Protein AF-0000000076677657 (afdb_homodimer)

Solvent-accessible surface area (backbone atoms only — not comparable to full-atom values): 24135 Å² total; per-residue (Å²): 130,74,77,71,70,52,53,70,76,17,68,55,19,51,55,45,78,78,44,88,31,26,25,42,25,60,44,61,41,82,86,46,47,36,34,41,38,23,12,51,67,15,45,29,37,34,24,31,54,88,78,29,42,76,78,46,66,46,83,77,57,86,27,27,26,43,28,58,42,71,36,80,44,86,52,35,34,36,38,21,12,50,63,16,33,38,36,31,31,34,60,84,76,55,40,75,69,30,68,29,72,52,74,77,51,69,65,32,53,75,69,66,41,66,70,45,43,18,24,42,21,54,34,63,38,67,58,67,51,31,34,37,37,21,12,42,61,12,36,37,35,36,27,35,55,76,81,30,45,75,76,43,56,40,81,78,48,86,24,31,23,43,30,48,41,57,30,74,84,43,50,35,35,38,38,27,11,47,66,21,33,41,37,31,41,35,52,66,61,52,40,47,63,58,47,58,66,66,61,62,75,79,73,66,80,77,81,81,78,77,77,75,77,82,81,77,84,75,85,67,64,82,74,59,58,81,70,76,112,130,73,79,71,71,51,52,71,74,18,66,54,16,51,43,48,82,75,46,87,30,26,24,43,26,59,44,62,41,82,86,44,48,36,34,38,38,23,12,53,66,14,46,29,38,34,25,32,54,89,76,26,43,73,78,46,66,46,83,77,56,87,28,30,26,44,27,58,41,71,36,81,43,86,53,35,34,37,39,22,11,51,64,15,32,39,35,30,32,35,61,83,74,53,39,75,69,30,69,28,73,52,74,76,51,68,67,31,53,74,68,65,41,66,69,44,41,17,23,42,21,54,34,63,37,66,57,68,50,32,35,36,37,22,11,42,63,11,37,36,34,34,26,34,53,77,81,30,45,76,75,40,54,41,82,77,48,86,24,32,24,42,29,50,41,56,29,75,84,43,49,34,36,38,38,26,11,47,67,20,34,43,37,32,41,34,53,66,60,52,39,48,64,58,47,58,68,66,61,65,73,83,75,66,80,77,79,80,78,76,78,76,76,83,78,75,83,77,83,67,67,81,74,63,60,84,70,76,115

Nearest PDB structures (foldseek):
  5afu-assembly1_3  TM=9.362E-01  e=4.413E-12  Sus scrofa
  1erj-assembly3_C  TM=9.089E-01  e=3.367E-12  Saccharomyces cerevisiae
  7axx-assembly1_A  TM=9.296E-01  e=6.803E-12  Homo sapiens
  8xi2-assembly1_T  TM=9.221E-01  e=1.706E-11  Chlamydomonas reinhardtii
  8ro0-assembly1_T  TM=8.922E-01  e=2.416E-10  Caenorhabditis elegans

Structure (mmCIF, N/CA/C/O backbone):
data_AF-0000000076677657-model_v1
#
loop_
_entity.id
_entity.type
_entity.pdbx_description
1 polymer 'Angio-associated migratory cell protein'
#
loop_
_atom_site.group_PDB
_atom_site.id
_atom_site.type_symbol
_atom_site.label_atom_id
_atom_site.label_alt_id
_atom_site.label_comp_id
_atom_site.label_asym_id
_atom_site.label_entity_id
_atom_site.label_seq_id
_atom_site.pdbx_PDB_ins_code
_atom_site.Cartn_x
_atom_site.Cartn_y
_atom_site.Cartn_z
_atom_site.occupancy
_atom_site.B_iso_or_equiv
_atom_site.auth_seq_id
_atom_site.auth_comp_id
_atom_site.auth_asym_id
_atom_site.auth_atom_id
_atom_site.pdbx_PDB_model_num
ATOM 1 N N . MET A 1 1 ? 9.586 -36.812 -12.57 1 22.33 1 MET A N 1
ATOM 2 C CA . MET A 1 1 ? 10.031 -35.656 -11.773 1 22.33 1 MET A CA 1
ATOM 3 C C . MET A 1 1 ? 9.75 -34.344 -12.5 1 22.33 1 MET A C 1
ATOM 5 O O . MET A 1 1 ? 10.305 -34.094 -13.562 1 22.33 1 MET A O 1
ATOM 9 N N . GLU A 1 2 ? 8.586 -33.938 -12.648 1 29.02 2 GLU A N 1
ATOM 10 C CA . GLU A 1 2 ? 8.133 -32.906 -13.57 1 29.02 2 GLU A CA 1
ATOM 11 C C . GLU A 1 2 ? 8.945 -31.625 -13.414 1 29.02 2 GLU A C 1
ATOM 13 O O . GLU A 1 2 ? 9.359 -31.281 -12.305 1 29.02 2 GLU A O 1
ATOM 18 N N . PRO A 1 3 ? 9.727 -31.219 -14.391 1 30.45 3 PRO A N 1
ATOM 19 C CA . PRO A 1 3 ? 10.609 -30.062 -14.297 1 30.45 3 PRO A CA 1
ATOM 20 C C . PRO A 1 3 ? 9.969 -28.891 -13.562 1 30.45 3 PRO A C 1
ATOM 22 O O . PRO A 1 3 ? 8.828 -28.516 -13.859 1 30.45 3 PRO A O 1
ATOM 25 N N . GLU A 1 4 ? 9.984 -28.906 -12.227 1 32.97 4 GLU A N 1
ATOM 26 C CA . GLU A 1 4 ? 9.633 -27.75 -11.391 1 32.97 4 GLU A CA 1
ATOM 27 C C . GLU A 1 4 ? 10 -26.438 -12.07 1 32.97 4 GLU A C 1
ATOM 29 O O . GLU A 1 4 ? 11.18 -26.172 -12.32 1 32.97 4 GLU A O 1
ATOM 34 N N . ASN A 1 5 ? 9.477 -26.266 -13.219 1 33.94 5 ASN A N 1
ATOM 35 C CA . ASN A 1 5 ? 9.664 -24.984 -13.875 1 33.94 5 ASN A CA 1
ATOM 36 C C . ASN A 1 5 ? 9.93 -23.859 -12.867 1 33.94 5 ASN A C 1
ATOM 38 O O . ASN A 1 5 ? 9 -23.188 -12.43 1 33.94 5 ASN A O 1
ATOM 42 N N . ARG A 1 6 ? 10.766 -24.188 -11.859 1 35.38 6 ARG A N 1
ATOM 43 C CA . ARG A 1 6 ? 11.328 -23.219 -10.914 1 35.38 6 ARG A CA 1
ATOM 44 C C . ARG A 1 6 ? 11.883 -22 -11.648 1 35.38 6 ARG A C 1
ATOM 46 O O . ARG A 1 6 ? 12.859 -22.125 -12.398 1 35.38 6 ARG A O 1
ATOM 53 N N . GLY A 1 7 ? 11.039 -21.281 -12.273 1 38.84 7 GLY A N 1
ATOM 54 C CA . GLY A 1 7 ? 11.641 -20.062 -12.805 1 38.84 7 GLY A CA 1
ATOM 55 C C . GLY A 1 7 ? 12.875 -19.625 -12.039 1 38.84 7 GLY A C 1
ATOM 56 O O . GLY A 1 7 ? 12.898 -19.688 -10.805 1 38.84 7 GLY A O 1
ATOM 57 N N . LYS A 1 8 ? 14.07 -20.359 -12.516 1 38.62 8 LYS A N 1
ATOM 58 C CA . LYS A 1 8 ? 15.312 -19.828 -11.961 1 38.62 8 LYS A CA 1
ATOM 59 C C . LYS A 1 8 ? 15.195 -18.344 -11.656 1 38.62 8 LYS A C 1
ATOM 61 O O . LYS A 1 8 ? 14.555 -17.594 -12.406 1 38.62 8 LYS A O 1
ATOM 66 N N . SER A 1 9 ? 15.328 -18.016 -10.477 1 39.66 9 SER A N 1
ATOM 67 C CA . SER A 1 9 ? 15.383 -16.672 -9.883 1 39.66 9 SER A CA 1
ATOM 68 C C . SER A 1 9 ? 16.094 -15.688 -10.805 1 39.66 9 SER A C 1
ATOM 70 O O . SER A 1 9 ? 16.906 -16.094 -11.648 1 39.66 9 SER A O 1
ATOM 72 N N . ILE A 1 10 ? 15.516 -14.656 -11.148 1 44.31 10 ILE A N 1
ATOM 73 C CA . ILE A 1 10 ? 15.875 -13.258 -11.32 1 44.31 10 ILE A CA 1
ATOM 74 C C . ILE A 1 10 ? 17.172 -12.961 -10.555 1 44.31 10 ILE A C 1
ATOM 76 O O . ILE A 1 10 ? 17.531 -13.688 -9.633 1 44.31 10 ILE A O 1
ATOM 80 N N . HIS A 1 11 ? 18.016 -12.273 -11.188 1 43.88 11 HIS A N 1
ATOM 81 C CA . HIS A 1 11 ? 19 -11.766 -10.234 1 43.88 11 HIS A CA 1
ATOM 82 C C . HIS A 1 11 ? 18.391 -11.578 -8.852 1 43.88 11 HIS A C 1
ATOM 84 O O . HIS A 1 11 ? 17.297 -11.008 -8.727 1 43.88 11 HIS A O 1
ATOM 90 N N . VAL A 1 12 ? 18.359 -12.719 -8.148 1 46.66 12 VAL A N 1
ATOM 91 C CA . VAL A 1 12 ? 18.141 -12.375 -6.746 1 46.66 12 VAL A CA 1
ATOM 92 C C . VAL A 1 12 ? 18.844 -11.055 -6.418 1 46.66 12 VAL A C 1
ATOM 94 O O . VAL A 1 12 ? 20.047 -10.922 -6.633 1 46.66 12 VAL A O 1
ATOM 97 N N . VAL A 1 13 ? 18.344 -10.008 -6.875 1 45.34 13 VAL A N 1
ATOM 98 C CA . VAL A 1 13 ? 18.969 -8.891 -6.176 1 45.34 13 VAL A CA 1
ATOM 99 C C . VAL A 1 13 ? 19.344 -9.32 -4.758 1 45.34 13 VAL A C 1
ATOM 101 O O . VAL A 1 13 ? 18.469 -9.617 -3.941 1 45.34 13 VAL A O 1
ATOM 104 N N . ARG A 1 14 ? 20.094 -10.375 -4.746 1 44.28 14 ARG A N 1
ATOM 105 C CA . ARG A 1 14 ? 20.547 -10.781 -3.418 1 44.28 14 ARG A CA 1
ATOM 106 C C . ARG A 1 14 ? 20.344 -9.664 -2.402 1 44.28 14 ARG A C 1
ATOM 108 O O . ARG A 1 14 ? 20.25 -8.492 -2.771 1 44.28 14 ARG A O 1
ATOM 115 N N . GLY A 1 15 ? 20.078 -10.109 -1.197 1 46.69 15 GLY A N 1
ATOM 116 C CA . GLY A 1 15 ? 19.906 -9.562 0.139 1 46.69 15 GLY A CA 1
ATOM 117 C C . GLY A 1 15 ? 20.734 -8.32 0.391 1 46.69 15 GLY A C 1
ATOM 118 O O . GLY A 1 15 ? 21.922 -8.297 0.073 1 46.69 15 GLY A O 1
ATOM 119 N N . HIS A 1 16 ? 20.203 -7.215 -0.132 1 51.94 16 HIS A N 1
ATOM 120 C CA . HIS A 1 16 ? 20.938 -6.105 0.472 1 51.94 16 HIS A CA 1
ATOM 121 C C . HIS A 1 16 ? 21.156 -6.34 1.962 1 51.94 16 HIS A C 1
ATOM 123 O O . HIS A 1 16 ? 20.203 -6.352 2.744 1 51.94 16 HIS A O 1
ATOM 129 N N . PRO A 1 17 ? 22.125 -7.18 2.201 1 58.44 17 PRO A N 1
ATOM 130 C CA . PRO A 1 17 ? 22.469 -7.332 3.619 1 58.44 17 PRO A CA 1
ATOM 131 C C . PRO A 1 17 ? 22.406 -6.016 4.387 1 58.44 17 PRO A C 1
ATOM 133 O O . PRO A 1 17 ? 22.875 -5.938 5.527 1 58.44 17 PRO A O 1
ATOM 136 N N . TYR A 1 18 ? 21.781 -5.066 3.734 1 69.25 18 TYR A N 1
ATOM 137 C CA . TYR A 1 18 ? 21.938 -3.766 4.383 1 69.25 18 TYR A CA 1
ATOM 138 C C . TYR A 1 18 ? 20.797 -3.521 5.375 1 69.25 18 TYR A C 1
ATOM 140 O O . TYR A 1 18 ? 20.875 -2.598 6.188 1 69.25 18 TYR A O 1
ATOM 148 N N . HIS A 1 19 ? 19.797 -4.363 5.227 1 76.06 19 HIS A N 1
ATOM 149 C CA . HIS A 1 19 ? 18.75 -4.238 6.238 1 76.06 19 HIS A CA 1
ATOM 150 C C . HIS A 1 19 ? 18.953 -5.238 7.371 1 76.06 19 HIS A C 1
ATOM 152 O O . HIS A 1 19 ? 19.312 -6.391 7.129 1 76.06 19 HIS A O 1
ATOM 158 N N . THR A 1 20 ? 18.812 -4.758 8.531 1 85.19 20 THR A N 1
ATOM 159 C CA . THR A 1 20 ? 19.078 -5.613 9.68 1 85.19 20 THR A CA 1
ATOM 160 C C . THR A 1 20 ? 17.766 -6.117 10.289 1 85.19 20 THR A C 1
ATOM 162 O O . THR A 1 20 ? 17.781 -6.828 11.297 1 85.19 20 THR A O 1
ATOM 165 N N . ASP A 1 21 ? 16.719 -5.734 9.75 1 93.06 21 ASP A N 1
ATOM 166 C CA . ASP A 1 21 ? 15.391 -6.191 10.172 1 93.06 21 ASP A CA 1
ATOM 167 C C . ASP A 1 21 ? 14.445 -6.309 8.977 1 93.06 21 ASP A C 1
ATOM 169 O O . ASP A 1 21 ? 14.859 -6.113 7.832 1 93.06 21 ASP A O 1
ATOM 173 N N . GLY A 1 22 ? 13.219 -6.734 9.219 1 93.75 22 GLY A N 1
ATOM 174 C CA . GLY A 1 22 ? 12.242 -6.969 8.164 1 93.75 22 GLY A CA 1
ATOM 175 C C . GLY A 1 22 ? 11.969 -5.742 7.316 1 93.75 22 GLY A C 1
ATOM 176 O O . GLY A 1 22 ? 11.945 -4.621 7.828 1 93.75 22 GLY A O 1
ATOM 177 N N . LEU A 1 23 ? 11.797 -5.957 6.008 1 94.44 23 LEU A N 1
ATOM 178 C CA . LEU A 1 23 ? 11.352 -4.898 5.109 1 94.44 23 LEU A CA 1
ATOM 179 C C . LEU A 1 23 ? 9.836 -4.766 5.129 1 94.44 23 LEU A C 1
ATOM 181 O O . LEU A 1 23 ? 9.125 -5.766 5.27 1 94.44 23 LEU A O 1
ATOM 185 N N . THR A 1 24 ? 9.305 -3.504 5.012 1 96.75 24 THR A N 1
ATOM 186 C CA . THR A 1 24 ? 7.887 -3.252 5.242 1 96.75 24 THR A CA 1
ATOM 187 C C . THR A 1 24 ? 7.234 -2.666 3.994 1 96.75 24 THR A C 1
ATOM 189 O O . THR A 1 24 ? 6.023 -2.805 3.797 1 96.75 24 THR A O 1
ATOM 192 N N . CYS A 1 25 ? 7.934 -1.968 3.215 1 97.25 25 CYS A N 1
ATOM 193 C CA . CYS A 1 25 ? 7.367 -1.244 2.082 1 97.25 25 CYS A CA 1
ATOM 194 C C . CYS A 1 25 ? 8.391 -1.088 0.965 1 97.25 25 CYS A C 1
ATOM 196 O O . CYS A 1 25 ? 9.586 -1.285 1.183 1 97.25 25 CYS A O 1
ATOM 198 N N . LEU A 1 26 ? 7.859 -0.767 -0.205 1 95.88 26 LEU A N 1
ATOM 199 C CA . LEU A 1 26 ? 8.664 -0.746 -1.425 1 95.88 26 LEU A CA 1
ATOM 200 C C . LEU A 1 26 ? 8.023 0.154 -2.477 1 95.88 26 LEU A C 1
ATOM 202 O O . LEU A 1 26 ? 6.797 0.212 -2.59 1 95.88 26 LEU A O 1
ATOM 206 N N . ALA A 1 27 ? 8.875 0.846 -3.189 1 96.56 27 ALA A N 1
ATOM 207 C CA . ALA A 1 27 ? 8.438 1.553 -4.391 1 96.56 27 ALA A CA 1
ATOM 208 C C . ALA A 1 27 ? 9.508 1.493 -5.48 1 96.56 27 ALA A C 1
ATOM 210 O O . ALA A 1 27 ? 10.703 1.464 -5.184 1 96.56 27 ALA A O 1
ATOM 211 N N . ILE A 1 28 ? 9.078 1.461 -6.699 1 93.62 28 ILE A N 1
ATOM 212 C CA . ILE A 1 28 ? 9.992 1.483 -7.832 1 93.62 28 ILE A CA 1
ATOM 213 C C . ILE A 1 28 ? 9.867 2.811 -8.578 1 93.62 28 ILE A C 1
ATOM 215 O O . ILE A 1 28 ? 8.758 3.271 -8.844 1 93.62 28 ILE A O 1
ATOM 219 N N . THR A 1 29 ? 11.016 3.344 -8.898 1 94.38 29 THR A N 1
ATOM 220 C CA . THR A 1 29 ? 10.984 4.605 -9.633 1 94.38 29 THR A CA 1
ATOM 221 C C . THR A 1 29 ? 10.383 4.406 -11.023 1 94.38 29 THR A C 1
ATOM 223 O O . THR A 1 29 ? 10.391 3.295 -11.555 1 94.38 29 THR A O 1
ATOM 226 N N . ALA A 1 30 ? 9.867 5.496 -11.555 1 89.5 30 ALA A N 1
ATOM 227 C CA . ALA A 1 30 ? 9.109 5.445 -12.805 1 89.5 30 ALA A CA 1
ATOM 228 C C . ALA A 1 30 ? 9.977 4.906 -13.945 1 89.5 30 ALA A C 1
ATOM 230 O O . ALA A 1 30 ? 9.469 4.25 -14.859 1 89.5 30 ALA A O 1
ATOM 231 N N . ASP A 1 31 ? 11.234 5.191 -13.891 1 90.06 31 ASP A N 1
ATOM 232 C CA . ASP A 1 31 ? 12.125 4.723 -14.953 1 90.06 31 ASP A CA 1
ATOM 233 C C . ASP A 1 31 ? 12.562 3.281 -14.703 1 90.06 31 ASP A C 1
ATOM 235 O O . ASP A 1 31 ? 13.359 2.73 -15.461 1 90.06 31 ASP A O 1
ATOM 239 N N . SER A 1 32 ? 12.133 2.709 -13.594 1 89.88 32 SER A N 1
ATOM 240 C CA . SER A 1 32 ? 12.281 1.296 -13.266 1 89.88 32 SER A CA 1
ATOM 241 C C . SER A 1 32 ? 13.734 0.95 -12.969 1 89.88 32 SER A C 1
ATOM 243 O O . SER A 1 32 ? 14.148 -0.205 -13.109 1 89.88 32 SER A O 1
ATOM 245 N N . THR A 1 33 ? 14.516 1.942 -12.539 1 90.31 33 THR A N 1
ATOM 246 C CA . THR A 1 33 ? 15.938 1.684 -12.328 1 90.31 33 THR A CA 1
ATOM 247 C C . THR A 1 33 ? 16.234 1.494 -10.836 1 90.31 33 THR A C 1
ATOM 249 O O . THR A 1 33 ? 17.188 0.818 -10.469 1 90.31 33 THR A O 1
ATOM 252 N N . ILE A 1 34 ? 15.375 2.098 -10.078 1 91.75 34 ILE A N 1
ATOM 253 C CA . ILE A 1 34 ? 15.68 2.107 -8.648 1 91.75 34 ILE A CA 1
ATOM 254 C C . ILE A 1 34 ? 14.477 1.602 -7.859 1 91.75 34 ILE A C 1
ATOM 256 O O . ILE A 1 34 ? 13.336 1.991 -8.133 1 91.75 34 ILE A O 1
ATOM 260 N N . ALA A 1 35 ? 14.711 0.713 -6.918 1 92.69 35 ALA A N 1
ATOM 261 C CA . ALA A 1 35 ? 13.75 0.353 -5.875 1 92.69 35 ALA A CA 1
ATOM 262 C C . ALA A 1 35 ? 14.094 1.037 -4.555 1 92.69 35 ALA A C 1
ATOM 264 O O . ALA A 1 35 ? 15.25 1.021 -4.125 1 92.69 35 ALA A O 1
ATOM 265 N N . ILE A 1 36 ? 13.148 1.717 -3.953 1 95.56 36 ILE A N 1
ATOM 266 C CA . ILE A 1 36 ? 13.297 2.268 -2.609 1 95.56 36 ILE A CA 1
ATOM 267 C C . ILE A 1 36 ? 12.641 1.332 -1.596 1 95.56 36 ILE A C 1
ATOM 269 O O . ILE A 1 36 ? 11.469 0.979 -1.731 1 95.56 36 ILE A O 1
ATOM 273 N N . THR A 1 37 ? 13.383 0.921 -0.639 1 94.5 37 THR A N 1
ATOM 274 C CA . THR A 1 37 ? 12.906 -0.045 0.342 1 94.5 37 THR A CA 1
ATOM 275 C C . THR A 1 37 ? 12.914 0.557 1.744 1 94.5 37 THR A C 1
ATOM 277 O O . THR A 1 37 ? 13.828 1.3 2.1 1 94.5 37 THR A O 1
ATOM 280 N N . GLY A 1 38 ? 11.875 0.323 2.494 1 96.56 38 GLY A N 1
ATOM 281 C CA . GLY A 1 38 ? 11.797 0.702 3.896 1 96.56 38 GLY A CA 1
ATOM 282 C C . GLY A 1 38 ? 11.781 -0.488 4.836 1 96.56 38 GLY A C 1
ATOM 283 O O . GLY A 1 38 ? 11.234 -1.543 4.504 1 96.56 38 GLY A O 1
ATOM 284 N N . SER A 1 39 ? 12.289 -0.279 6.016 1 95.62 39 SER A N 1
ATOM 285 C CA . SER A 1 39 ? 12.508 -1.401 6.922 1 95.62 39 SER A CA 1
ATOM 286 C C . SER A 1 39 ? 12.047 -1.066 8.336 1 95.62 39 SER A C 1
ATOM 288 O O . SER A 1 39 ? 11.914 0.107 8.688 1 95.62 39 SER A O 1
ATOM 290 N N . LYS A 1 40 ? 11.898 -2.129 9.039 1 96.38 40 LYS A N 1
ATOM 291 C CA . LYS A 1 40 ? 11.656 -2.016 10.477 1 96.38 40 LYS A CA 1
ATOM 292 C C . LYS A 1 40 ? 12.883 -1.491 11.211 1 96.38 40 LYS A C 1
ATOM 294 O O . LYS A 1 40 ? 12.789 -1.045 12.352 1 96.38 40 LYS A O 1
ATOM 299 N N . ASP A 1 41 ? 14.07 -1.469 10.641 1 94.38 41 ASP A N 1
ATOM 300 C CA . ASP A 1 41 ? 15.305 -1.02 11.289 1 94.38 41 ASP A CA 1
ATOM 301 C C . ASP A 1 41 ? 15.523 0.477 11.07 1 94.38 41 ASP A C 1
ATOM 303 O O . ASP A 1 41 ? 16.625 0.982 11.258 1 94.38 41 ASP A O 1
ATOM 307 N N . SER A 1 42 ? 14.523 1.153 10.531 1 95.88 42 SER A N 1
ATOM 308 C CA . SER A 1 42 ? 14.477 2.602 10.367 1 95.88 42 SER A CA 1
ATOM 309 C C . SER A 1 42 ? 15.227 3.035 9.109 1 95.88 42 SER A C 1
ATOM 311 O O . SER A 1 42 ? 15.32 4.227 8.812 1 95.88 42 SER A O 1
ATOM 313 N N . SER A 1 43 ? 15.711 2.107 8.367 1 94.38 43 SER A N 1
ATOM 314 C CA . SER A 1 43 ? 16.5 2.477 7.195 1 94.38 43 SER A CA 1
ATOM 315 C C . SER A 1 43 ? 15.633 2.504 5.938 1 94.38 43 SER A C 1
ATOM 317 O O . SER A 1 43 ? 14.625 1.801 5.855 1 94.38 43 SER A O 1
ATOM 319 N N . VAL A 1 44 ? 15.992 3.355 5.074 1 96.62 44 VAL A N 1
ATOM 320 C CA . VAL A 1 44 ? 15.492 3.43 3.707 1 96.62 44 VAL A CA 1
ATOM 321 C C . VAL A 1 44 ? 16.656 3.363 2.725 1 96.62 44 VAL A C 1
ATOM 323 O O . VAL A 1 44 ? 17.609 4.148 2.822 1 96.62 44 VAL A O 1
ATOM 326 N N . HIS A 1 45 ? 16.609 2.438 1.811 1 94.75 45 HIS A N 1
ATOM 327 C CA . HIS A 1 45 ? 17.688 2.293 0.847 1 94.75 45 HIS A CA 1
ATOM 328 C C . HIS A 1 45 ? 17.172 2.441 -0.583 1 94.75 45 HIS A C 1
ATOM 330 O O . HIS A 1 45 ? 16.062 2.012 -0.897 1 94.75 45 HIS A O 1
ATOM 336 N N . MET A 1 46 ? 17.953 3.066 -1.34 1 94.62 46 MET A N 1
ATOM 337 C CA . MET A 1 46 ? 17.797 3.066 -2.791 1 94.62 46 MET A CA 1
ATOM 338 C C . MET A 1 46 ? 18.641 1.967 -3.43 1 94.62 46 MET A C 1
ATOM 340 O O . MET A 1 46 ? 19.859 1.943 -3.271 1 94.62 46 MET A O 1
ATOM 344 N N . VAL A 1 47 ? 18.016 1.105 -4.184 1 90.38 47 VAL A N 1
ATOM 345 C CA . VAL A 1 47 ? 18.672 -0.072 -4.738 1 90.38 47 VAL A CA 1
ATOM 346 C C . VAL A 1 47 ? 18.547 -0.065 -6.262 1 90.38 47 VAL A C 1
ATOM 348 O O . VAL A 1 47 ? 17.453 0.125 -6.801 1 90.38 47 VAL A O 1
ATOM 351 N N . ASN A 1 48 ? 19.672 -0.209 -6.906 1 88.5 48 ASN A N 1
ATOM 352 C CA . ASN A 1 48 ? 19.625 -0.407 -8.352 1 88.5 48 ASN A CA 1
ATOM 353 C C . ASN A 1 48 ? 19.016 -1.758 -8.711 1 88.5 48 ASN A C 1
ATOM 355 O O . ASN A 1 48 ? 19.531 -2.803 -8.305 1 88.5 48 ASN A O 1
ATOM 359 N N . ILE A 1 49 ? 18 -1.758 -9.445 1 86.31 49 ILE A N 1
ATOM 360 C CA . ILE A 1 49 ? 17.219 -2.967 -9.719 1 86.31 49 ILE A CA 1
ATOM 361 C C . ILE A 1 49 ? 18.047 -3.922 -10.578 1 86.31 49 ILE A C 1
ATOM 363 O O . ILE A 1 49 ? 18.016 -5.137 -10.367 1 86.31 49 ILE A O 1
ATOM 367 N N . ALA A 1 50 ? 18.766 -3.424 -11.508 1 82.5 50 ALA A N 1
ATOM 368 C CA . ALA A 1 50 ? 19.531 -4.25 -12.438 1 82.5 50 ALA A CA 1
ATOM 369 C C . ALA A 1 50 ? 20.688 -4.953 -11.734 1 82.5 50 ALA A C 1
ATOM 371 O O . ALA A 1 50 ? 20.953 -6.129 -11.992 1 82.5 50 ALA A O 1
ATOM 372 N N . THR A 1 51 ? 21.297 -4.238 -10.828 1 79.12 51 THR A N 1
ATOM 373 C CA . THR A 1 51 ? 22.516 -4.785 -10.227 1 79.12 51 THR A CA 1
ATOM 374 C C . THR A 1 51 ? 22.219 -5.348 -8.836 1 79.12 51 THR A C 1
ATOM 376 O O . THR A 1 51 ? 23 -6.148 -8.312 1 79.12 51 THR A O 1
ATOM 379 N N . GLY A 1 52 ? 21.172 -4.84 -8.234 1 78.81 52 GLY A N 1
ATOM 380 C CA . GLY A 1 52 ? 20.859 -5.242 -6.875 1 78.81 52 GLY A CA 1
ATOM 381 C C . GLY A 1 52 ? 21.688 -4.523 -5.832 1 78.81 52 GLY A C 1
ATOM 382 O O . GLY A 1 52 ? 21.625 -4.848 -4.645 1 78.81 52 GLY A O 1
ATOM 383 N N . ARG A 1 53 ? 22.422 -3.553 -6.207 1 83.81 53 ARG A N 1
ATOM 384 C CA . ARG A 1 53 ? 23.297 -2.846 -5.277 1 83.81 53 ARG A CA 1
ATOM 385 C C . ARG A 1 53 ? 22.594 -1.623 -4.688 1 83.81 53 ARG A C 1
ATOM 387 O O . ARG A 1 53 ? 21.859 -0.933 -5.383 1 83.81 53 ARG A O 1
ATOM 394 N N . VAL A 1 54 ? 22.922 -1.391 -3.451 1 88.38 54 VAL A N 1
ATOM 395 C CA . VAL A 1 54 ? 22.438 -0.17 -2.809 1 88.38 54 VAL A CA 1
ATOM 396 C C . VAL A 1 54 ? 23.219 1.032 -3.344 1 88.38 54 VAL A C 1
ATOM 398 O O . VAL A 1 54 ? 24.453 1.062 -3.281 1 88.38 54 VAL A O 1
ATOM 401 N N . ILE A 1 55 ? 22.547 1.976 -3.883 1 90.62 55 ILE A N 1
ATOM 402 C CA . ILE A 1 55 ? 23.172 3.156 -4.461 1 90.62 55 ILE A CA 1
ATOM 403 C C . ILE A 1 55 ? 23.266 4.262 -3.41 1 90.62 55 ILE A C 1
ATOM 405 O O . ILE A 1 55 ? 24.172 5.102 -3.457 1 90.62 55 ILE A O 1
ATOM 409 N N . SER A 1 56 ? 22.281 4.305 -2.51 1 92.75 56 SER A N 1
ATOM 410 C CA . SER A 1 56 ? 22.266 5.293 -1.435 1 92.75 56 SER A CA 1
ATOM 411 C C . SER A 1 56 ? 21.391 4.836 -0.278 1 92.75 56 SER A C 1
ATOM 413 O O . SER A 1 56 ? 20.531 3.961 -0.447 1 92.75 56 SER A O 1
ATOM 415 N N . SER A 1 57 ? 21.688 5.383 0.843 1 93.56 57 SER A N 1
ATOM 416 C CA . SER A 1 57 ? 20.859 5.207 2.033 1 93.56 57 SER A CA 1
ATOM 417 C C . SER A 1 57 ? 20.266 6.531 2.484 1 93.56 57 SER A C 1
ATOM 419 O O . SER A 1 57 ? 20.953 7.543 2.57 1 93.56 57 SER A O 1
ATOM 421 N N . LEU A 1 58 ? 18.984 6.504 2.664 1 95.69 58 LEU A N 1
ATOM 422 C CA . LEU A 1 58 ? 18.266 7.684 3.139 1 95.69 58 LEU A CA 1
ATOM 423 C C . LEU A 1 58 ? 18.062 7.625 4.648 1 95.69 58 LEU A C 1
ATOM 425 O O . LEU A 1 58 ? 17.125 6.988 5.125 1 95.69 58 LEU A O 1
ATOM 429 N N . ILE A 1 59 ? 18.875 8.289 5.367 1 91.44 59 ILE A N 1
ATOM 430 C CA . ILE A 1 59 ? 18.953 8.125 6.812 1 91.44 59 ILE A CA 1
ATOM 431 C C . ILE A 1 59 ? 18.312 9.336 7.5 1 91.44 59 ILE A C 1
ATOM 433 O O . ILE A 1 59 ? 18.906 10.414 7.551 1 91.44 59 ILE A O 1
ATOM 437 N N . ALA A 1 60 ? 17.125 9.148 7.984 1 95.31 60 ALA A N 1
ATOM 438 C CA . ALA A 1 60 ? 16.5 10.234 8.734 1 95.31 60 ALA A CA 1
ATOM 439 C C . ALA A 1 60 ? 15.453 9.703 9.703 1 95.31 60 ALA A C 1
ATOM 441 O O . ALA A 1 60 ? 15.078 10.391 10.656 1 95.31 60 ALA A O 1
ATOM 442 N N . HIS A 1 61 ? 14.906 8.555 9.43 1 96.69 61 HIS A N 1
ATOM 443 C CA . HIS A 1 61 ? 13.953 7.934 10.352 1 96.69 61 HIS A CA 1
ATOM 444 C C . HIS A 1 61 ? 14.664 7.355 11.57 1 96.69 61 HIS A C 1
ATOM 446 O O . HIS A 1 61 ? 15.812 6.926 11.484 1 96.69 61 HIS A O 1
ATOM 452 N N . SER A 1 62 ? 13.984 7.324 12.711 1 95.69 62 SER A N 1
ATOM 453 C CA . SER A 1 62 ? 14.555 6.789 13.945 1 95.69 62 SER A CA 1
ATOM 454 C C . SER A 1 62 ? 13.758 5.598 14.453 1 95.69 62 SER A C 1
ATOM 456 O O . SER A 1 62 ? 13.984 5.121 15.57 1 95.69 62 SER A O 1
ATOM 458 N N . ASN A 1 63 ? 12.82 5.188 13.773 1 96.31 63 ASN A N 1
ATOM 459 C CA . ASN A 1 63 ? 12 4.004 14.016 1 96.31 63 ASN A CA 1
ATOM 460 C C . ASN A 1 63 ? 11.516 3.381 12.711 1 96.31 63 ASN A C 1
ATOM 462 O O . ASN A 1 63 ? 11.914 3.818 11.625 1 96.31 63 ASN A O 1
ATOM 466 N N . SER A 1 64 ? 10.719 2.359 12.75 1 96.88 64 SER A N 1
ATOM 467 C CA . SER A 1 64 ? 10.258 1.587 11.602 1 96.88 64 SER A CA 1
ATOM 468 C C . SER A 1 64 ? 9.68 2.494 10.523 1 96.88 64 SER A C 1
ATOM 470 O O . SER A 1 64 ? 8.898 3.396 10.82 1 96.88 64 SER A O 1
ATOM 472 N N . VAL A 1 65 ? 10.07 2.238 9.297 1 97.94 65 VAL A N 1
ATOM 473 C CA . VAL A 1 65 ? 9.469 2.863 8.125 1 97.94 65 VAL A CA 1
ATOM 474 C C . VAL A 1 65 ? 8.289 2.016 7.641 1 97.94 65 VAL A C 1
ATOM 476 O O . VAL A 1 65 ? 8.438 0.81 7.43 1 97.94 65 VAL A O 1
ATOM 479 N N . GLU A 1 66 ? 7.098 2.645 7.398 1 97.88 66 GLU A N 1
ATOM 480 C CA . GLU A 1 66 ? 5.887 1.854 7.18 1 97.88 66 GLU A CA 1
ATOM 481 C C . GLU A 1 66 ? 5.332 2.066 5.773 1 97.88 66 GLU A C 1
ATOM 483 O O . GLU A 1 66 ? 4.578 1.235 5.266 1 97.88 66 GLU A O 1
ATOM 488 N N . CYS A 1 67 ? 5.629 3.16 5.191 1 98.19 67 CYS A N 1
ATOM 489 C CA . CYS A 1 67 ? 5.078 3.457 3.873 1 98.19 67 CYS A CA 1
ATOM 490 C C . CYS A 1 67 ? 6.027 4.332 3.066 1 98.19 67 CYS A C 1
ATOM 492 O O . CYS A 1 67 ? 6.84 5.066 3.639 1 98.19 67 CYS A O 1
ATOM 494 N N . ILE A 1 68 ? 6 4.191 1.788 1 98.12 68 ILE A N 1
ATOM 495 C CA . ILE A 1 68 ? 6.785 4.945 0.814 1 98.12 68 ILE A CA 1
ATOM 496 C C . ILE A 1 68 ? 5.883 5.387 -0.338 1 98.12 68 ILE A C 1
ATOM 498 O O . ILE A 1 68 ? 5.039 4.621 -0.805 1 98.12 68 ILE A O 1
ATOM 502 N N . GLY A 1 69 ? 5.996 6.562 -0.734 1 97.06 69 GLY A N 1
ATOM 503 C CA . GLY A 1 69 ? 5.316 7.066 -1.916 1 97.06 69 GLY A CA 1
ATOM 504 C C . GLY A 1 69 ? 6.211 7.906 -2.809 1 97.06 69 GLY A C 1
ATOM 505 O O . GLY A 1 69 ? 6.887 8.82 -2.334 1 97.06 69 GLY A O 1
ATOM 506 N N . LEU A 1 70 ? 6.18 7.57 -4.102 1 95.69 70 LEU A N 1
ATOM 507 C CA . LEU A 1 70 ? 6.879 8.391 -5.086 1 95.69 70 LEU A CA 1
ATOM 508 C C . LEU A 1 70 ? 5.988 9.523 -5.586 1 95.69 70 LEU A C 1
ATOM 510 O O . LEU A 1 70 ? 4.797 9.32 -5.828 1 95.69 70 LEU A O 1
ATOM 514 N N . SER A 1 71 ? 6.625 10.641 -5.703 1 94.19 71 SER A N 1
ATOM 515 C CA . SER A 1 71 ? 5.902 11.719 -6.371 1 94.19 71 SER A CA 1
ATOM 516 C C . SER A 1 71 ? 5.75 11.438 -7.863 1 94.19 71 SER A C 1
ATOM 518 O O . SER A 1 71 ? 6.621 10.812 -8.477 1 94.19 71 SER A O 1
ATOM 520 N N . PRO A 1 72 ? 4.621 11.945 -8.391 1 87.88 72 PRO A N 1
ATOM 521 C CA . PRO A 1 72 ? 4.477 11.789 -9.836 1 87.88 72 PRO A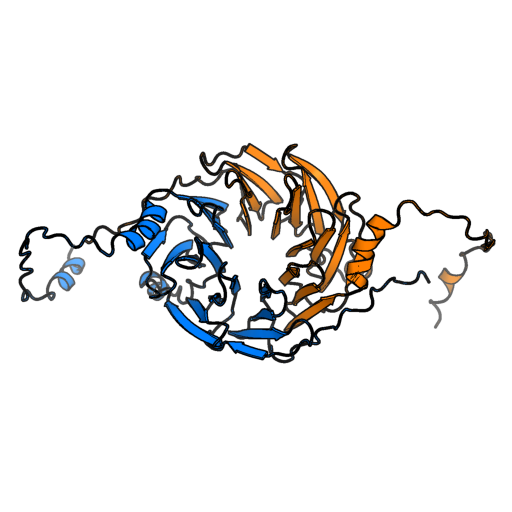 CA 1
ATOM 522 C C . PRO A 1 72 ? 5.57 12.508 -10.625 1 87.88 72 PRO A C 1
ATOM 524 O O . PRO A 1 72 ? 5.852 12.148 -11.773 1 87.88 72 PRO A O 1
ATOM 527 N N . SER A 1 73 ? 6.121 13.469 -10.031 1 87.5 73 SER A N 1
ATOM 528 C CA . SER A 1 73 ? 7.219 14.188 -10.672 1 87.5 73 SER A CA 1
ATOM 529 C C . SER A 1 73 ? 8.555 13.867 -10.016 1 87.5 73 SER A C 1
ATOM 531 O O . SER A 1 73 ? 8.664 13.891 -8.789 1 87.5 73 SER A O 1
ATOM 533 N N . PHE A 1 74 ? 9.414 13.438 -10.789 1 84.31 74 PHE A N 1
ATOM 534 C CA . PHE A 1 74 ? 10.758 13.148 -10.297 1 84.31 74 PHE A CA 1
ATOM 535 C C . PHE A 1 74 ? 11.461 14.422 -9.867 1 84.31 74 PHE A C 1
ATOM 537 O O . PHE A 1 74 ? 11.227 15.492 -10.43 1 84.31 74 PHE A O 1
ATOM 544 N N . PRO A 1 75 ? 12.203 14.344 -8.742 1 91.25 75 PRO A N 1
ATOM 545 C CA . PRO A 1 75 ? 12.828 13.211 -8.055 1 91.25 75 PRO A CA 1
ATOM 546 C C . PRO A 1 75 ? 12.367 13.078 -6.605 1 91.25 75 PRO A C 1
ATOM 548 O O . PRO A 1 75 ? 13.18 12.797 -5.719 1 91.25 75 PRO A O 1
ATOM 551 N N . TRP A 1 76 ? 11.125 13.273 -6.332 1 93.88 76 TRP A N 1
ATOM 552 C CA . TRP A 1 76 ? 10.664 13.398 -4.953 1 93.88 76 TRP A CA 1
ATOM 553 C C . TRP A 1 76 ? 10 12.109 -4.48 1 93.88 76 TRP A C 1
ATOM 555 O O . TRP A 1 76 ? 9.305 11.445 -5.258 1 93.88 76 TRP A O 1
ATOM 565 N N . ALA A 1 77 ? 10.234 11.781 -3.262 1 96.75 77 ALA A N 1
ATOM 566 C CA . ALA A 1 77 ? 9.562 10.688 -2.568 1 96.75 77 ALA A CA 1
ATOM 567 C C . ALA A 1 77 ? 9.211 11.07 -1.135 1 96.75 77 ALA A C 1
ATOM 569 O O . ALA A 1 77 ? 9.719 12.07 -0.615 1 96.75 77 ALA A O 1
ATOM 570 N N . ALA A 1 78 ? 8.312 10.375 -0.537 1 97.81 78 ALA A N 1
ATOM 571 C CA . ALA A 1 78 ? 7.961 10.539 0.871 1 97.81 78 ALA A CA 1
ATOM 572 C C . ALA A 1 78 ? 7.977 9.203 1.601 1 97.81 78 ALA A C 1
ATOM 574 O O . ALA A 1 78 ? 7.613 8.172 1.028 1 97.81 78 ALA A O 1
ATOM 575 N N . THR A 1 79 ? 8.438 9.211 2.809 1 98.5 79 THR A N 1
ATOM 576 C CA . THR A 1 79 ? 8.367 8.039 3.68 1 98.5 79 THR A CA 1
ATOM 577 C C . THR A 1 79 ? 7.691 8.391 5.004 1 98.5 79 THR A C 1
ATOM 579 O O . THR A 1 79 ? 7.871 9.5 5.523 1 98.5 79 THR A O 1
ATOM 582 N N . GLY A 1 80 ? 6.895 7.492 5.492 1 98.38 80 GLY A N 1
ATOM 583 C CA . GLY A 1 80 ? 6.273 7.605 6.801 1 98.38 80 GLY A CA 1
ATOM 584 C C . GLY A 1 80 ? 6.684 6.496 7.754 1 98.38 80 GLY A C 1
ATOM 585 O O . GLY A 1 80 ? 6.852 5.348 7.34 1 98.38 80 GLY A O 1
ATOM 586 N N . GLY A 1 81 ? 6.789 6.863 9.016 1 97.62 81 GLY A N 1
ATOM 587 C CA . GLY A 1 81 ? 7.301 5.875 9.945 1 97.62 81 GLY A CA 1
ATOM 588 C C . GLY A 1 81 ? 6.66 5.961 11.32 1 97.62 81 GLY A C 1
ATOM 589 O O . GLY A 1 81 ? 5.844 6.848 11.578 1 97.62 81 GLY A O 1
ATOM 590 N N . MET A 1 82 ? 7.07 4.988 12.109 1 96 82 MET A N 1
ATOM 591 C CA . MET A 1 82 ? 6.574 4.898 13.484 1 96 82 MET A CA 1
ATOM 592 C C . MET A 1 82 ? 7.254 5.934 14.375 1 96 82 MET A C 1
ATOM 594 O O . MET A 1 82 ? 6.875 6.105 15.531 1 96 82 MET A O 1
ATOM 598 N N . ASP A 1 83 ? 8.188 6.695 13.891 1 94.06 83 ASP A N 1
ATOM 599 C CA . ASP A 1 83 ? 8.805 7.805 14.609 1 94.06 83 ASP A CA 1
ATOM 600 C C . ASP A 1 83 ? 7.965 9.07 14.484 1 94.06 83 ASP A C 1
ATOM 602 O O . ASP A 1 83 ? 8.422 10.164 14.844 1 94.06 83 ASP A O 1
ATOM 606 N N . GLN A 1 84 ? 6.84 8.961 13.859 1 94.19 84 GLN A N 1
ATOM 607 C CA . GLN A 1 84 ? 5.852 10.031 13.727 1 94.19 84 GLN A CA 1
ATOM 608 C C . GLN A 1 84 ? 6.312 11.094 12.727 1 94.19 84 GLN A C 1
ATOM 610 O O . GLN A 1 84 ? 5.941 12.258 12.844 1 94.19 84 GLN A O 1
ATOM 615 N N . LYS A 1 85 ? 7.109 10.656 11.812 1 95.81 85 LYS A N 1
ATOM 616 C CA . LYS A 1 85 ? 7.621 11.602 10.82 1 95.81 85 LYS A CA 1
ATOM 617 C C . LYS A 1 85 ? 7.188 11.211 9.414 1 95.81 85 LYS A C 1
ATOM 619 O O . LYS A 1 85 ? 7.188 10.023 9.062 1 95.81 85 LYS A O 1
ATOM 624 N N . LEU A 1 86 ? 6.73 12.141 8.719 1 97.69 86 LEU A N 1
ATOM 625 C CA . LEU A 1 86 ? 6.719 12.117 7.262 1 97.69 86 LEU A CA 1
ATOM 626 C C . LEU A 1 86 ? 7.918 12.859 6.691 1 97.69 86 LEU A C 1
ATOM 628 O O . LEU A 1 86 ? 8.094 14.055 6.949 1 97.69 86 LEU A O 1
ATOM 632 N N . ILE A 1 87 ? 8.727 12.164 5.992 1 98.06 87 ILE A N 1
ATOM 633 C CA . ILE A 1 87 ? 9.938 12.781 5.465 1 98.06 87 ILE A CA 1
ATOM 634 C C . ILE A 1 87 ? 9.867 12.852 3.941 1 98.06 87 ILE A C 1
ATOM 636 O O . ILE A 1 87 ? 9.586 11.844 3.283 1 98.06 87 ILE A O 1
ATOM 640 N N . LEU A 1 88 ? 10.047 14.016 3.457 1 97.12 88 LEU A N 1
ATOM 641 C CA . LEU A 1 88 ? 10.125 14.242 2.018 1 97.12 88 LEU A CA 1
ATOM 642 C C . LEU A 1 88 ? 11.57 14.203 1.537 1 97.12 88 LEU A C 1
ATOM 644 O O . LEU A 1 88 ? 12.438 14.875 2.104 1 97.12 88 LEU A O 1
ATOM 648 N N . TRP A 1 89 ? 11.828 13.469 0.489 1 97.06 89 TRP A N 1
ATOM 649 C CA . TRP A 1 89 ? 13.188 13.219 0.029 1 97.06 89 TRP A CA 1
ATOM 650 C C . TRP A 1 89 ? 13.414 13.812 -1.357 1 97.06 89 TRP A C 1
ATOM 652 O O . TRP A 1 89 ? 12.539 13.727 -2.225 1 97.06 89 TRP A O 1
ATOM 662 N N . ASP A 1 90 ? 14.57 14.367 -1.554 1 95.94 90 ASP A N 1
ATOM 663 C CA . ASP A 1 90 ? 15.156 14.57 -2.877 1 95.94 90 ASP A CA 1
ATOM 664 C C . ASP A 1 90 ? 16 13.367 -3.295 1 95.94 90 ASP A C 1
ATOM 666 O O . ASP A 1 90 ? 17.109 13.188 -2.805 1 95.94 90 ASP A O 1
ATOM 670 N N . LEU A 1 91 ? 15.547 12.547 -4.207 1 95.12 91 LEU A N 1
ATOM 671 C CA . LEU A 1 91 ? 16.203 11.289 -4.547 1 95.12 91 LEU A CA 1
ATOM 672 C C . LEU A 1 91 ? 17.453 11.531 -5.375 1 95.12 91 LEU A C 1
ATOM 674 O O . LEU A 1 91 ? 18.359 10.68 -5.426 1 95.12 91 LEU A O 1
ATOM 678 N N . GLN A 1 92 ? 17.453 12.609 -6.074 1 94.25 92 GLN A N 1
ATOM 679 C CA . GLN A 1 92 ? 18.656 12.945 -6.84 1 94.25 92 GLN A CA 1
ATOM 680 C C . GLN A 1 92 ? 19.828 13.273 -5.918 1 94.25 92 GLN A C 1
ATOM 682 O O . GLN A 1 92 ? 20.969 12.922 -6.211 1 94.25 92 GLN A O 1
ATOM 687 N N . ARG A 1 93 ? 19.562 13.945 -4.852 1 94.94 93 ARG A N 1
ATOM 688 C CA . ARG A 1 93 ? 20.609 14.344 -3.9 1 94.94 93 ARG A CA 1
ATOM 689 C C . ARG A 1 93 ? 20.672 13.359 -2.734 1 94.94 93 ARG A C 1
ATOM 691 O O . ARG A 1 93 ? 21.562 13.461 -1.882 1 94.94 93 ARG A O 1
ATOM 698 N N . SER A 1 94 ? 19.719 12.43 -2.682 1 94.81 94 SER A N 1
ATOM 699 C CA . SER A 1 94 ? 19.609 11.453 -1.603 1 94.81 94 SER A CA 1
ATOM 700 C C . SER A 1 94 ? 19.594 12.141 -0.24 1 94.81 94 SER A C 1
ATOM 702 O O . SER A 1 94 ? 20.328 11.742 0.666 1 94.81 94 SER A O 1
ATOM 704 N N . SER A 1 95 ? 18.766 13.156 -0.124 1 95.5 95 SER A N 1
ATOM 705 C CA . SER A 1 95 ? 18.688 13.922 1.116 1 95.5 95 SER A CA 1
ATOM 706 C C . SER A 1 95 ? 17.234 14.273 1.454 1 95.5 95 SER A C 1
ATOM 708 O O . SER A 1 95 ? 16.375 14.312 0.57 1 95.5 95 SER A O 1
ATOM 710 N N . ALA A 1 96 ? 17.062 14.492 2.705 1 95.62 96 ALA A N 1
ATOM 711 C CA . ALA A 1 96 ? 15.75 14.945 3.145 1 95.62 96 ALA A CA 1
ATOM 712 C C . ALA A 1 96 ? 15.516 16.406 2.777 1 95.62 96 ALA A C 1
ATOM 714 O O . ALA A 1 96 ? 16.359 17.266 3.047 1 95.62 96 ALA A O 1
ATOM 715 N N . ARG A 1 97 ? 14.469 16.688 2.145 1 92.12 97 ARG A N 1
ATOM 716 C CA . ARG A 1 97 ? 14.062 18.062 1.856 1 92.12 97 ARG A CA 1
ATOM 717 C C . ARG A 1 97 ? 13.375 18.688 3.062 1 92.12 97 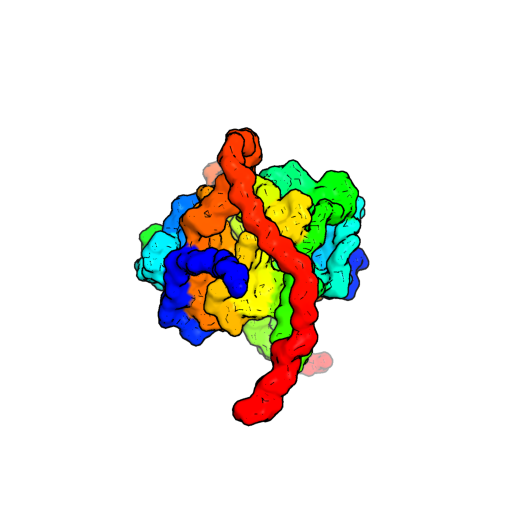ARG A C 1
ATOM 719 O O . ARG A 1 97 ? 13.664 19.828 3.418 1 92.12 97 ARG A O 1
ATOM 726 N N . CYS A 1 98 ? 12.484 17.938 3.617 1 92.56 98 CYS A N 1
ATOM 727 C CA . CYS A 1 98 ? 11.797 18.391 4.816 1 92.56 98 CYS A CA 1
ATOM 728 C C . CYS A 1 98 ? 11.297 17.203 5.641 1 92.56 98 CYS A C 1
ATOM 730 O O . CYS A 1 98 ? 11.211 16.094 5.141 1 92.56 98 CYS A O 1
ATOM 732 N N . THR A 1 99 ? 11.109 17.516 6.918 1 93.81 99 THR A N 1
ATOM 733 C CA . THR A 1 99 ? 10.539 16.562 7.871 1 93.81 99 THR A CA 1
ATOM 734 C C . THR A 1 99 ? 9.25 17.109 8.477 1 93.81 99 THR A C 1
ATOM 736 O O . THR A 1 99 ? 9.242 18.203 9.062 1 93.81 99 THR A O 1
ATOM 739 N N . CYS A 1 100 ? 8.211 16.359 8.234 1 92.06 100 CYS A N 1
ATOM 740 C CA . CYS A 1 100 ? 6.914 16.719 8.797 1 92.06 100 CYS A CA 1
ATOM 741 C C . CYS A 1 100 ? 6.656 15.938 10.086 1 92.06 100 CYS A C 1
ATOM 743 O O . CYS A 1 100 ? 6.402 14.734 10.055 1 92.06 100 CYS A O 1
ATOM 745 N N . ASP A 1 101 ? 6.625 16.641 11.188 1 90.5 101 ASP A N 1
ATOM 746 C CA . ASP A 1 101 ? 6.453 16.016 12.5 1 90.5 101 ASP A CA 1
ATOM 747 C C . ASP A 1 101 ? 4.98 15.977 12.906 1 90.5 101 ASP A C 1
ATOM 749 O O . ASP A 1 101 ? 4.289 17 12.828 1 90.5 101 ASP A O 1
ATOM 753 N N . HIS A 1 102 ? 4.574 14.758 13.219 1 88.31 102 HIS A N 1
ATOM 754 C CA . HIS A 1 102 ? 3.227 14.594 13.75 1 88.31 102 HIS A CA 1
ATOM 755 C C . HIS A 1 102 ? 3.209 14.766 15.266 1 88.31 102 HIS A C 1
ATOM 757 O O . HIS A 1 102 ? 3.906 14.055 15.984 1 88.31 102 HIS A O 1
ATOM 763 N N . GLU A 1 103 ? 3.051 15.93 15.703 1 73.25 103 GLU A N 1
ATOM 764 C CA . GLU A 1 103 ? 3.135 16.297 17.109 1 73.25 103 GLU A CA 1
ATOM 765 C C . GLU A 1 103 ? 2.227 15.422 17.969 1 73.25 103 GLU A C 1
ATOM 767 O O . GLU A 1 103 ? 1.146 15.023 17.516 1 73.25 103 GLU A O 1
ATOM 772 N N . VAL A 1 104 ? 2.826 14.938 19.016 1 64.81 104 VAL A N 1
ATOM 773 C CA . VAL A 1 104 ? 2.086 14.156 20 1 64.81 104 VAL A CA 1
ATOM 774 C C . VAL A 1 104 ? 1.114 15.062 20.75 1 64.81 104 VAL A C 1
ATOM 776 O O . VAL A 1 104 ? 1.48 16.156 21.172 1 64.81 104 VAL A O 1
ATOM 779 N N . SER A 1 105 ? -0.072 14.797 20.484 1 58.38 105 SER A N 1
ATOM 780 C CA . SER A 1 105 ? -1.026 15.547 21.281 1 58.38 105 SER A CA 1
ATOM 781 C C . SER A 1 105 ? -0.742 15.383 22.781 1 58.38 105 SER A C 1
ATOM 783 O O . SER A 1 105 ? -0.25 14.336 23.203 1 58.38 105 SER A O 1
ATOM 785 N N . ILE A 1 106 ? -0.683 16.516 23.531 1 57.22 106 ILE A N 1
ATOM 786 C CA . ILE A 1 106 ? -0.494 16.547 24.969 1 57.22 106 ILE A CA 1
ATOM 787 C C . ILE A 1 106 ? -1.321 15.445 25.625 1 57.22 106 ILE A C 1
ATOM 789 O O . ILE A 1 106 ? -0.896 14.852 26.625 1 57.22 106 ILE A O 1
ATOM 793 N N . HIS A 1 107 ? -2.525 15.273 25.016 1 56.28 107 HIS A N 1
ATOM 794 C CA . HIS A 1 107 ? -3.396 14.258 25.609 1 56.28 107 HIS A CA 1
ATOM 795 C C . HIS A 1 107 ? -2.742 12.883 25.562 1 56.28 107 HIS A C 1
ATOM 797 O O . HIS A 1 107 ? -2.811 12.133 26.547 1 56.28 107 HIS A O 1
ATOM 803 N N . ASN A 1 108 ? -2.117 12.633 24.469 1 60.44 108 ASN A N 1
ATOM 804 C CA . ASN A 1 108 ? -1.486 11.32 24.344 1 60.44 108 ASN A CA 1
ATOM 805 C C . ASN A 1 108 ? -0.312 11.172 25.312 1 60.44 108 ASN A C 1
ATOM 807 O O . ASN A 1 108 ? -0.083 10.086 25.844 1 60.44 108 ASN A O 1
ATOM 811 N N . ILE A 1 109 ? 0.371 12.18 25.516 1 57.81 109 ILE A N 1
ATOM 812 C CA . ILE A 1 109 ? 1.469 12.172 26.469 1 57.81 109 ILE A CA 1
ATOM 813 C C . ILE A 1 109 ? 0.931 11.859 27.875 1 57.81 109 ILE A C 1
ATOM 815 O O . ILE A 1 109 ? 1.502 11.039 28.594 1 57.81 109 ILE A O 1
ATOM 819 N N . LEU A 1 110 ? -0.118 12.477 28.203 1 58.66 110 LEU A N 1
ATOM 820 C CA . LEU A 1 110 ? -0.635 12.352 29.562 1 58.66 110 LEU A CA 1
ATOM 821 C C . LEU A 1 110 ? -1.18 10.945 29.812 1 58.66 110 LEU A C 1
ATOM 823 O O . LEU A 1 110 ? -1.096 10.43 30.922 1 58.66 110 LEU A O 1
ATOM 827 N N . TYR A 1 111 ? -1.743 10.445 28.734 1 58.97 111 TYR A N 1
ATOM 828 C CA . TYR A 1 111 ? -2.357 9.133 28.922 1 58.97 111 TYR A CA 1
ATOM 829 C C . TYR A 1 111 ? -1.402 8.016 28.516 1 58.97 111 TYR A C 1
ATOM 831 O O . TYR A 1 111 ? -1.809 6.859 28.391 1 58.97 111 TYR A O 1
ATOM 839 N N . GLY A 1 112 ? -0.179 8.422 28.484 1 55 112 GLY A N 1
ATOM 840 C CA . GLY A 1 112 ? 0.851 7.43 28.219 1 55 112 GLY A CA 1
ATOM 841 C C . GLY A 1 112 ? 0.759 6.852 26.812 1 55 112 GLY A C 1
ATOM 842 O O . GLY A 1 112 ? 1.178 5.715 26.578 1 55 112 GLY A O 1
ATOM 843 N N . LEU A 1 113 ? -0.057 7.492 26.094 1 55.12 113 LEU A N 1
ATOM 844 C CA . LEU A 1 113 ? -0.185 7 24.719 1 55.12 113 LEU A CA 1
ATOM 845 C C . LEU A 1 113 ? 0.911 7.578 23.828 1 55.12 113 LEU A C 1
ATOM 847 O O . LEU A 1 113 ? 0.687 7.824 22.641 1 55.12 113 LEU A O 1
ATOM 851 N N . ILE A 1 114 ? 2.066 7.746 24.422 1 50.97 114 ILE A N 1
ATOM 852 C CA . ILE A 1 114 ? 3.262 8.25 23.75 1 50.97 114 ILE A CA 1
ATOM 853 C C . ILE A 1 114 ? 3.633 7.32 22.594 1 50.97 114 ILE A C 1
ATOM 855 O O . ILE A 1 114 ? 3.713 6.102 22.781 1 50.97 114 ILE A O 1
ATOM 859 N N . GLY A 1 115 ? 3.697 7.844 21.469 1 57.19 115 GLY A N 1
ATOM 860 C CA . GLY A 1 115 ? 4.117 7.035 20.328 1 57.19 115 GLY A CA 1
ATOM 861 C C . GLY A 1 115 ? 2.975 6.688 19.391 1 57.19 115 GLY A C 1
ATOM 862 O O . GLY A 1 115 ? 3.16 5.934 18.438 1 57.19 115 GLY A O 1
ATOM 863 N N . GLN A 1 116 ? 1.843 7.328 19.641 1 63.47 116 GLN A N 1
ATOM 864 C CA . GLN A 1 116 ? 0.587 6.918 19.016 1 63.47 116 GLN A CA 1
ATOM 865 C C . GLN A 1 116 ? 0.34 7.672 17.719 1 63.47 116 GLN A C 1
ATOM 867 O O . GLN A 1 116 ? -0.731 7.555 17.125 1 63.47 116 GLN A O 1
ATOM 872 N N . GLU A 1 117 ? 1.409 8.305 17.203 1 81.5 117 GLU A N 1
ATOM 873 C CA . GLU A 1 117 ? 1.072 9.016 15.969 1 81.5 117 GLU A CA 1
ATOM 874 C C . GLU A 1 117 ? 1.871 8.484 14.781 1 81.5 117 GLU A C 1
ATOM 876 O O . GLU A 1 117 ? 2.123 9.211 13.82 1 81.5 117 GLU A O 1
ATOM 881 N N . GLY A 1 118 ? 2.273 7.312 14.898 1 94.19 118 GLY A N 1
ATOM 882 C CA . GLY A 1 118 ? 2.994 6.73 13.781 1 94.19 118 GLY A CA 1
ATOM 883 C C . GLY A 1 118 ? 2.273 6.902 12.453 1 94.19 118 GLY A C 1
ATOM 884 O O . GLY A 1 118 ? 1.047 6.801 12.391 1 94.19 118 GLY A O 1
ATOM 885 N N . VAL A 1 119 ? 3.029 7.293 11.398 1 97.31 119 VAL A N 1
ATOM 886 C CA . VAL A 1 119 ? 2.494 7.406 10.047 1 97.31 119 VAL A CA 1
ATOM 887 C C . VAL A 1 119 ? 2.391 6.02 9.414 1 97.31 119 VAL A C 1
ATOM 889 O O . VAL A 1 119 ? 3.389 5.301 9.312 1 97.31 119 VAL A O 1
ATOM 892 N N . THR A 1 120 ? 1.213 5.645 8.938 1 97.5 120 THR A N 1
ATOM 893 C CA . THR A 1 120 ? 0.983 4.289 8.445 1 97.5 120 THR A CA 1
ATOM 894 C C . THR A 1 120 ? 0.716 4.293 6.945 1 97.5 120 THR A C 1
ATOM 896 O O . THR A 1 120 ? 0.819 3.256 6.285 1 97.5 120 THR A O 1
ATOM 899 N N . SER A 1 121 ? 0.304 5.359 6.422 1 97.88 121 SER A N 1
ATOM 900 C CA . SER A 1 121 ? -0.023 5.473 5.004 1 97.88 121 SER A CA 1
ATOM 901 C C . SER A 1 121 ? 0.207 6.895 4.496 1 97.88 121 SER A C 1
ATOM 903 O O . SER A 1 121 ? 0.248 7.84 5.285 1 97.88 121 SER A O 1
ATOM 905 N N . LEU A 1 122 ? 0.428 7.012 3.186 1 97.5 122 LEU A N 1
ATOM 906 C CA . LEU A 1 122 ? 0.584 8.328 2.578 1 97.5 122 LEU A CA 1
ATOM 907 C C . LEU A 1 122 ? 0.144 8.312 1.119 1 97.5 122 LEU A C 1
ATOM 909 O O . LEU A 1 122 ? 0.029 7.242 0.515 1 97.5 122 LEU A O 1
ATOM 913 N N . ALA A 1 123 ? -0.173 9.43 0.638 1 95.75 123 ALA A N 1
ATOM 914 C CA . ALA A 1 123 ? -0.518 9.609 -0.77 1 95.75 123 ALA A CA 1
ATOM 915 C C . ALA A 1 123 ? -0.19 11.023 -1.239 1 95.75 123 ALA A C 1
ATOM 917 O O . ALA A 1 123 ? -0.472 12 -0.539 1 95.75 123 ALA A O 1
ATOM 918 N N . TRP A 1 124 ? 0.395 11.062 -2.379 1 93.06 124 TRP A N 1
ATOM 919 C CA . TRP A 1 124 ? 0.642 12.367 -2.99 1 93.06 124 TRP A CA 1
ATOM 920 C C . TRP A 1 124 ? -0.641 12.945 -3.58 1 93.06 124 TRP A C 1
ATOM 922 O O . TRP A 1 124 ? -1.47 12.211 -4.121 1 93.06 124 TRP A O 1
ATOM 932 N N . ILE A 1 125 ? -0.721 14.188 -3.443 1 89.88 125 ILE A N 1
ATOM 933 C CA . ILE A 1 125 ? -1.85 14.914 -4.016 1 89.88 125 ILE A CA 1
ATOM 934 C C . ILE A 1 125 ? -1.357 15.844 -5.125 1 89.88 125 ILE A C 1
ATOM 936 O O . ILE A 1 125 ? -0.493 16.688 -4.895 1 89.88 125 ILE A O 1
ATOM 940 N N . GLY A 1 126 ? -1.956 15.664 -6.305 1 79.5 126 GLY A N 1
ATOM 941 C CA . GLY A 1 126 ? -1.495 16.453 -7.438 1 79.5 126 GLY A CA 1
ATOM 942 C C . GLY A 1 126 ? -0.12 16.031 -7.93 1 79.5 126 GLY A C 1
ATOM 943 O O . GLY A 1 126 ? 0.226 14.852 -7.91 1 79.5 126 GLY A O 1
ATOM 944 N N . ALA A 1 127 ? 0.609 16.922 -8.492 1 75.06 127 ALA A N 1
ATOM 945 C CA . ALA A 1 127 ? 1.909 16.578 -9.062 1 75.06 127 ALA A CA 1
ATOM 946 C C . ALA A 1 127 ? 2.973 16.484 -7.973 1 75.06 127 ALA A C 1
ATOM 948 O O . ALA A 1 127 ? 3.594 15.43 -7.793 1 75.06 127 ALA A O 1
ATOM 949 N N . THR A 1 128 ? 3.156 17.422 -7.18 1 71.25 128 THR A N 1
ATOM 950 C CA . THR A 1 128 ? 4.258 17.297 -6.23 1 71.25 128 THR A CA 1
ATOM 951 C C . THR A 1 128 ? 4.078 18.266 -5.062 1 71.25 128 THR A C 1
ATOM 953 O O . THR A 1 128 ? 4.973 18.406 -4.227 1 71.25 128 THR A O 1
ATOM 956 N N . LYS A 1 129 ? 2.994 18.719 -4.852 1 83.44 129 LYS A N 1
ATOM 957 C CA . LYS A 1 129 ? 2.951 19.844 -3.916 1 83.44 129 LYS A CA 1
ATOM 958 C C . LYS A 1 129 ? 2.461 19.391 -2.543 1 83.44 129 LYS A C 1
ATOM 960 O O . LYS A 1 129 ? 2.971 19.844 -1.517 1 83.44 129 LYS A O 1
ATOM 965 N N . TYR A 1 130 ? 1.506 18.453 -2.529 1 90.44 130 TYR A N 1
ATOM 966 C CA . TYR A 1 130 ? 0.93 18.078 -1.243 1 90.44 130 TYR A CA 1
ATOM 967 C C . TYR A 1 130 ? 1.032 16.578 -1.015 1 90.44 130 TYR A C 1
ATOM 969 O O . TYR A 1 130 ? 0.993 15.797 -1.967 1 90.44 130 TYR A O 1
ATOM 977 N N . VAL A 1 131 ? 1.199 16.234 0.229 1 94.31 131 VAL A N 1
ATOM 978 C CA . VAL A 1 131 ? 1.191 14.836 0.647 1 94.31 131 VAL A CA 1
ATOM 979 C C . VAL A 1 131 ? 0.215 14.648 1.806 1 94.31 131 VAL A C 1
ATOM 981 O O . VAL A 1 131 ? 0.202 15.445 2.75 1 94.31 131 VAL A O 1
ATOM 984 N N . ALA A 1 132 ? -0.632 13.695 1.675 1 94.56 132 ALA A N 1
ATOM 985 C CA . ALA A 1 132 ? -1.505 13.289 2.775 1 94.56 132 ALA A CA 1
ATOM 986 C C . ALA A 1 132 ? -0.882 12.156 3.58 1 94.56 132 ALA A C 1
ATOM 988 O O . ALA A 1 132 ? -0.289 11.234 3.014 1 94.56 132 ALA A O 1
ATOM 989 N N . SER A 1 133 ? -0.987 12.203 4.852 1 96.44 133 SER A N 1
ATOM 990 C CA . SER A 1 133 ? -0.541 11.125 5.723 1 96.44 133 SER A CA 1
ATOM 991 C C . SER A 1 133 ? -1.679 10.617 6.602 1 96.44 133 SER A C 1
ATOM 993 O O . SER A 1 133 ? -2.523 11.398 7.047 1 96.44 133 SER A O 1
ATOM 995 N N . GLY A 1 134 ? -1.773 9.336 6.781 1 96.38 134 GLY A N 1
ATOM 996 C CA . GLY A 1 134 ? -2.627 8.672 7.754 1 96.38 134 GLY A CA 1
ATOM 997 C C . GLY A 1 134 ? -1.857 8.094 8.922 1 96.38 134 GLY A C 1
ATOM 998 O O . GLY A 1 134 ? -0.787 7.508 8.742 1 96.38 134 GLY A O 1
ATOM 999 N N . CYS A 1 135 ? -2.451 8.211 10.078 1 95.62 135 CYS A N 1
ATOM 1000 C CA . CYS A 1 135 ? -1.661 7.922 11.273 1 95.62 135 CYS A CA 1
ATOM 1001 C C . CYS A 1 135 ? -2.416 6.984 12.211 1 95.62 135 CYS A C 1
ATOM 1003 O O . CYS A 1 135 ? -3.619 6.773 12.047 1 95.62 135 CYS A O 1
ATOM 1005 N N . ILE A 1 136 ? -1.718 6.488 13.164 1 94.12 136 ILE A N 1
ATOM 1006 C CA . ILE A 1 136 ? -2.25 5.582 14.18 1 94.12 136 ILE A CA 1
ATOM 1007 C C . ILE A 1 136 ? -3.297 6.305 15.023 1 94.12 136 ILE A C 1
ATOM 1009 O O . ILE A 1 136 ? -4.27 5.691 15.469 1 94.12 136 ILE A O 1
ATOM 1013 N N . ASP A 1 137 ? -3.23 7.605 15.148 1 89.31 137 ASP A N 1
ATOM 1014 C CA . ASP A 1 137 ? -4.141 8.359 16 1 89.31 137 ASP A CA 1
ATOM 1015 C C . ASP A 1 137 ? -5.465 8.633 15.289 1 89.31 137 ASP A C 1
ATOM 1017 O O . ASP A 1 137 ? -6.32 9.352 15.812 1 89.31 137 ASP A O 1
ATOM 1021 N N . GLY A 1 138 ? -5.559 8.172 14.047 1 90.69 138 GLY A N 1
ATOM 1022 C CA . GLY A 1 138 ? -6.812 8.297 13.32 1 90.69 138 GLY A CA 1
ATOM 1023 C C . GLY A 1 138 ? -6.914 9.586 12.531 1 90.69 138 GLY A C 1
ATOM 1024 O O . GLY A 1 138 ? -7.945 9.859 11.906 1 90.69 138 GLY A O 1
ATOM 1025 N N . LYS A 1 139 ? -5.883 10.344 12.57 1 90.62 139 LYS A N 1
ATOM 1026 C CA . LYS A 1 139 ? -5.926 11.617 11.852 1 90.62 139 LYS A CA 1
ATOM 1027 C C . LYS A 1 139 ? -5.297 11.484 10.469 1 90.62 139 LYS A C 1
ATOM 1029 O O . LYS A 1 139 ? -4.34 10.734 10.281 1 90.62 139 LYS A O 1
ATOM 1034 N N . VAL A 1 140 ? -5.887 12.172 9.562 1 92.5 140 VAL A N 1
ATOM 1035 C CA . VAL A 1 140 ? -5.305 12.406 8.25 1 92.5 140 VAL A CA 1
ATOM 1036 C C . VAL A 1 140 ? -4.84 13.859 8.148 1 92.5 140 VAL A C 1
ATOM 1038 O O . VAL A 1 140 ? -5.586 14.781 8.484 1 92.5 140 VAL A O 1
ATOM 1041 N N . ARG A 1 141 ? -3.65 14.039 7.746 1 92.31 141 ARG A N 1
ATOM 1042 C CA . ARG A 1 141 ? -3.098 15.383 7.625 1 92.31 141 ARG A CA 1
ATOM 1043 C C . ARG A 1 141 ? -2.604 15.648 6.203 1 92.31 141 ARG A C 1
ATOM 1045 O O . ARG A 1 141 ? -2.074 14.742 5.551 1 92.31 141 ARG A O 1
ATOM 1052 N N . ILE A 1 142 ? -2.795 16.859 5.766 1 91.81 142 ILE A N 1
ATOM 1053 C CA . ILE A 1 142 ? -2.266 17.312 4.484 1 91.81 142 ILE A CA 1
ATOM 1054 C C . ILE A 1 142 ? -1.066 18.219 4.715 1 91.81 142 ILE A C 1
ATOM 1056 O O . ILE A 1 142 ? -1.159 19.203 5.457 1 91.81 142 ILE A O 1
ATOM 1060 N N . TRP A 1 143 ? 0.011 17.938 4.043 1 93.19 143 TRP A N 1
ATOM 1061 C CA . TRP A 1 143 ? 1.269 18.641 4.23 1 93.19 143 TRP A CA 1
ATOM 1062 C C . TRP A 1 143 ? 1.696 19.344 2.941 1 93.19 143 TRP A C 1
ATOM 1064 O O . TRP A 1 143 ? 1.522 18.797 1.848 1 93.19 143 TRP A O 1
ATOM 1074 N N . ASP A 1 144 ? 2.275 20.516 3.098 1 90.94 144 ASP A N 1
ATOM 1075 C CA . ASP A 1 144 ? 3.002 21.141 1.994 1 90.94 144 ASP A CA 1
ATOM 1076 C C . ASP A 1 144 ? 4.371 20.484 1.806 1 90.94 144 ASP A C 1
ATOM 1078 O O . ASP A 1 144 ? 5.191 20.484 2.725 1 90.94 144 ASP A O 1
ATOM 1082 N N . SER A 1 145 ? 4.625 19.953 0.64 1 91 145 SER A N 1
ATOM 1083 C CA . SER A 1 145 ? 5.812 19.125 0.433 1 91 145 SER A CA 1
ATOM 1084 C C . SER A 1 145 ? 7.07 19.984 0.364 1 91 145 SER A C 1
ATOM 1086 O O . SER A 1 145 ? 8.188 19.469 0.453 1 91 145 SER A O 1
ATOM 1088 N N . LEU A 1 146 ? 6.992 21.234 0.151 1 87.81 146 LEU A N 1
ATOM 1089 C CA . LEU A 1 146 ? 8.148 22.125 0.071 1 87.81 146 LEU A CA 1
ATOM 1090 C C . LEU A 1 146 ? 8.508 22.672 1.446 1 87.81 146 LEU A C 1
ATOM 1092 O O . LEU A 1 146 ? 9.664 22.578 1.872 1 87.81 146 LEU A O 1
ATOM 1096 N N . SER A 1 147 ? 7.492 23.156 2.186 1 89.12 147 SER A N 1
ATOM 1097 C CA . SER A 1 147 ? 7.754 23.812 3.465 1 89.12 147 SER A CA 1
ATOM 1098 C C . SER A 1 147 ? 7.727 22.797 4.609 1 89.12 147 SER A C 1
ATOM 1100 O O . SER A 1 147 ? 8.312 23.047 5.672 1 89.12 147 SER A O 1
ATOM 1102 N N . GLY A 1 148 ? 6.969 21.766 4.414 1 90.75 148 GLY A N 1
ATOM 1103 C CA . GLY A 1 148 ? 6.773 20.812 5.492 1 90.75 148 GLY A CA 1
ATOM 1104 C C . GLY A 1 148 ? 5.676 21.219 6.457 1 90.75 148 GLY A C 1
ATOM 1105 O O . GLY A 1 148 ? 5.492 20.594 7.5 1 90.75 148 GLY A O 1
ATOM 1106 N N . ASP A 1 149 ? 4.949 22.25 6.137 1 91.38 149 ASP A N 1
ATOM 1107 C CA . ASP A 1 149 ? 3.887 22.734 7.016 1 91.38 149 ASP A CA 1
ATOM 1108 C C . ASP A 1 149 ? 2.641 21.859 6.898 1 91.38 149 ASP A C 1
ATOM 1110 O O . ASP A 1 149 ? 2.275 21.438 5.797 1 91.38 149 ASP A O 1
ATOM 1114 N N . CYS A 1 150 ? 2.018 21.625 7.977 1 90.56 150 CYS A N 1
ATOM 1115 C CA . CYS A 1 150 ? 0.71 20.969 7.973 1 90.56 150 CYS A CA 1
ATOM 1116 C C . CYS A 1 150 ? -0.384 21.953 7.57 1 90.56 150 CYS A C 1
ATOM 1118 O O . CYS A 1 150 ? -0.604 22.953 8.25 1 90.56 150 CYS A O 1
ATOM 1120 N N . LEU A 1 151 ? -1.082 21.703 6.547 1 87 151 LEU A N 1
ATOM 1121 C CA . LEU A 1 151 ? -2.068 22.625 6.008 1 87 151 LEU A CA 1
ATOM 1122 C C . LEU A 1 151 ? -3.457 22.328 6.566 1 87 151 LEU A C 1
ATOM 1124 O O . LEU A 1 151 ? -4.262 23.25 6.754 1 87 151 LEU A O 1
ATOM 1128 N N . LYS A 1 152 ? -3.711 21.109 6.758 1 86 152 LYS A N 1
ATOM 1129 C CA . LYS A 1 152 ? -5.023 20.672 7.219 1 86 152 LYS A CA 1
ATOM 1130 C C . LYS A 1 152 ? -4.922 19.359 8 1 86 152 LYS A C 1
ATOM 1132 O O . LYS A 1 152 ? -4.102 18.5 7.676 1 86 152 LYS A O 1
ATOM 1137 N N . THR A 1 153 ? -5.723 19.234 8.992 1 86.94 153 THR A N 1
ATOM 1138 C CA . THR A 1 153 ? -5.859 17.984 9.742 1 86.94 153 THR A CA 1
ATOM 1139 C C . THR A 1 153 ? -7.312 17.516 9.75 1 86.94 153 THR A C 1
ATOM 1141 O O . THR A 1 153 ? -8.219 18.297 10.062 1 86.94 153 THR A O 1
ATOM 1144 N N . PHE A 1 154 ? -7.539 16.359 9.312 1 82.62 154 PHE A N 1
ATOM 1145 C CA . PHE A 1 154 ? -8.859 15.742 9.352 1 82.62 154 PHE A CA 1
ATOM 1146 C C . PHE A 1 154 ? -8.953 14.734 10.492 1 82.62 154 PHE A C 1
ATOM 1148 O O . PHE A 1 154 ? -8.164 13.797 10.57 1 82.62 154 PHE A O 1
ATOM 1155 N N . SER A 1 155 ? -9.984 15.18 11.25 1 81.81 155 SER A N 1
ATOM 1156 C CA . SER A 1 155 ? -10.281 14.297 12.375 1 81.81 155 SER A CA 1
ATOM 1157 C C . SER A 1 155 ? -11.586 13.539 12.156 1 81.81 155 SER A C 1
ATOM 1159 O O . SER A 1 155 ? -12.438 13.977 11.383 1 81.81 155 SER A O 1
ATOM 1161 N N . GLY A 1 156 ? -11.625 12.117 12.195 1 78.25 156 GLY A N 1
ATOM 1162 C CA . GLY A 1 156 ? -12.852 11.367 12.008 1 78.25 156 GLY A CA 1
ATOM 1163 C C . GLY A 1 156 ? -12.727 9.906 12.406 1 78.25 156 GLY A C 1
ATOM 1164 O O . GLY A 1 156 ? -13.672 9.32 12.93 1 78.25 156 GLY A O 1
ATOM 1165 N N . HIS A 1 157 ? -11.641 9.484 12.039 1 84.88 157 HIS A N 1
ATOM 1166 C CA . HIS A 1 157 ? -11.43 8.102 12.445 1 84.88 157 HIS A CA 1
ATOM 1167 C C . HIS A 1 157 ? -11.094 8.016 13.93 1 84.88 157 HIS A C 1
ATOM 1169 O O . HIS A 1 157 ? -10.477 8.922 14.492 1 84.88 157 HIS A O 1
ATOM 1175 N N . VAL A 1 158 ? -11.438 6.973 14.602 1 87.5 158 VAL A N 1
ATOM 1176 C CA . VAL A 1 158 ? -11.18 6.828 16.031 1 87.5 158 VAL A CA 1
ATOM 1177 C C . VAL A 1 158 ? -10.141 5.73 16.25 1 87.5 158 VAL A C 1
ATOM 1179 O O . VAL A 1 158 ? -9.891 5.328 17.391 1 87.5 158 VAL A O 1
ATOM 1182 N N . ASP A 1 159 ? -9.648 5.199 15.211 1 91.88 159 ASP A N 1
ATOM 1183 C CA . ASP A 1 159 ? -8.586 4.203 15.242 1 91.88 159 ASP A CA 1
ATOM 1184 C C . ASP A 1 159 ? -7.605 4.414 14.086 1 91.88 159 ASP A C 1
ATOM 1186 O O . ASP A 1 159 ? -7.723 5.383 13.336 1 91.88 159 ASP A O 1
ATOM 1190 N N . THR A 1 160 ? -6.633 3.562 13.938 1 94.69 160 THR A N 1
ATOM 1191 C CA . THR A 1 160 ? -5.531 3.672 12.984 1 94.69 160 THR A CA 1
ATOM 1192 C C . THR A 1 160 ? -6.055 3.834 11.562 1 94.69 160 THR A C 1
ATOM 1194 O O . THR A 1 160 ? -6.934 3.086 11.133 1 94.69 160 THR A O 1
ATOM 1197 N N . VAL A 1 161 ? -5.574 4.855 10.859 1 95.25 161 VAL A N 1
ATOM 1198 C CA . VAL A 1 161 ? -5.773 4.941 9.422 1 95.25 161 VAL A CA 1
ATOM 1199 C C . VAL A 1 161 ? -4.906 3.9 8.711 1 95.25 161 VAL A C 1
ATOM 1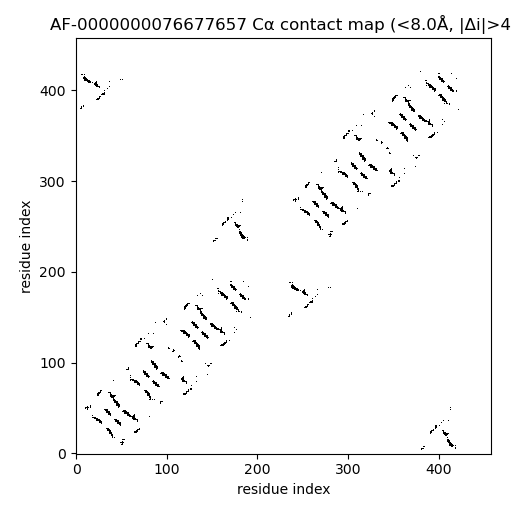201 O O . VAL A 1 161 ? -3.682 3.91 8.844 1 95.25 161 VAL A O 1
ATOM 1204 N N . GLN A 1 162 ? -5.516 3.033 7.938 1 96.94 162 GLN A N 1
ATOM 1205 C CA . GLN A 1 162 ? -4.793 1.906 7.359 1 96.94 162 GLN A CA 1
ATOM 1206 C C . GLN A 1 162 ? -4.34 2.217 5.938 1 96.94 162 GLN A C 1
ATOM 1208 O O . GLN A 1 162 ? -3.316 1.7 5.48 1 96.94 162 GLN A O 1
ATOM 1213 N N . SER A 1 163 ? -5.098 2.967 5.254 1 97.56 163 SER A N 1
ATOM 1214 C CA . SER A 1 163 ? -4.805 3.293 3.859 1 97.56 163 SER A CA 1
ATOM 1215 C C . SER A 1 163 ? -5.453 4.613 3.453 1 97.56 163 SER A C 1
ATOM 1217 O O . SER A 1 163 ? -6.508 4.98 3.975 1 97.56 163 SER A O 1
ATOM 1219 N N . ILE A 1 164 ? -4.809 5.301 2.516 1 95.81 164 ILE A N 1
ATOM 1220 C CA . ILE A 1 164 ? -5.297 6.543 1.921 1 95.81 164 ILE A CA 1
ATOM 1221 C C . ILE A 1 164 ? -5.141 6.48 0.403 1 95.81 164 ILE A C 1
ATOM 1223 O O . ILE A 1 164 ? -4.156 5.945 -0.107 1 95.81 164 ILE A O 1
ATOM 1227 N N . ALA A 1 165 ? -6.094 6.977 -0.264 1 94.81 165 ALA A N 1
ATOM 1228 C CA . ALA A 1 165 ? -6.023 7.121 -1.716 1 94.81 165 ALA A CA 1
ATOM 1229 C C . ALA A 1 165 ? -6.578 8.469 -2.16 1 94.81 165 ALA A C 1
ATOM 1231 O O . ALA A 1 165 ? -7.504 9 -1.542 1 94.81 165 ALA A O 1
ATOM 1232 N N . VAL A 1 166 ? -5.961 8.945 -3.199 1 91.06 166 VAL A N 1
ATOM 1233 C CA . VAL A 1 166 ? -6.383 10.227 -3.762 1 91.06 166 VAL A CA 1
ATOM 1234 C C . VAL A 1 166 ? -6.953 10.016 -5.164 1 91.06 166 VAL A C 1
ATOM 1236 O O . VAL A 1 166 ? -6.402 9.242 -5.953 1 91.06 166 VAL A O 1
ATOM 1239 N N . SER A 1 167 ? -8.039 10.758 -5.391 1 87.56 167 SER A N 1
ATOM 1240 C CA . SER A 1 167 ? -8.625 10.672 -6.727 1 87.56 167 SER A CA 1
ATOM 1241 C C . SER A 1 167 ? -7.68 11.234 -7.781 1 87.56 167 SER A C 1
ATOM 1243 O O . SER A 1 167 ? -6.812 12.055 -7.473 1 87.56 167 SER A O 1
ATOM 1245 N N . ALA A 1 168 ? -7.871 10.773 -9 1 84.44 168 ALA A N 1
ATOM 1246 C CA . ALA A 1 168 ? -6.98 11.164 -10.086 1 84.44 168 ALA A CA 1
ATOM 1247 C C . ALA A 1 168 ? -6.988 12.672 -10.289 1 84.44 168 ALA A C 1
ATOM 1249 O O . ALA A 1 168 ? -5.957 13.266 -10.625 1 84.44 168 ALA A O 1
ATOM 1250 N N . ASP A 1 169 ? -8.094 13.258 -10.07 1 77.94 169 ASP A N 1
ATOM 1251 C CA . ASP A 1 169 ? -8.195 14.703 -10.266 1 77.94 169 ASP A CA 1
ATOM 1252 C C . ASP A 1 169 ? -7.727 15.461 -9.031 1 77.94 169 ASP A C 1
ATOM 1254 O O . ASP A 1 169 ? -7.668 16.688 -9.031 1 77.94 169 ASP A O 1
ATOM 1258 N N . GLY A 1 170 ? -7.422 14.695 -8.008 1 80.56 170 GLY A N 1
ATOM 1259 C CA . GLY A 1 170 ? -6.891 15.305 -6.793 1 80.56 170 GLY A CA 1
ATOM 1260 C C . GLY A 1 170 ? -7.961 15.945 -5.934 1 80.56 170 GLY A C 1
ATOM 1261 O O . GLY A 1 170 ? -7.652 16.594 -4.93 1 80.56 170 GLY A O 1
ATOM 1262 N N . ASN A 1 171 ? -9.234 15.711 -6.234 1 79.94 171 ASN A N 1
ATOM 1263 C CA . ASN A 1 171 ? -10.305 16.438 -5.566 1 79.94 171 ASN A CA 1
ATOM 1264 C C . ASN A 1 171 ? -10.867 15.656 -4.391 1 79.94 171 ASN A C 1
ATOM 1266 O O . ASN A 1 171 ? -11.594 16.203 -3.559 1 79.94 171 ASN A O 1
ATOM 1270 N N . SER A 1 172 ? -10.547 14.477 -4.371 1 84.06 172 SER A N 1
ATOM 1271 C CA . SER A 1 172 ? -11.062 13.648 -3.287 1 84.06 172 SER A CA 1
ATOM 1272 C C . SER A 1 172 ? -9.953 12.797 -2.67 1 84.06 172 SER A C 1
ATOM 1274 O O . SER A 1 172 ? -9.109 12.258 -3.387 1 84.06 172 SER A O 1
ATOM 1276 N N . LEU A 1 173 ? -9.961 12.781 -1.427 1 89.81 173 LEU A N 1
ATOM 1277 C CA . LEU A 1 173 ? -9.117 11.898 -0.626 1 89.81 173 LEU A CA 1
ATOM 1278 C C . LEU A 1 173 ? -9.961 10.922 0.181 1 89.81 173 LEU A C 1
ATOM 1280 O O . LEU A 1 173 ? -10.898 11.328 0.869 1 89.81 173 LEU A O 1
ATOM 1284 N N . VAL A 1 174 ? -9.695 9.648 0.026 1 90.69 174 VAL A N 1
ATOM 1285 C CA . VAL A 1 174 ? -10.422 8.617 0.769 1 90.69 174 VAL A CA 1
ATOM 1286 C C . VAL A 1 174 ? -9.469 7.922 1.736 1 90.69 174 VAL A C 1
ATOM 1288 O O . VAL A 1 174 ? -8.328 7.605 1.377 1 90.69 174 VAL A O 1
ATOM 1291 N N . SER A 1 175 ? -9.891 7.785 2.953 1 92.19 175 SER A N 1
ATOM 1292 C CA . SER A 1 175 ? -9.141 7.035 3.953 1 92.19 175 SER A CA 1
ATOM 1293 C C . SER A 1 175 ? -9.977 5.898 4.531 1 92.19 175 SER A C 1
ATOM 1295 O O . SER A 1 175 ? -11.211 5.984 4.574 1 92.19 175 SER A O 1
ATOM 1297 N N . VAL A 1 176 ? -9.281 4.828 4.938 1 92.5 176 VAL A N 1
ATOM 1298 C CA . VAL A 1 176 ? -9.938 3.734 5.652 1 92.5 176 VAL A CA 1
ATOM 1299 C C . VAL A 1 176 ? -9.219 3.484 6.977 1 92.5 176 VAL A C 1
ATOM 1301 O O . VAL A 1 176 ? -8.016 3.73 7.098 1 92.5 176 VAL A O 1
ATOM 1304 N N . SER A 1 177 ? -10 2.961 7.902 1 92.38 177 SER A N 1
ATOM 1305 C CA . SER A 1 177 ? -9.477 2.855 9.258 1 92.38 177 SER A CA 1
ATOM 1306 C C . SER A 1 177 ? -9.836 1.515 9.891 1 92.38 177 SER A C 1
ATOM 1308 O O . SER A 1 177 ? -10.82 0.88 9.492 1 92.38 177 SER A O 1
ATOM 1310 N N . SER A 1 178 ? -9.078 1.168 10.875 1 94.12 178 SER A N 1
ATOM 1311 C CA . SER A 1 178 ? -9.352 -0.013 11.688 1 94.12 178 SER A CA 1
ATOM 1312 C C . SER A 1 178 ? -10.648 0.139 12.469 1 94.12 178 SER A C 1
ATOM 1314 O O . SER A 1 178 ? -11.18 -0.837 13.008 1 94.12 178 SER A O 1
ATOM 1316 N N . ASP A 1 179 ? -11.195 1.278 12.469 1 88 179 ASP A N 1
ATOM 1317 C CA . ASP A 1 179 ? -12.445 1.492 13.188 1 88 179 ASP A CA 1
ATOM 1318 C C . ASP 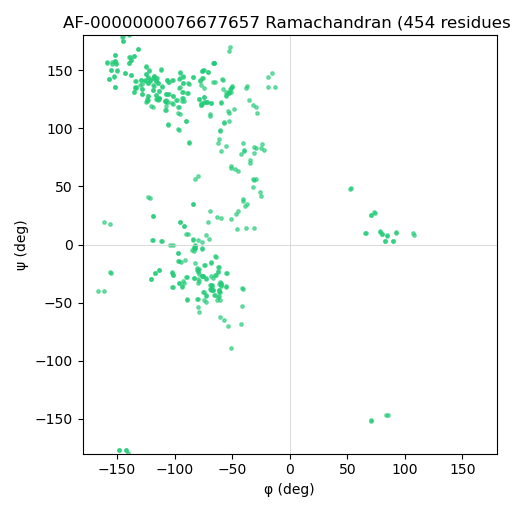A 1 179 ? -13.641 1.058 12.344 1 88 179 ASP A C 1
ATOM 1320 O O . ASP A 1 179 ? -14.789 1.154 12.789 1 88 179 ASP A O 1
ATOM 1324 N N . GLY A 1 180 ? -13.344 0.637 11.133 1 88.06 180 GLY A N 1
ATOM 1325 C CA . GLY A 1 180 ? -14.391 0.111 10.266 1 88.06 180 GLY A CA 1
ATOM 1326 C C . GLY A 1 180 ? -15.016 1.17 9.375 1 88.06 180 GLY A C 1
ATOM 1327 O O . GLY A 1 180 ? -15.992 0.898 8.672 1 88.06 180 GLY A O 1
ATOM 1328 N N . THR A 1 181 ? -14.406 2.35 9.344 1 86.88 181 THR A N 1
ATOM 1329 C CA . THR A 1 181 ? -15.008 3.418 8.555 1 86.88 181 THR A CA 1
ATOM 1330 C C . THR A 1 181 ? -14.102 3.822 7.398 1 86.88 181 THR A C 1
ATOM 1332 O O . THR A 1 181 ? -12.875 3.744 7.508 1 86.88 181 THR A O 1
ATOM 1335 N N . ALA A 1 182 ? -14.719 4.129 6.332 1 90.06 182 ALA A N 1
ATOM 1336 C CA . ALA A 1 182 ? -14.094 4.879 5.25 1 90.06 182 ALA A CA 1
ATOM 1337 C C . ALA A 1 182 ? -14.586 6.324 5.223 1 90.06 182 ALA A C 1
ATOM 1339 O O . ALA A 1 182 ? -15.773 6.582 5.438 1 90.06 182 ALA A O 1
ATOM 1340 N N . ARG A 1 183 ? -13.664 7.203 4.965 1 87.81 183 ARG A N 1
ATOM 1341 C CA . ARG A 1 183 ? -14.031 8.609 4.934 1 87.81 183 ARG A CA 1
ATOM 1342 C C . ARG A 1 183 ? -13.531 9.281 3.654 1 87.81 183 ARG A C 1
ATOM 1344 O O . ARG A 1 183 ? -12.422 9.008 3.199 1 87.81 183 ARG A O 1
ATOM 1351 N N . VAL A 1 184 ? -14.359 10.086 3.078 1 86.06 184 VAL A N 1
ATOM 1352 C CA . VAL A 1 184 ? -14.016 10.883 1.904 1 86.06 184 VAL A CA 1
ATOM 1353 C C . VAL A 1 184 ? -13.828 12.344 2.307 1 86.06 184 VAL A C 1
ATOM 1355 O O . VAL A 1 184 ? -14.727 12.945 2.902 1 86.06 184 VAL A O 1
ATOM 1358 N N . PHE A 1 185 ? -12.617 12.688 1.939 1 80.44 185 PHE A N 1
ATOM 1359 C CA . PHE A 1 185 ? -12.305 14.102 2.148 1 80.44 185 PHE A CA 1
ATOM 1360 C C . PHE A 1 185 ? -12.242 14.844 0.82 1 80.44 185 PHE A C 1
ATOM 1362 O O . PHE A 1 185 ? -11.609 14.375 -0.129 1 80.44 185 PHE A O 1
ATOM 1369 N N . GLY A 1 186 ? -13.117 15.789 0.58 1 70.62 186 GLY A N 1
ATOM 1370 C CA . GLY A 1 186 ? -13.18 16.453 -0.717 1 70.62 186 GLY A CA 1
ATOM 1371 C C . GLY A 1 186 ? -13.438 17.938 -0.621 1 70.62 186 GLY A C 1
ATOM 1372 O O . GLY A 1 186 ? -13.414 18.5 0.472 1 70.62 186 GLY A O 1
ATOM 1373 N N . GLY A 1 187 ? -13.516 18.594 -1.795 1 55.97 187 GLY A N 1
ATOM 1374 C CA . GLY A 1 187 ? -14.047 19.906 -2.07 1 55.97 187 GLY A CA 1
ATOM 1375 C C . GLY A 1 187 ? -13.039 21.016 -1.839 1 55.97 187 GLY A C 1
ATOM 1376 O O . GLY A 1 187 ? -11.836 20.812 -2.002 1 55.97 187 GLY A O 1
ATOM 1377 N N . SER A 1 188 ? -13.656 22.047 -1.43 1 52.19 188 SER A N 1
ATOM 1378 C CA . SER A 1 188 ? -13.031 23.328 -1.115 1 52.19 188 SER A CA 1
ATOM 1379 C C . SER A 1 188 ? -11.906 23.172 -0.097 1 52.19 188 SER A C 1
ATOM 1381 O O . SER A 1 188 ? -10.953 23.953 -0.086 1 52.19 188 SER A O 1
ATOM 1383 N N . SER A 1 189 ? -12.078 22.125 0.61 1 51.69 189 SER A N 1
ATOM 1384 C CA . SER A 1 189 ? -11.094 21.891 1.667 1 51.69 189 SER A CA 1
ATOM 1385 C C . SER A 1 189 ? -9.758 21.438 1.092 1 51.69 189 SER A C 1
ATOM 1387 O O . SER A 1 189 ? -8.695 21.797 1.614 1 51.69 189 SER A O 1
ATOM 1389 N N . LEU A 1 190 ? -9.789 20.516 0.132 1 60.16 190 LEU A N 1
ATOM 1390 C CA . LEU A 1 190 ? -8.57 20.203 -0.597 1 60.16 190 LEU A CA 1
ATOM 1391 C C . LEU A 1 190 ? -8.242 21.281 -1.615 1 60.16 190 LEU A C 1
ATOM 1393 O O . LEU A 1 190 ? -7.082 21.484 -1.968 1 60.16 190 LEU A O 1
ATOM 1397 N N . GLN A 1 191 ? -9.289 21.969 -2.09 1 53.97 191 GLN A N 1
ATOM 1398 C CA . GLN A 1 191 ? -9.109 23.062 -3.029 1 53.97 191 GLN A CA 1
ATOM 1399 C C . GLN A 1 191 ? -8.367 24.219 -2.379 1 53.97 191 GLN A C 1
ATOM 1401 O O . GLN A 1 191 ? -7.629 24.953 -3.051 1 53.97 191 GLN A O 1
ATOM 1406 N N . LEU A 1 192 ? -8.719 24.516 -1.247 1 43.75 192 LEU A N 1
ATOM 1407 C CA . LEU A 1 192 ? -7.973 25.609 -0.652 1 43.75 192 LEU A CA 1
ATOM 1408 C C . LEU A 1 192 ? -6.477 25.312 -0.658 1 43.75 192 LEU A C 1
ATOM 1410 O O . LEU A 1 192 ? -5.66 26.234 -0.804 1 43.75 192 LEU A O 1
ATOM 1414 N N . VAL A 1 193 ? -6.211 24.109 -0.445 1 42.38 193 VAL A N 1
ATOM 1415 C CA . VAL A 1 193 ? -4.781 23.828 -0.469 1 42.38 193 VAL A CA 1
ATOM 1416 C C . VAL A 1 193 ? -4.211 24.156 -1.849 1 42.38 193 VAL A C 1
ATOM 1418 O O . VAL A 1 193 ? -3.092 24.656 -1.961 1 42.38 193 VAL A O 1
ATOM 1421 N N . GLN A 1 194 ? -5.02 23.812 -2.881 1 43.59 194 GLN A N 1
ATOM 1422 C CA . GLN A 1 194 ? -4.516 24.062 -4.227 1 43.59 194 GLN A CA 1
ATOM 1423 C C . GLN A 1 194 ? -4.559 25.547 -4.574 1 43.59 194 GLN A C 1
ATOM 1425 O O . GLN A 1 194 ? -3.711 26.047 -5.316 1 43.59 194 GLN A O 1
ATOM 1430 N N . ARG A 1 195 ? -5.602 26.203 -4.195 1 40.59 195 ARG A N 1
ATOM 1431 C CA . ARG A 1 195 ? -5.691 27.625 -4.543 1 40.59 195 ARG A CA 1
ATOM 1432 C C . ARG A 1 195 ? -4.633 28.438 -3.812 1 40.59 195 ARG A C 1
ATOM 1434 O O . ARG A 1 195 ? -4.273 29.531 -4.246 1 40.59 195 ARG A O 1
ATOM 1441 N N . SER A 1 196 ? -4.273 27.938 -2.646 1 38.97 196 SER A N 1
ATOM 1442 C CA . SER A 1 196 ? -3.33 28.844 -2 1 38.97 196 SER A CA 1
ATOM 1443 C C . SER A 1 196 ? -2.062 29 -2.832 1 38.97 196 SER A C 1
ATOM 1445 O O . SER A 1 196 ? -1.264 29.906 -2.582 1 38.97 196 SER A O 1
ATOM 1447 N N . SER A 1 197 ? -1.858 28.062 -3.701 1 35.69 197 SER A N 1
ATOM 1448 C CA . SER A 1 197 ? -0.665 28.328 -4.496 1 35.69 197 SER A CA 1
ATOM 1449 C C . SER A 1 197 ? -0.907 29.453 -5.488 1 35.69 197 SER A C 1
ATOM 1451 O O . SER A 1 197 ? 0.041 30.047 -6.02 1 35.69 197 SER A O 1
ATOM 1453 N N . SER A 1 198 ? -2.15 29.578 -5.91 1 32.62 198 SER A N 1
ATOM 1454 C CA . SER A 1 198 ? -2.303 30.656 -6.875 1 32.62 198 SER A CA 1
ATOM 1455 C C . SER A 1 198 ? -2.385 32.031 -6.184 1 32.62 198 SER A C 1
ATOM 1457 O O . SER A 1 198 ? -2.438 33.062 -6.844 1 32.62 198 SER A O 1
ATOM 1459 N N . HIS A 1 199 ? -2.773 32.094 -4.93 1 33.47 199 HIS A N 1
ATOM 1460 C CA . HIS A 1 199 ? -2.896 33.438 -4.375 1 33.47 199 HIS A CA 1
ATOM 1461 C C . HIS A 1 199 ? -1.526 34.062 -4.176 1 33.47 199 HIS A C 1
ATOM 1463 O O . HIS A 1 199 ? -1.403 35.094 -3.473 1 33.47 199 HIS A O 1
ATOM 1469 N N . GLN A 1 200 ? -0.413 33.625 -4.801 1 30.53 200 GLN A N 1
ATOM 1470 C CA . GLN A 1 200 ? 0.677 34.531 -4.531 1 30.53 200 GLN A CA 1
ATOM 1471 C C . GLN A 1 200 ? 0.284 35.969 -4.898 1 30.53 200 GLN A C 1
ATOM 1473 O O . GLN A 1 200 ? 0.62 36.906 -4.184 1 30.53 200 GLN A O 1
ATOM 1478 N N . ASN A 1 201 ? 0.146 36.25 -6.199 1 27.62 201 ASN A N 1
ATOM 1479 C CA . ASN A 1 201 ? 0.584 37.625 -6.555 1 27.62 201 ASN A CA 1
ATOM 1480 C C . ASN A 1 201 ? -0.471 38.656 -6.203 1 27.62 201 ASN A C 1
ATOM 1482 O O . ASN A 1 201 ? -0.296 39.844 -6.488 1 27.62 201 ASN A O 1
ATOM 1486 N N . ASP A 1 202 ? -1.76 38.406 -6.191 1 26.73 202 ASP A N 1
ATOM 1487 C CA . ASP A 1 202 ? -2.459 39.688 -6.203 1 26.73 202 ASP A CA 1
ATOM 1488 C C . ASP A 1 202 ? -2.541 40.281 -4.797 1 26.73 202 ASP A C 1
ATOM 1490 O O . ASP A 1 202 ? -3.475 40 -4.047 1 26.73 202 ASP A O 1
ATOM 1494 N N . TRP A 1 203 ? -1.381 40.5 -4.074 1 26.62 203 TRP A N 1
ATOM 1495 C CA . TRP A 1 203 ? -1.24 41.438 -2.963 1 26.62 203 TRP A CA 1
ATOM 1496 C C . TRP A 1 203 ? -1.889 42.781 -3.289 1 26.62 203 TRP A C 1
ATOM 1498 O O . TRP A 1 203 ? -1.227 43.688 -3.795 1 26.62 203 TRP A O 1
ATOM 1508 N N . SER A 1 204 ? -2.889 42.875 -4.082 1 25.55 204 SER A N 1
ATOM 1509 C CA . SER A 1 204 ? -3.379 44.25 -4.07 1 25.55 204 SER A CA 1
ATOM 1510 C C . SER A 1 204 ? -3.654 44.719 -2.65 1 25.55 204 SER A C 1
ATOM 1512 O O . SER A 1 204 ? -3.795 43.906 -1.732 1 25.55 204 SER A O 1
ATOM 1514 N N . SER A 1 205 ? -3.877 46.188 -2.404 1 26.28 205 SER A N 1
ATOM 1515 C CA . SER A 1 205 ? -3.926 47.25 -1.396 1 26.28 205 SER A CA 1
ATOM 1516 C C . SER A 1 205 ? -5 46.938 -0.35 1 26.28 205 SER A C 1
ATOM 1518 O O . SER A 1 205 ? -5.5 47.875 0.299 1 26.28 205 SER A O 1
ATOM 1520 N N . GLY A 1 206 ? -5.496 45.781 -0.057 1 24.86 206 GLY A N 1
ATOM 1521 C CA . GLY A 1 206 ? -6.516 46 0.956 1 24.86 206 GLY A CA 1
ATOM 1522 C C . GLY A 1 206 ? -5.98 46.688 2.191 1 24.86 206 GLY A C 1
ATOM 1523 O O . GLY A 1 206 ? -4.773 46.688 2.447 1 24.86 206 GLY A O 1
ATOM 1524 N N . GLU A 1 207 ? -6.629 47.75 2.797 1 23.39 207 GLU A N 1
ATOM 1525 C CA . GLU A 1 207 ? -6.52 48.625 3.965 1 23.39 207 GLU A CA 1
ATOM 1526 C C . GLU A 1 207 ? -6.027 47.844 5.184 1 23.39 207 GLU A C 1
ATOM 1528 O O . GLU A 1 207 ? -6.246 46.625 5.289 1 23.39 207 GLU A O 1
ATOM 1533 N N . GLU A 1 208 ? -5.008 48.406 5.996 1 24.28 208 GLU A N 1
ATOM 1534 C CA . GLU A 1 208 ? -4.312 48.344 7.277 1 24.28 208 GLU A CA 1
ATOM 1535 C C . GLU A 1 208 ? -5.266 48 8.406 1 24.28 208 GLU A C 1
ATOM 1537 O O . GLU A 1 208 ? -5.988 48.844 8.922 1 24.28 208 GLU A O 1
ATOM 1542 N N . ASN A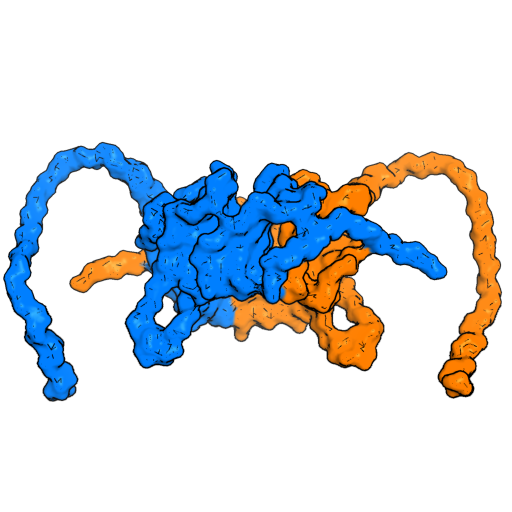 1 209 ? -6.324 47.188 8.375 1 22.91 209 ASN A N 1
ATOM 1543 C CA . ASN A 1 209 ? -6.977 47.25 9.68 1 22.91 209 ASN A CA 1
ATOM 1544 C C . ASN A 1 209 ? -6.012 46.875 10.797 1 22.91 209 ASN A C 1
ATOM 1546 O O . ASN A 1 209 ? -5.316 45.875 10.719 1 22.91 209 ASN A O 1
ATOM 1550 N N . ASP A 1 210 ? -5.438 47.812 11.648 1 22.84 210 ASP A N 1
ATOM 1551 C CA . ASP A 1 210 ? -4.645 48 12.867 1 22.84 210 ASP A CA 1
ATOM 1552 C C . ASP A 1 210 ? -5.059 47.031 13.945 1 22.84 210 ASP A C 1
ATOM 1554 O O . ASP A 1 210 ? -6.07 47.219 14.625 1 22.84 210 ASP A O 1
ATOM 1558 N N . VAL A 1 211 ? -5.375 45.781 13.727 1 23.47 211 VAL A N 1
ATOM 1559 C CA . VAL A 1 211 ? -5.684 45.188 15.016 1 23.47 211 VAL A CA 1
ATOM 1560 C C . VAL A 1 211 ? -4.449 45.219 15.914 1 23.47 211 VAL A C 1
ATOM 1562 O O . VAL A 1 211 ? -3.42 44.625 15.602 1 23.47 211 VAL A O 1
ATOM 1565 N N . LYS A 1 212 ? -4.246 46.344 16.672 1 23.55 212 LYS A N 1
ATOM 1566 C CA . LYS A 1 212 ? -3.354 46.594 17.797 1 23.55 212 LYS A CA 1
ATOM 1567 C C . LYS A 1 212 ? -3.5 45.531 18.859 1 23.55 212 LYS A C 1
ATOM 1569 O O . LYS A 1 212 ? -4.527 45.438 19.547 1 23.55 212 LYS A O 1
ATOM 1574 N N . ILE A 1 213 ? -3.121 44.312 18.641 1 21.92 213 ILE A N 1
ATOM 1575 C CA . ILE A 1 213 ? -3.117 43.5 19.828 1 21.92 213 ILE A CA 1
ATOM 1576 C C . ILE A 1 213 ? -2.156 44.062 20.859 1 21.92 213 ILE A C 1
ATOM 1578 O O . ILE A 1 213 ? -0.968 44.25 20.594 1 21.92 213 ILE A O 1
ATOM 1582 N N . ASN A 1 214 ? -2.662 44.781 21.766 1 21.19 214 ASN A N 1
ATOM 1583 C CA . ASN A 1 214 ? -2.068 45.281 23 1 21.19 214 ASN A CA 1
ATOM 1584 C C . ASN A 1 214 ? -1.356 44.188 23.781 1 21.19 214 ASN A C 1
ATOM 1586 O O . ASN A 1 214 ? -1.8 43.031 23.781 1 21.19 214 ASN A O 1
ATOM 1590 N N . GLY A 1 215 ? -0.051 44.188 24.016 1 22.52 215 GLY A N 1
ATOM 1591 C CA . GLY A 1 215 ? 1.054 43.469 24.609 1 22.52 215 GLY A CA 1
ATOM 1592 C C . GLY A 1 215 ? 0.715 42.875 25.969 1 22.52 215 GLY A C 1
ATOM 1593 O O . GLY A 1 215 ? 1.056 41.719 26.266 1 22.52 215 GLY A O 1
ATOM 1594 N N . SER A 1 216 ? 0.486 43.625 27.109 1 23.2 216 SER A N 1
ATOM 1595 C CA . SER A 1 216 ? 1.036 43.438 28.453 1 23.2 216 SER A CA 1
ATOM 1596 C C . SER A 1 216 ? 0.242 42.406 29.234 1 23.2 216 SER A C 1
ATOM 1598 O O . SER A 1 216 ? 0.657 42 30.312 1 23.2 216 SER A O 1
ATOM 1600 N N . GLN A 1 217 ? -1.036 42.156 29.062 1 22.62 217 GLN A N 1
ATOM 1601 C CA . GLN A 1 217 ? -1.633 41.719 30.312 1 22.62 217 GLN A CA 1
ATOM 1602 C C . GLN A 1 217 ? -1.224 40.281 30.641 1 22.62 217 GLN A C 1
ATOM 1604 O O . GLN A 1 217 ? -1.035 39.469 29.734 1 22.62 217 GLN A O 1
ATOM 1609 N N . SER A 1 218 ? -0.81 39.938 31.938 1 23.52 218 SER A N 1
ATOM 1610 C CA . SER A 1 218 ? -0.216 38.906 32.781 1 23.52 218 SER A CA 1
ATOM 1611 C C . SER A 1 218 ? -1.012 37.594 32.688 1 23.52 218 SER A C 1
ATOM 1613 O O . SER A 1 218 ? -2.234 37.594 32.844 1 23.52 218 SER A O 1
ATOM 1615 N N . ILE A 1 219 ? -0.793 36.812 31.812 1 24.31 219 ILE A N 1
ATOM 1616 C CA . ILE A 1 219 ? -1.295 35.438 31.594 1 24.31 219 ILE A CA 1
ATOM 1617 C C . ILE A 1 219 ? -1.215 34.656 32.906 1 24.31 219 ILE A C 1
ATOM 1619 O O . ILE A 1 219 ? -1.171 33.438 32.875 1 24.31 219 ILE A O 1
ATOM 1623 N N . ASN A 1 220 ? -0.995 35.281 34.094 1 24.2 220 ASN A N 1
ATOM 1624 C CA . ASN A 1 220 ? -0.926 34.625 35.375 1 24.2 220 ASN A CA 1
ATOM 1625 C C . ASN A 1 220 ? -2.246 33.969 35.75 1 24.2 220 ASN A C 1
ATOM 1627 O O . ASN A 1 220 ? -2.254 32.906 36.406 1 24.2 220 ASN A O 1
ATOM 1631 N N . SER A 1 221 ? -3.402 34.594 35.656 1 24.06 221 SER A N 1
ATOM 1632 C CA . SER A 1 221 ? -4.512 34.312 36.562 1 24.06 221 SER A CA 1
ATOM 1633 C C . SER A 1 221 ? -5.227 33.031 36.156 1 24.06 221 SER A C 1
ATOM 1635 O O . SER A 1 221 ? -5.996 32.469 36.969 1 24.06 221 SER A O 1
ATOM 1637 N N . TRP A 1 222 ? -5.32 32.625 34.969 1 24.3 222 TRP A N 1
ATOM 1638 C CA . TRP A 1 222 ? -6.398 31.641 34.812 1 24.3 222 TRP A CA 1
ATOM 1639 C C . TRP A 1 222 ? -5.973 30.281 35.375 1 24.3 222 TRP A C 1
ATOM 1641 O O . TRP A 1 222 ? -6.68 29.281 35.188 1 24.3 222 TRP A O 1
ATOM 1651 N N . LEU A 1 223 ? -4.707 30.094 36 1 24.28 223 LEU A N 1
ATOM 1652 C CA . LEU A 1 223 ? -4.352 28.875 36.719 1 24.28 223 LEU A CA 1
ATOM 1653 C C . LEU A 1 223 ? -5.293 28.656 37.906 1 24.28 223 LEU A C 1
ATOM 1655 O O . LEU A 1 223 ? -5.469 27.516 38.344 1 24.28 223 LEU A O 1
ATOM 1659 N N . GLU A 1 224 ? -5.781 29.656 38.594 1 25 224 GLU A N 1
ATOM 1660 C CA . GLU A 1 224 ? -6.277 29.484 39.969 1 25 224 GLU A CA 1
ATOM 1661 C C . GLU A 1 224 ? -7.625 28.781 39.969 1 25 224 GLU A C 1
ATOM 1663 O O . GLU A 1 224 ? -7.883 27.938 40.844 1 25 224 GLU A O 1
ATOM 1668 N N . THR A 1 225 ? -8.555 29.156 39.188 1 24.81 225 THR A N 1
ATOM 1669 C CA . THR A 1 225 ? -9.883 28.938 39.719 1 24.81 225 THR A CA 1
ATOM 1670 C C . THR A 1 225 ? -10.297 27.469 39.562 1 24.81 225 THR A C 1
ATOM 1672 O O . THR A 1 225 ? -11.312 27.047 40.094 1 24.81 225 THR A O 1
ATOM 1675 N N . ILE A 1 226 ? -9.75 26.609 38.688 1 24.83 226 ILE A N 1
ATOM 1676 C CA . ILE A 1 226 ? -10.438 25.328 38.719 1 24.83 226 ILE A CA 1
ATOM 1677 C C . ILE A 1 226 ? -10.133 24.594 40.031 1 24.83 226 ILE A C 1
ATOM 1679 O O . ILE A 1 226 ? -10.289 23.375 40.125 1 24.83 226 ILE A O 1
ATOM 1683 N N . GLU A 1 227 ? -9.406 25.172 41.031 1 25.31 227 GLU A N 1
ATOM 1684 C CA . GLU A 1 227 ? -9.602 24.562 42.344 1 25.31 227 GLU A CA 1
ATOM 1685 C C . GLU A 1 227 ? -11.055 24.656 42.781 1 25.31 227 GLU A C 1
ATOM 1687 O O . GLU A 1 227 ? -11.594 23.734 43.406 1 25.31 227 GLU A O 1
ATOM 1692 N N . GLU A 1 228 ? -11.562 25.906 42.938 1 24.67 228 GLU A N 1
ATOM 1693 C CA . GLU A 1 228 ? -12.672 26.125 43.844 1 24.67 228 GLU A CA 1
ATOM 1694 C C . GLU A 1 228 ? -14 25.766 43.219 1 24.67 228 GLU A C 1
ATOM 1696 O O . GLU A 1 228 ? -15.023 25.672 43.906 1 24.67 228 GLU A O 1
ATOM 1701 N N . ALA A 1 229 ? -14.281 25.688 41.844 1 24.66 229 ALA A N 1
ATOM 1702 C CA . ALA A 1 229 ? -15.688 25.297 41.781 1 24.66 229 ALA A CA 1
ATOM 1703 C C . ALA A 1 229 ? -15.844 23.781 41.875 1 24.66 229 ALA A C 1
ATOM 1705 O O . ALA A 1 229 ? -15.008 23.031 41.375 1 24.66 229 ALA A O 1
ATOM 1706 N N . MET B 1 1 ? -9.836 31.984 20.625 1 22.52 1 MET B N 1
ATOM 1707 C CA . MET B 1 1 ? -10.195 30.609 20.312 1 22.52 1 MET B CA 1
ATOM 1708 C C . MET B 1 1 ? -10.055 30.328 18.812 1 22.52 1 MET B C 1
ATOM 1710 O O . MET B 1 1 ? -10.781 30.906 18 1 22.52 1 MET B O 1
ATOM 1714 N N . GLU B 1 2 ? -8.961 30.328 18.266 1 29.31 2 GLU B N 1
ATOM 1715 C CA . GLU B 1 2 ? -8.672 30.438 16.828 1 29.31 2 GLU B CA 1
ATOM 1716 C C . GLU B 1 2 ? -9.438 29.391 16.031 1 29.31 2 GLU B C 1
ATOM 1718 O O . GLU B 1 2 ? -9.633 28.266 16.5 1 29.31 2 GLU B O 1
ATOM 1723 N N . PRO B 1 3 ? -10.359 29.797 15.188 1 30.62 3 PRO B N 1
ATOM 1724 C CA . PRO B 1 3 ? -11.203 28.875 14.445 1 30.62 3 PRO B CA 1
ATOM 1725 C C . PRO B 1 3 ? -10.445 27.641 13.938 1 30.62 3 PRO B C 1
ATOM 1727 O O . PRO B 1 3 ? -9.367 27.781 13.352 1 30.62 3 PRO B O 1
ATOM 1730 N N . GLU B 1 4 ? -10.211 26.625 14.781 1 32.84 4 GLU B N 1
ATOM 1731 C CA . GLU B 1 4 ? -9.742 25.312 14.375 1 32.84 4 GLU B CA 1
ATOM 1732 C C . GLU B 1 4 ? -10.211 24.969 12.961 1 32.84 4 GLU B C 1
ATOM 1734 O O . GLU B 1 4 ? -11.406 24.828 12.719 1 32.84 4 GLU B O 1
ATOM 1739 N N . ASN B 1 5 ? -9.867 25.828 12.062 1 33.91 5 ASN B N 1
ATOM 1740 C CA . ASN B 1 5 ? -10.164 25.531 10.664 1 33.91 5 ASN B CA 1
ATOM 1741 C C . ASN B 1 5 ? -10.266 24.031 10.422 1 33.91 5 ASN B C 1
ATOM 1743 O O . ASN B 1 5 ? -9.273 23.375 10.102 1 33.91 5 ASN B O 1
ATOM 1747 N N . ARG B 1 6 ? -10.984 23.344 11.336 1 35.25 6 ARG B N 1
ATOM 1748 C CA . ARG B 1 6 ? -11.414 21.953 11.188 1 35.25 6 ARG B CA 1
ATOM 1749 C C . ARG B 1 6 ? -11.984 21.703 9.797 1 35.25 6 ARG B C 1
ATOM 1751 O O . ARG B 1 6 ? -12.992 22.297 9.414 1 35.25 6 ARG B O 1
ATOM 1758 N N . GLY B 1 7 ? -11.172 21.844 8.836 1 38.94 7 GLY B N 1
ATOM 1759 C CA . GLY B 1 7 ? -11.75 21.453 7.562 1 38.94 7 GLY B CA 1
ATOM 1760 C C . GLY B 1 7 ? -12.922 20.5 7.707 1 38.94 7 GLY B C 1
ATOM 1761 O O . GLY B 1 7 ? -12.844 19.531 8.477 1 38.94 7 GLY B O 1
ATOM 1762 N N . LYS B 1 8 ? -14.156 21.25 8.023 1 38.78 8 LYS B N 1
ATOM 1763 C CA . LYS B 1 8 ? -15.367 20.422 8 1 38.78 8 LYS B CA 1
ATOM 1764 C C . LYS B 1 8 ? -15.219 19.25 7.023 1 38.78 8 LYS B C 1
ATOM 1766 O O . LYS B 1 8 ? -14.625 19.406 5.953 1 38.78 8 LYS B O 1
ATOM 1771 N N . SER B 1 9 ? -15.195 18.141 7.527 1 40.31 9 SER B N 1
ATOM 1772 C CA . SER B 1 9 ? -15.227 16.875 6.805 1 40.31 9 SER B CA 1
ATOM 1773 C C . SER B 1 9 ? -16.047 17 5.527 1 40.31 9 SER B C 1
ATOM 1775 O O . SER B 1 9 ? -16.938 17.844 5.426 1 40.31 9 SER B O 1
ATOM 1777 N N . ILE B 1 10 ? -15.523 16.781 4.445 1 44.38 10 ILE B N 1
ATOM 1778 C CA . ILE B 1 10 ? -15.984 16.094 3.24 1 44.38 10 ILE B CA 1
ATOM 1779 C C . ILE B 1 10 ? -17.156 15.188 3.582 1 44.38 10 ILE B C 1
ATOM 1781 O O . ILE B 1 10 ? -17.359 14.836 4.746 1 44.38 10 ILE B O 1
ATOM 1785 N N . HIS B 1 11 ? -18.031 15.109 2.715 1 44.72 11 HIS B N 1
ATOM 1786 C CA . HIS B 1 11 ? -18.969 14.008 2.947 1 44.72 11 HIS B CA 1
ATOM 1787 C C . HIS B 1 11 ? -18.281 12.852 3.662 1 44.72 11 HIS B C 1
ATOM 1789 O O . HIS B 1 11 ? -17.172 12.445 3.287 1 44.72 11 HIS B O 1
ATOM 1795 N N . VAL B 1 12 ? -18.25 13.039 5.012 1 47.22 12 VAL B N 1
ATOM 1796 C CA . VAL B 1 12 ? -17.984 11.742 5.625 1 47.22 12 VAL B CA 1
ATOM 1797 C C . VAL B 1 12 ? -18.641 10.633 4.809 1 47.22 12 VAL B C 1
ATOM 1799 O O . VAL B 1 12 ? -19.844 10.656 4.59 1 47.22 12 VAL B O 1
ATOM 1802 N N . VAL B 1 13 ? -18.156 10.383 3.695 1 45.56 13 VAL B N 1
ATOM 1803 C CA . VAL B 1 13 ? -18.734 9.109 3.289 1 45.56 13 VAL B CA 1
ATOM 1804 C C . VAL B 1 13 ? -19 8.242 4.52 1 45.56 13 VAL B C 1
ATOM 1806 O O . VAL B 1 13 ? -18.078 7.812 5.203 1 45.56 13 VAL B O 1
ATOM 1809 N N . ARG B 1 14 ? -19.656 8.906 5.473 1 44.12 14 ARG B N 1
ATOM 1810 C CA . ARG B 1 14 ? -19.984 8.055 6.609 1 44.12 14 ARG B CA 1
ATOM 1811 C C . ARG B 1 14 ? -19.781 6.582 6.262 1 44.12 14 ARG B C 1
ATOM 1813 O O . ARG B 1 14 ? -19.828 6.203 5.09 1 44.12 14 ARG B O 1
ATOM 1820 N N . GLY B 1 15 ? -19.141 5.895 7.227 1 46.94 15 GLY B N 1
ATOM 1821 C CA . GLY B 1 15 ? -18.969 4.469 7.449 1 46.94 15 GLY B CA 1
ATOM 1822 C C . GLY B 1 15 ? -20.062 3.629 6.797 1 46.94 15 GLY B C 1
ATOM 1823 O O . GLY B 1 15 ? -21.234 3.947 6.902 1 46.94 15 GLY B O 1
ATOM 1824 N N . HIS B 1 16 ? -19.797 3.334 5.547 1 51.31 16 HIS B N 1
ATOM 1825 C CA . HIS B 1 16 ? -20.781 2.314 5.18 1 51.31 16 HIS B CA 1
ATOM 1826 C C . HIS B 1 16 ? -21 1.321 6.316 1 51.31 16 HIS B C 1
ATOM 1828 O O . HIS B 1 16 ? -20.047 0.689 6.785 1 51.31 16 HIS B O 1
ATOM 1834 N N . PRO B 1 17 ? -21.906 1.688 7.172 1 58.56 17 PRO B N 1
ATOM 1835 C CA . PRO B 1 17 ? -22.266 0.694 8.188 1 58.56 17 PRO B CA 1
ATOM 1836 C C . PRO B 1 17 ? -22.141 -0.74 7.672 1 58.56 17 PRO B C 1
ATOM 1838 O O . PRO B 1 17 ? -22.531 -1.683 8.375 1 58.56 17 PRO B O 1
ATOM 1841 N N . TYR B 1 18 ? -21.469 -0.81 6.555 1 69.81 18 TYR B N 1
ATOM 1842 C CA . TYR B 1 18 ? -21.578 -2.133 5.953 1 69.81 18 TYR B CA 1
ATOM 1843 C C . TYR B 1 18 ? -20.406 -3.018 6.371 1 69.81 18 TYR B C 1
ATOM 1845 O O . TYR B 1 18 ? -20.453 -4.238 6.195 1 69.81 18 TYR B O 1
ATOM 1853 N N . HIS B 1 19 ? -19.375 -2.326 6.93 1 75.94 19 HIS B N 1
ATOM 1854 C CA . HIS B 1 19 ? -18.281 -3.156 7.445 1 75.94 19 HIS B CA 1
ATOM 1855 C C . HIS B 1 19 ? -18.453 -3.408 8.938 1 75.94 19 HIS B C 1
ATOM 1857 O O . HIS B 1 19 ? -18.812 -2.502 9.688 1 75.94 19 HIS B O 1
ATOM 1863 N N . THR B 1 20 ? -18.25 -4.598 9.297 1 85 20 THR B N 1
ATOM 1864 C CA . THR B 1 20 ? -18.469 -4.961 10.695 1 85 20 THR B CA 1
ATOM 1865 C C . THR B 1 20 ? -17.141 -5.105 11.43 1 85 20 THR B C 1
ATOM 1867 O O . THR B 1 20 ? -17.109 -5.453 12.609 1 85 20 THR B O 1
ATOM 1870 N N . ASP B 1 21 ? -16.109 -4.914 10.766 1 93.06 21 ASP B N 1
ATOM 1871 C CA . ASP B 1 21 ? -14.766 -4.926 11.344 1 93.06 21 ASP B CA 1
ATOM 1872 C C . ASP B 1 21 ? -13.859 -3.906 10.664 1 93.06 21 ASP B C 1
ATOM 1874 O O . ASP B 1 21 ? -14.312 -3.146 9.805 1 93.06 21 ASP B O 1
ATOM 1878 N N . GLY B 1 22 ? -12.609 -3.801 11.094 1 93.56 22 GLY B N 1
ATOM 1879 C CA . GLY B 1 22 ? -11.672 -2.812 10.586 1 93.56 22 GLY B CA 1
ATOM 1880 C C . GLY B 1 22 ? -11.438 -2.924 9.094 1 93.56 22 GLY B C 1
ATOM 1881 O O . GLY B 1 22 ? -11.414 -4.027 8.547 1 93.56 22 GLY B O 1
ATOM 1882 N N . LEU B 1 23 ? -11.305 -1.769 8.438 1 94.31 23 LEU B N 1
ATOM 1883 C CA . LEU B 1 23 ? -10.898 -1.73 7.039 1 94.31 23 LEU B CA 1
ATOM 1884 C C . LEU B 1 23 ? -9.383 -1.804 6.91 1 94.31 23 LEU B C 1
ATOM 1886 O O . LEU B 1 23 ? -8.656 -1.271 7.75 1 94.31 23 LEU B O 1
ATOM 1890 N N . THR B 1 24 ? -8.883 -2.5 5.836 1 96.69 24 THR B N 1
ATOM 1891 C CA . THR B 1 24 ? -7.461 -2.816 5.742 1 96.69 24 THR B CA 1
ATOM 1892 C C . THR B 1 24 ? -6.848 -2.207 4.484 1 96.69 24 THR B C 1
ATOM 18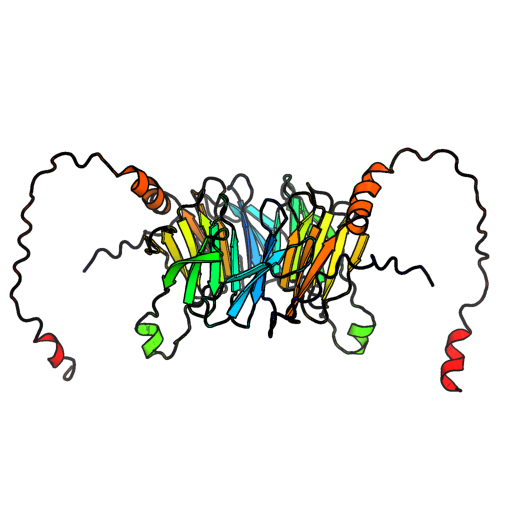94 O O . THR B 1 24 ? -5.645 -1.948 4.438 1 96.69 24 THR B O 1
ATOM 1897 N N . CYS B 1 25 ? -7.574 -2.049 3.467 1 97.19 25 CYS B N 1
ATOM 1898 C CA . CYS B 1 25 ? -7.051 -1.614 2.178 1 97.19 25 CYS B CA 1
ATOM 1899 C C . CYS B 1 25 ? -8.109 -0.867 1.38 1 97.19 25 CYS B C 1
ATOM 1901 O O . CYS B 1 25 ? -9.297 -0.937 1.702 1 97.19 25 CYS B O 1
ATOM 1903 N N . LEU B 1 26 ? -7.621 -0.149 0.378 1 95.75 26 LEU B N 1
ATOM 1904 C CA . LEU B 1 26 ? -8.461 0.765 -0.387 1 95.75 26 LEU B CA 1
ATOM 1905 C C . LEU B 1 26 ? -7.867 1.024 -1.768 1 95.75 26 LEU B C 1
ATOM 1907 O O . LEU B 1 26 ? -6.645 1.087 -1.92 1 95.75 26 LEU B O 1
ATOM 1911 N N . ALA B 1 27 ? -8.758 1.128 -2.725 1 96.5 27 ALA B N 1
ATOM 1912 C CA . ALA B 1 27 ? -8.367 1.625 -4.043 1 96.5 27 ALA B CA 1
ATOM 1913 C C . ALA B 1 27 ? -9.469 2.494 -4.648 1 96.5 27 ALA B C 1
ATOM 1915 O O . ALA B 1 27 ? -10.656 2.27 -4.395 1 96.5 27 ALA B O 1
ATOM 1916 N N . ILE B 1 28 ? -9.062 3.467 -5.402 1 93.44 28 ILE B N 1
ATOM 1917 C CA . ILE B 1 28 ? -10.016 4.32 -6.102 1 93.44 28 ILE B CA 1
ATOM 1918 C C . ILE B 1 28 ? -9.922 4.066 -7.605 1 93.44 28 ILE B C 1
ATOM 1920 O O . ILE B 1 28 ? -8.828 4.008 -8.164 1 93.44 28 ILE B O 1
ATOM 1924 N N . THR B 1 29 ? -11.094 3.971 -8.188 1 94.25 29 THR B N 1
ATOM 1925 C CA . THR B 1 29 ? -11.102 3.75 -9.633 1 94.25 29 THR B CA 1
ATOM 1926 C C . THR B 1 29 ? -10.539 4.965 -10.367 1 94.25 29 THR B C 1
ATOM 1928 O O . THR B 1 29 ? -10.547 6.078 -9.836 1 94.25 29 THR B O 1
ATOM 1931 N N . ALA B 1 30 ? -10.055 4.695 -11.57 1 89.62 30 ALA B N 1
ATOM 1932 C CA . ALA B 1 30 ? -9.344 5.711 -12.344 1 89.62 30 ALA B CA 1
ATOM 1933 C C . ALA B 1 30 ? -10.234 6.918 -12.609 1 89.62 30 ALA B C 1
ATOM 1935 O O . ALA B 1 30 ? -9.75 8.055 -12.688 1 89.62 30 ALA B O 1
ATOM 1936 N N . ASP B 1 31 ? -11.484 6.684 -12.766 1 90.12 31 ASP B N 1
ATOM 1937 C CA . ASP B 1 31 ? -12.398 7.781 -13.039 1 90.12 31 ASP B CA 1
ATOM 1938 C C . ASP B 1 31 ? -12.812 8.492 -11.75 1 90.12 31 ASP B C 1
ATOM 1940 O O . ASP B 1 31 ? -13.625 9.414 -11.773 1 90.12 31 ASP B O 1
ATOM 1944 N N . SER B 1 32 ? -12.344 7.988 -10.617 1 89.81 32 SER B N 1
ATOM 1945 C CA . SER B 1 32 ? -12.469 8.617 -9.305 1 89.81 32 SER B CA 1
ATOM 1946 C C . SER B 1 32 ? -13.914 8.586 -8.812 1 89.81 32 SER B C 1
ATOM 1948 O O . SER B 1 32 ? -14.312 9.422 -7.988 1 89.81 32 SER B O 1
ATOM 1950 N N . THR B 1 33 ? -14.68 7.625 -9.289 1 90.12 33 THR B N 1
ATOM 1951 C CA . THR B 1 33 ? -16.094 7.594 -8.906 1 90.12 33 THR B CA 1
ATOM 1952 C C . THR B 1 33 ? -16.344 6.555 -7.82 1 90.12 33 THR B C 1
ATOM 1954 O O . THR B 1 33 ? -17.281 6.676 -7.043 1 90.12 33 THR B O 1
ATOM 1957 N N . ILE B 1 34 ? -15.477 5.598 -7.832 1 91.56 34 ILE B N 1
ATOM 1958 C CA . ILE B 1 34 ? -15.734 4.477 -6.938 1 91.56 34 ILE B CA 1
ATOM 1959 C C . ILE B 1 34 ? -14.5 4.199 -6.078 1 91.56 34 ILE B C 1
ATOM 1961 O O . ILE B 1 34 ? -13.375 4.188 -6.582 1 91.56 34 ILE B O 1
ATOM 1965 N N . ALA B 1 35 ? -14.695 4.023 -4.801 1 92.5 35 ALA B N 1
ATOM 1966 C CA . ALA B 1 35 ? -13.711 3.455 -3.891 1 92.5 35 ALA B CA 1
ATOM 1967 C C . ALA B 1 35 ? -14.023 1.993 -3.584 1 92.5 35 ALA B C 1
ATOM 1969 O O . ALA B 1 35 ? -15.164 1.649 -3.277 1 92.5 35 ALA B O 1
ATOM 1970 N N . ILE B 1 36 ? -13.062 1.122 -3.758 1 95.44 36 ILE B N 1
ATOM 1971 C CA . ILE B 1 36 ? -13.172 -0.271 -3.338 1 95.44 36 ILE B CA 1
ATOM 1972 C C . ILE B 1 36 ? -12.477 -0.462 -1.992 1 95.44 36 ILE B C 1
ATOM 1974 O O . ILE B 1 36 ? -11.305 -0.119 -1.839 1 95.44 36 ILE B O 1
ATOM 1978 N N . THR B 1 37 ? -13.18 -0.963 -1.048 1 94.38 37 THR B N 1
ATOM 1979 C CA . THR B 1 37 ? -12.664 -1.108 0.307 1 94.38 37 THR B CA 1
ATOM 1980 C C . THR B 1 37 ? -12.633 -2.578 0.721 1 94.38 37 THR B C 1
ATOM 1982 O O . THR B 1 37 ? -13.547 -3.338 0.394 1 94.38 37 THR B O 1
ATOM 1985 N N . GLY B 1 38 ? -11.578 -2.996 1.347 1 96.38 38 GLY B N 1
ATOM 1986 C CA . GLY B 1 38 ? -11.453 -4.32 1.932 1 96.38 38 GLY B CA 1
ATOM 1987 C C . GLY B 1 38 ? -11.398 -4.301 3.447 1 96.38 38 GLY B C 1
ATOM 1988 O O . GLY B 1 38 ? -10.859 -3.369 4.043 1 96.38 38 GLY B O 1
ATOM 1989 N N . SER B 1 39 ? -11.883 -5.359 4.043 1 95.38 39 SER B N 1
ATOM 1990 C CA . SER B 1 39 ? -12.055 -5.359 5.492 1 95.38 39 SER B CA 1
ATOM 1991 C C . SER B 1 39 ? -11.562 -6.66 6.109 1 95.38 39 SER B C 1
ATOM 1993 O O . SER B 1 39 ? -11.438 -7.672 5.418 1 95.38 39 SER B O 1
ATOM 1995 N N . LYS B 1 40 ? -11.375 -6.531 7.371 1 96.25 40 LYS B N 1
ATOM 1996 C CA . LYS B 1 40 ? -11.086 -7.715 8.18 1 96.25 40 LYS B CA 1
ATOM 1997 C C . LYS B 1 40 ? -12.297 -8.633 8.266 1 96.25 40 LYS B C 1
ATOM 1999 O O . LYS B 1 40 ? -12.18 -9.797 8.641 1 96.25 40 LYS B O 1
ATOM 2004 N N . ASP B 1 41 ? -13.508 -8.219 7.941 1 94.19 41 ASP B N 1
ATOM 2005 C CA . ASP B 1 41 ? -14.727 -9.016 8.031 1 94.19 41 ASP B CA 1
ATOM 2006 C C . ASP B 1 41 ? -14.969 -9.797 6.742 1 94.19 41 ASP B C 1
ATOM 2008 O O . ASP B 1 41 ? -16.078 -10.281 6.504 1 94.19 41 ASP B O 1
ATOM 2012 N N . SER B 1 42 ? -14 -9.797 5.84 1 95.69 42 SER B N 1
ATOM 2013 C CA . SER B 1 42 ? -13.984 -10.578 4.609 1 95.69 42 SER B CA 1
ATOM 2014 C C . SER B 1 42 ? -14.773 -9.883 3.504 1 95.69 42 SER B C 1
ATOM 2016 O O . SER B 1 42 ? -14.883 -10.406 2.393 1 95.69 42 SER B O 1
ATOM 2018 N N . SER B 1 43 ? -15.266 -8.727 3.77 1 94.25 43 SER B N 1
ATOM 2019 C CA . SER B 1 43 ? -16.094 -8.062 2.766 1 94.25 43 SER B CA 1
ATOM 2020 C C . SER B 1 43 ? -15.258 -7.094 1.928 1 94.25 43 SER B C 1
ATOM 2022 O O . SER B 1 43 ? -14.25 -6.57 2.395 1 94.25 43 SER B O 1
ATOM 2024 N N . VAL B 1 44 ? -15.641 -6.973 0.733 1 96.56 44 VAL B N 1
ATOM 2025 C CA . VAL B 1 44 ? -15.188 -5.949 -0.201 1 96.56 44 VAL B CA 1
ATOM 2026 C C . VAL B 1 44 ? -16.375 -5.164 -0.737 1 96.56 44 VAL B C 1
ATOM 2028 O O . VAL B 1 44 ? -17.328 -5.75 -1.262 1 96.56 44 VAL B O 1
ATOM 2031 N N . HIS B 1 45 ? -16.344 -3.865 -0.589 1 94.56 45 HIS B N 1
ATOM 2032 C CA . HIS B 1 45 ? -17.469 -3.045 -1.054 1 94.56 45 HIS B CA 1
ATOM 2033 C C . HIS B 1 45 ? -17 -2.02 -2.082 1 94.56 45 HIS B C 1
ATOM 2035 O O . HIS B 1 45 ? -15.898 -1.481 -1.976 1 94.56 45 HIS B O 1
ATOM 2041 N N . MET B 1 46 ? -17.797 -1.851 -3.023 1 94.5 46 MET B N 1
ATOM 2042 C CA . MET B 1 46 ? -17.688 -0.722 -3.941 1 94.5 46 MET B CA 1
ATOM 2043 C C . MET B 1 46 ? -18.531 0.454 -3.465 1 94.5 46 MET B C 1
ATOM 2045 O O . MET B 1 46 ? -19.75 0.327 -3.312 1 94.5 46 MET B O 1
ATOM 2049 N N . VAL B 1 47 ? -17.922 1.596 -3.283 1 90.44 47 VAL B N 1
ATOM 2050 C CA . VAL B 1 47 ? -18.594 2.756 -2.699 1 90.44 47 VAL B CA 1
ATOM 2051 C C . VAL B 1 47 ? -18.516 3.938 -3.664 1 90.44 47 VAL B C 1
ATOM 2053 O O . VAL B 1 47 ? -17.438 4.254 -4.18 1 90.44 47 VAL B O 1
ATOM 2056 N N . ASN B 1 48 ? -19.656 4.516 -3.932 1 88.44 48 ASN B N 1
ATOM 2057 C CA . ASN B 1 48 ? -19.641 5.762 -4.688 1 88.44 48 ASN B CA 1
ATOM 2058 C C . ASN B 1 48 ? -19.031 6.902 -3.883 1 88.44 48 ASN B C 1
ATOM 2060 O O . ASN B 1 48 ? -19.516 7.234 -2.801 1 88.44 48 ASN B O 1
ATOM 2064 N N . ILE B 1 49 ? -18.016 7.484 -4.375 1 86.12 49 ILE B N 1
ATOM 2065 C CA . ILE B 1 49 ? -17.234 8.469 -3.629 1 86.12 49 ILE B CA 1
ATOM 2066 C C . ILE B 1 49 ? -18.078 9.719 -3.4 1 86.12 49 ILE B C 1
ATOM 2068 O O . ILE B 1 49 ? -18.031 10.32 -2.324 1 86.12 49 ILE B O 1
ATOM 2072 N N . ALA B 1 50 ? -18.844 10.125 -4.34 1 82.12 50 ALA B N 1
ATOM 2073 C CA . ALA B 1 50 ? -19.625 11.352 -4.258 1 82.12 50 ALA B CA 1
ATOM 2074 C C . ALA B 1 50 ? -20.75 11.227 -3.236 1 82.12 50 ALA B C 1
ATOM 2076 O O . ALA B 1 50 ? -21.016 12.156 -2.471 1 82.12 50 ALA B O 1
ATOM 2077 N N . THR B 1 51 ? -21.344 10.055 -3.211 1 78.94 51 THR B N 1
ATOM 2078 C CA . THR B 1 51 ? -22.531 9.914 -2.379 1 78.94 51 THR B CA 1
ATOM 2079 C C . THR B 1 51 ? -22.203 9.188 -1.078 1 78.94 51 THR B C 1
ATOM 2081 O O . THR B 1 51 ? -22.953 9.266 -0.106 1 78.94 51 THR B O 1
ATOM 2084 N N . GLY B 1 52 ? -21.141 8.422 -1.132 1 78.88 52 GLY B N 1
ATOM 2085 C CA . GLY B 1 52 ? -20.781 7.621 0.024 1 78.88 52 GLY B CA 1
ATOM 2086 C C . GLY B 1 52 ? -21.594 6.344 0.139 1 78.88 52 GLY B C 1
ATOM 2087 O O . GLY B 1 52 ? -21.484 5.625 1.137 1 78.88 52 GLY B O 1
ATOM 2088 N N . ARG B 1 53 ? -22.344 6.016 -0.825 1 83.88 53 ARG B N 1
ATOM 2089 C CA . ARG B 1 53 ? -23.203 4.836 -0.772 1 83.88 53 ARG B CA 1
ATOM 2090 C C . ARG B 1 53 ? -22.5 3.619 -1.365 1 83.88 53 ARG B C 1
ATOM 2092 O O . ARG B 1 53 ? -21.766 3.734 -2.357 1 83.88 53 ARG B O 1
ATOM 2099 N N . VAL B 1 54 ? -22.781 2.51 -0.759 1 88.19 54 VAL B N 1
ATOM 2100 C CA . VAL B 1 54 ? -22.297 1.25 -1.315 1 88.19 54 VAL B CA 1
ATOM 2101 C C . VAL B 1 54 ? -23.109 0.896 -2.564 1 88.19 54 VAL B C 1
ATOM 2103 O O . VAL B 1 54 ? -24.328 0.807 -2.518 1 88.19 54 VAL B O 1
ATOM 2106 N N . ILE B 1 55 ? -22.453 0.733 -3.654 1 90.31 55 ILE B N 1
ATOM 2107 C CA . ILE B 1 55 ? -23.125 0.429 -4.918 1 90.31 55 ILE B CA 1
ATOM 2108 C C . ILE B 1 55 ? -23.188 -1.084 -5.117 1 90.31 55 ILE B C 1
ATOM 2110 O O . ILE B 1 55 ? -24.094 -1.593 -5.777 1 90.31 55 ILE B O 1
ATOM 2114 N N . SER B 1 56 ? -22.188 -1.796 -4.613 1 92.56 56 SER B N 1
ATOM 2115 C CA . SER B 1 56 ? -22.141 -3.252 -4.707 1 92.56 56 SER B CA 1
ATOM 2116 C C . SER B 1 56 ? -21.219 -3.848 -3.65 1 92.56 56 SER B C 1
ATOM 2118 O O . SER B 1 56 ? -20.359 -3.15 -3.102 1 92.56 56 SER B O 1
ATOM 2120 N N . SER B 1 57 ? -21.484 -5.066 -3.361 1 93.44 57 SER B N 1
ATOM 2121 C CA . SER B 1 57 ? -20.625 -5.863 -2.5 1 93.44 57 SER B CA 1
ATOM 2122 C C . SER B 1 57 ? -20.016 -7.039 -3.26 1 93.44 57 SER B C 1
ATOM 2124 O O . SER B 1 57 ? -20.719 -7.754 -3.969 1 93.44 57 SER B O 1
ATOM 2126 N N . LEU B 1 58 ? -18.734 -7.133 -3.15 1 95.56 58 LEU B N 1
ATOM 2127 C CA . LEU B 1 58 ? -18.031 -8.234 -3.787 1 95.56 58 LEU B CA 1
ATOM 2128 C C . LEU B 1 58 ? -17.766 -9.359 -2.793 1 95.56 58 LEU B C 1
ATOM 2130 O O . LEU B 1 58 ? -16.812 -9.312 -2.021 1 95.56 58 LEU B O 1
ATOM 2134 N N . ILE B 1 59 ? -18.578 -10.352 -2.836 1 91.31 59 ILE B N 1
ATOM 2135 C CA . ILE B 1 59 ? -18.594 -11.383 -1.797 1 91.31 59 ILE B CA 1
ATOM 2136 C C . ILE B 1 59 ? -17.953 -12.664 -2.32 1 91.31 59 ILE B C 1
ATOM 2138 O O . ILE B 1 59 ? -18.562 -13.391 -3.104 1 91.31 59 ILE B O 1
ATOM 2142 N N . ALA B 1 60 ? -16.766 -12.898 -1.91 1 95.31 60 ALA B N 1
ATOM 2143 C CA . ALA B 1 60 ? -16.125 -14.156 -2.307 1 95.31 60 ALA B CA 1
ATOM 2144 C C . ALA B 1 60 ? -15.039 -14.555 -1.316 1 95.31 60 ALA B C 1
ATOM 2146 O O . ALA B 1 60 ? -14.625 -15.719 -1.274 1 95.31 60 ALA B O 1
ATOM 2147 N N . HIS B 1 61 ? -14.492 -13.617 -0.592 1 96.62 61 HIS B N 1
ATOM 2148 C CA . HIS B 1 61 ? -13.508 -13.922 0.436 1 96.62 61 HIS B CA 1
ATOM 2149 C C . HIS B 1 61 ? -14.164 -14.523 1.675 1 96.62 61 HIS B C 1
ATOM 2151 O O . HIS B 1 61 ? -15.32 -14.203 1.985 1 96.62 61 HIS B O 1
ATOM 2157 N N . SER B 1 62 ? -13.453 -15.367 2.4 1 95.62 62 SER B N 1
ATOM 2158 C CA . SER B 1 62 ? -13.977 -15.992 3.607 1 95.62 62 SER B CA 1
ATOM 2159 C C . SER B 1 62 ? -13.141 -15.625 4.832 1 95.62 62 SER B C 1
ATOM 2161 O O . SER B 1 62 ? -13.32 -16.203 5.906 1 95.62 62 SER B O 1
ATOM 2163 N N . ASN B 1 63 ? -12.227 -14.828 4.695 1 96.25 63 ASN B N 1
ATOM 2164 C CA . ASN B 1 63 ? -11.383 -14.258 5.738 1 96.25 63 ASN B CA 1
ATOM 2165 C C . ASN B 1 63 ? -10.938 -12.844 5.379 1 96.25 63 ASN B C 1
ATOM 2167 O O . ASN B 1 63 ? -11.375 -12.281 4.375 1 96.25 63 ASN B O 1
ATOM 2171 N N . SER B 1 64 ? -10.117 -12.211 6.184 1 96.81 64 SER B N 1
ATOM 2172 C CA . SER B 1 64 ? -9.688 -10.828 6.043 1 96.81 64 SER B CA 1
ATOM 2173 C C . SER B 1 64 ? -9.156 -10.547 4.645 1 96.81 64 SER B C 1
ATOM 2175 O O . SER B 1 64 ? -8.375 -11.336 4.105 1 96.81 64 SER B O 1
ATOM 2177 N N . VAL B 1 65 ? -9.586 -9.461 4.082 1 97.94 65 VAL B N 1
ATOM 2178 C CA . VAL B 1 65 ? -9.023 -8.93 2.844 1 97.94 65 VAL B CA 1
ATOM 2179 C C . VAL B 1 65 ? -7.848 -8.008 3.158 1 97.94 65 VAL B C 1
ATOM 2181 O O . VAL B 1 65 ? -7.98 -7.082 3.965 1 97.94 65 VAL B O 1
ATOM 2184 N N . GLU B 1 66 ? -6.672 -8.195 2.49 1 97.81 66 GLU B N 1
ATOM 2185 C CA . GLU B 1 66 ? -5.461 -7.512 2.932 1 97.81 66 GLU B CA 1
ATOM 2186 C C . GLU B 1 66 ? -4.949 -6.547 1.865 1 97.81 66 GLU B C 1
ATOM 2188 O O . GLU B 1 66 ? -4.195 -5.621 2.168 1 97.81 66 GLU B O 1
ATOM 2193 N N . CYS B 1 67 ? -5.277 -6.781 0.652 1 98.25 67 CYS B N 1
ATOM 2194 C CA . CYS B 1 67 ? -4.77 -5.938 -0.423 1 98.25 67 CYS B CA 1
ATOM 2195 C C . CYS B 1 67 ? -5.758 -5.879 -1.583 1 98.25 67 CYS B C 1
ATOM 2197 O O . CYS B 1 67 ? -6.555 -6.797 -1.771 1 98.25 67 CYS B O 1
ATOM 2199 N N . ILE B 1 68 ? -5.773 -4.797 -2.273 1 98.12 68 ILE B N 1
ATOM 2200 C CA . ILE B 1 68 ? -6.598 -4.527 -3.447 1 98.12 68 ILE B CA 1
ATOM 2201 C C . ILE B 1 68 ? -5.742 -3.898 -4.547 1 98.12 68 ILE B C 1
ATOM 2203 O O . ILE B 1 68 ? -4.902 -3.039 -4.27 1 98.12 68 ILE B O 1
ATOM 2207 N N . GLY B 1 69 ? -5.879 -4.336 -5.703 1 97.06 69 GLY B N 1
ATOM 2208 C CA . GLY B 1 69 ? -5.242 -3.727 -6.859 1 97.06 69 GLY B CA 1
ATOM 2209 C C . GLY B 1 69 ? -6.176 -3.574 -8.047 1 97.06 69 GLY B C 1
ATOM 2210 O O . GLY B 1 69 ? -6.859 -4.527 -8.43 1 97.06 69 GLY B O 1
ATOM 2211 N N . LEU B 1 70 ? -6.172 -2.361 -8.602 1 95.69 70 LEU B N 1
ATOM 2212 C CA . LEU B 1 70 ? -6.914 -2.123 -9.836 1 95.69 70 LEU B CA 1
ATOM 2213 C C . LEU B 1 70 ? -6.055 -2.434 -11.055 1 95.69 70 LEU B C 1
ATOM 2215 O O . LEU B 1 70 ? -4.867 -2.096 -11.086 1 95.69 70 LEU B O 1
ATOM 2219 N N . SER B 1 71 ? -6.703 -3.055 -11.984 1 94.12 71 SER B N 1
ATOM 2220 C CA . SER B 1 71 ? -6.02 -3.205 -13.266 1 94.12 71 SER B CA 1
ATOM 2221 C C . SER B 1 71 ? -5.91 -1.87 -13.992 1 94.12 71 SER B C 1
ATOM 2223 O O . SER B 1 71 ? -6.789 -1.016 -13.867 1 94.12 71 SER B O 1
ATOM 2225 N N . PRO B 1 72 ? -4.812 -1.762 -14.75 1 87.81 72 PRO B N 1
ATOM 2226 C CA . PRO B 1 72 ? -4.715 -0.538 -15.547 1 87.81 72 PRO B CA 1
ATOM 2227 C C . PRO B 1 72 ? -5.84 -0.406 -16.578 1 87.81 72 PRO B C 1
ATOM 2229 O O . PRO B 1 72 ? -6.152 0.702 -17.016 1 87.81 72 PRO B O 1
ATOM 2232 N N . SER B 1 73 ? -6.391 -1.478 -16.922 1 87.56 73 SER B N 1
ATOM 2233 C CA . SER B 1 73 ? -7.512 -1.453 -17.844 1 87.56 73 SER B CA 1
ATOM 2234 C C . SER B 1 73 ? -8.82 -1.784 -17.141 1 87.56 73 SER B C 1
ATOM 2236 O O . SER B 1 73 ? -8.898 -2.762 -16.391 1 87.56 73 SER B O 1
ATOM 2238 N N . PHE B 1 74 ? -9.695 -0.922 -17.266 1 84.69 74 PHE B N 1
ATOM 2239 C CA . PHE B 1 74 ? -11.023 -1.145 -16.703 1 84.69 74 PHE B CA 1
ATOM 2240 C C . PHE B 1 74 ? -11.727 -2.299 -17.391 1 84.69 74 PHE B C 1
ATOM 2242 O O . PHE B 1 74 ? -11.523 -2.529 -18.594 1 84.69 74 PHE B O 1
ATOM 2249 N N . PRO B 1 75 ? -12.438 -3.135 -16.625 1 91.31 75 PRO B N 1
ATOM 2250 C CA . PRO B 1 75 ? -13.016 -2.965 -15.289 1 91.31 75 PRO B CA 1
ATOM 2251 C C . PRO B 1 75 ? -12.5 -3.99 -14.281 1 91.31 75 PRO B C 1
ATOM 2253 O O . PRO B 1 75 ? -13.273 -4.516 -13.477 1 91.31 75 PRO B O 1
ATOM 2256 N N . TRP B 1 76 ? -11.266 -4.312 -14.312 1 93.88 76 TRP B N 1
ATOM 2257 C CA . TRP B 1 76 ? -10.758 -5.453 -13.555 1 93.88 76 TRP B CA 1
ATOM 2258 C C . TRP B 1 76 ? -10.062 -4.992 -12.281 1 93.88 76 TRP B C 1
ATOM 2260 O O . TRP B 1 76 ? -9.383 -3.959 -12.273 1 93.88 76 TRP B O 1
ATOM 2270 N N . ALA B 1 77 ? -10.25 -5.73 -11.242 1 96.69 77 ALA B N 1
ATOM 2271 C CA . ALA B 1 77 ? -9.547 -5.562 -9.977 1 96.69 77 ALA B CA 1
ATOM 2272 C C . ALA B 1 77 ? -9.164 -6.91 -9.375 1 96.69 77 ALA B C 1
ATOM 2274 O O . ALA B 1 77 ? -9.656 -7.953 -9.812 1 96.69 77 ALA B O 1
ATOM 2275 N N . ALA B 1 78 ? -8.242 -6.922 -8.484 1 97.81 78 ALA B N 1
ATOM 2276 C CA . ALA B 1 78 ? -7.848 -8.109 -7.738 1 97.81 78 ALA B CA 1
ATOM 2277 C C . ALA B 1 78 ? -7.824 -7.836 -6.238 1 97.81 78 ALA B C 1
ATOM 2279 O O . ALA B 1 78 ? -7.469 -6.734 -5.809 1 97.81 78 ALA B O 1
ATOM 2280 N N . THR B 1 79 ? -8.25 -8.781 -5.465 1 98.5 79 THR B N 1
ATOM 2281 C CA . THR B 1 79 ? -8.133 -8.719 -4.012 1 98.5 79 THR B CA 1
ATOM 2282 C C . THR B 1 79 ? -7.422 -9.961 -3.473 1 98.5 79 THR B C 1
ATOM 2284 O O . THR B 1 79 ? -7.598 -11.062 -4 1 98.5 79 THR B O 1
ATOM 2287 N N . GLY B 1 80 ? -6.59 -9.758 -2.492 1 98.38 80 GLY B N 1
ATOM 2288 C CA . GLY B 1 80 ? -5.934 -10.836 -1.772 1 98.38 80 GLY B CA 1
ATOM 2289 C C . GLY B 1 80 ? -6.297 -10.883 -0.301 1 98.38 80 GLY B C 1
ATOM 2290 O O . GLY B 1 80 ? -6.465 -9.836 0.335 1 98.38 80 GLY B O 1
ATOM 2291 N N . GLY B 1 81 ? -6.371 -12.094 0.221 1 97.62 81 GLY B N 1
ATOM 2292 C CA . GLY B 1 81 ? -6.844 -12.203 1.592 1 97.62 81 GLY B CA 1
ATOM 2293 C C . GLY B 1 81 ? -6.16 -13.305 2.371 1 97.62 81 GLY B C 1
ATOM 2294 O O . GLY B 1 81 ? -5.352 -14.055 1.818 1 97.62 81 GLY B O 1
ATOM 2295 N N . MET B 1 82 ? -6.531 -13.312 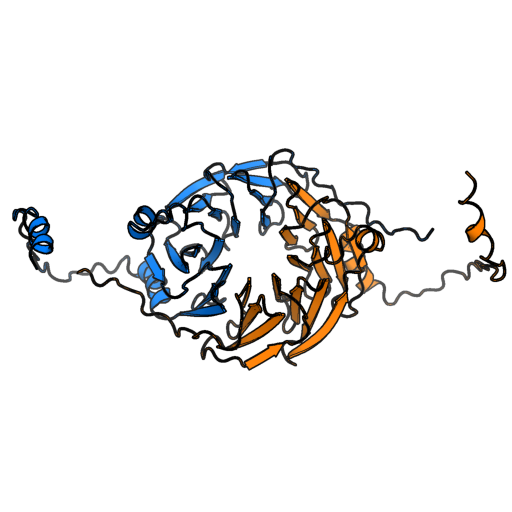3.625 1 96 82 MET B N 1
ATOM 2296 C CA . MET B 1 82 ? -5.996 -14.312 4.543 1 96 82 MET B CA 1
ATOM 2297 C C . MET B 1 82 ? -6.66 -15.664 4.324 1 96 82 MET B C 1
ATOM 2299 O O . MET B 1 82 ? -6.25 -16.672 4.914 1 96 82 MET B O 1
ATOM 2303 N N . ASP B 1 83 ? -7.617 -15.789 3.469 1 93.94 83 ASP B N 1
ATOM 2304 C CA . ASP B 1 83 ? -8.227 -17.062 3.082 1 93.94 83 ASP B CA 1
ATOM 2305 C C . ASP B 1 83 ? -7.414 -17.75 1.992 1 93.94 83 ASP B C 1
ATOM 2307 O O . ASP B 1 83 ? -7.871 -18.719 1.389 1 93.94 83 ASP B O 1
ATOM 2311 N N . GLN B 1 84 ? -6.301 -17.188 1.64 1 94.12 84 GLN B N 1
ATOM 2312 C CA . GLN B 1 84 ? -5.332 -17.734 0.702 1 94.12 84 GLN B CA 1
ATOM 2313 C C . GLN B 1 84 ? -5.836 -17.641 -0.734 1 94.12 84 GLN B C 1
ATOM 2315 O O . GLN B 1 84 ? -5.469 -18.453 -1.585 1 94.12 84 GLN B O 1
ATOM 2320 N N . LYS B 1 85 ? -6.656 -16.672 -0.952 1 95.75 85 LYS B N 1
ATOM 2321 C CA . LYS B 1 85 ? -7.215 -16.5 -2.291 1 95.75 85 LYS B CA 1
ATOM 2322 C C . LYS B 1 85 ? -6.82 -15.156 -2.891 1 95.75 85 LYS B C 1
ATOM 2324 O O . LYS B 1 85 ? -6.812 -14.141 -2.193 1 95.75 85 LYS B O 1
ATOM 2329 N N . LEU B 1 86 ? -6.402 -15.203 -4.062 1 97.69 86 LEU B N 1
ATOM 2330 C CA . LEU B 1 86 ? -6.43 -14.055 -4.961 1 97.69 86 LEU B CA 1
ATOM 2331 C C . LEU B 1 86 ? -7.656 -14.102 -5.867 1 97.69 86 LEU B C 1
ATOM 2333 O O . LEU B 1 86 ? -7.836 -15.055 -6.629 1 97.69 86 LEU B O 1
ATOM 2337 N N . ILE B 1 87 ? -8.477 -13.125 -5.742 1 98.06 87 ILE B N 1
ATOM 2338 C CA . ILE B 1 87 ? -9.703 -13.125 -6.523 1 98.06 87 ILE B CA 1
ATOM 2339 C C . ILE B 1 87 ? -9.68 -11.984 -7.535 1 98.06 87 ILE B C 1
ATOM 2341 O O . ILE B 1 87 ? -9.406 -10.836 -7.18 1 98.06 87 ILE B O 1
ATOM 2345 N N . LEU B 1 88 ? -9.891 -12.352 -8.742 1 97.12 88 LEU B N 1
ATOM 2346 C CA . LEU B 1 88 ? -10.008 -11.375 -9.82 1 97.12 88 LEU B CA 1
ATOM 2347 C C . LEU B 1 88 ? -11.469 -11 -10.055 1 97.12 88 LEU B C 1
ATOM 2349 O O . LEU B 1 88 ? -12.328 -11.875 -10.195 1 97.12 88 LEU B O 1
ATOM 2353 N N . TRP B 1 89 ? -11.75 -9.727 -10.133 1 97.06 89 TRP B N 1
ATOM 2354 C CA . TRP B 1 89 ? -13.125 -9.234 -10.188 1 97.06 89 TRP B CA 1
ATOM 2355 C C . TRP B 1 89 ? -13.398 -8.539 -11.516 1 97.06 89 TRP B C 1
ATOM 2357 O O . TRP B 1 89 ? -12.555 -7.801 -12.023 1 97.06 89 TRP B O 1
ATOM 2367 N N . ASP B 1 90 ? -14.57 -8.75 -12.031 1 95.94 90 ASP B N 1
ATOM 2368 C CA . ASP B 1 90 ? -15.195 -7.859 -13.008 1 95.94 90 ASP B CA 1
ATOM 2369 C C . ASP B 1 90 ? -16.031 -6.793 -12.312 1 95.94 90 ASP B C 1
ATOM 2371 O O . ASP B 1 90 ? -17.141 -7.074 -11.828 1 95.94 90 ASP B O 1
ATOM 2375 N N . LEU B 1 91 ? -15.602 -5.566 -12.258 1 95.12 91 LEU B N 1
ATOM 2376 C CA . LEU B 1 91 ? -16.25 -4.52 -11.469 1 95.12 91 LEU B CA 1
ATOM 2377 C C . LEU B 1 91 ? -17.531 -4.055 -12.148 1 95.12 91 LEU B C 1
ATOM 2379 O O . LEU B 1 91 ? -18.422 -3.496 -11.492 1 95.12 91 LEU B O 1
ATOM 2383 N N . GLN B 1 92 ? -17.562 -4.188 -13.422 1 94.31 92 GLN B N 1
ATOM 2384 C CA . GLN B 1 92 ? -18.797 -3.828 -14.133 1 94.31 92 GLN B CA 1
ATOM 2385 C C . GLN B 1 92 ? -19.938 -4.773 -13.766 1 94.31 92 GLN B C 1
ATOM 2387 O O . GLN B 1 92 ? -21.078 -4.348 -13.641 1 94.31 92 GLN B O 1
ATOM 2392 N N . ARG B 1 93 ? -19.656 -6.016 -13.625 1 95 93 ARG B N 1
ATOM 2393 C CA . ARG B 1 93 ? -20.656 -7.02 -13.297 1 95 93 ARG B CA 1
ATOM 2394 C C . ARG B 1 93 ? -20.672 -7.309 -11.797 1 95 93 ARG B C 1
ATOM 2396 O O . ARG B 1 93 ? -21.531 -8.047 -11.312 1 95 93 ARG B O 1
ATOM 2403 N N . SER B 1 94 ? -19.719 -6.738 -11.086 1 94.94 94 SER B N 1
ATOM 2404 C CA . SER B 1 94 ? -19.562 -6.957 -9.648 1 94.94 94 SER B CA 1
ATOM 2405 C C . SER B 1 94 ? -19.516 -8.445 -9.32 1 94.94 94 SER B C 1
ATOM 2407 O O . SER B 1 94 ? -20.219 -8.914 -8.422 1 94.94 94 SER B O 1
ATOM 2409 N N . SER B 1 95 ? -18.703 -9.156 -10.062 1 95.5 95 SER B N 1
ATOM 2410 C CA . SER B 1 95 ? -18.594 -10.602 -9.875 1 95.5 95 SER B CA 1
ATOM 2411 C C . SER B 1 95 ? -17.156 -11.062 -9.977 1 95.5 95 SER B C 1
ATOM 2413 O O . SER B 1 95 ? -16.312 -10.391 -10.586 1 95.5 95 SER B O 1
ATOM 2415 N N . ALA B 1 96 ? -16.938 -12.164 -9.367 1 95.56 96 ALA B N 1
ATOM 2416 C CA . ALA B 1 96 ? -15.609 -12.773 -9.477 1 95.56 96 ALA B CA 1
ATOM 2417 C C . ALA B 1 96 ? -15.406 -13.406 -10.852 1 95.56 96 ALA B C 1
ATOM 2419 O O . ALA B 1 96 ? -16.25 -14.18 -11.312 1 95.56 96 ALA B O 1
ATOM 2420 N N . ARG B 1 97 ? -14.391 -13.07 -11.5 1 91.94 97 ARG B N 1
ATOM 2421 C CA . ARG B 1 97 ? -14.008 -13.711 -12.758 1 91.94 97 ARG B CA 1
ATOM 2422 C C . ARG B 1 97 ? -13.297 -15.039 -12.508 1 91.94 97 ARG B C 1
ATOM 2424 O O . ARG B 1 97 ? -13.586 -16.031 -13.164 1 91.94 97 ARG B O 1
ATOM 2431 N N . CYS B 1 98 ? -12.375 -14.984 -11.594 1 92.56 98 CYS B N 1
ATOM 2432 C CA . CYS B 1 98 ? -11.648 -16.188 -11.219 1 92.56 98 CYS B CA 1
ATOM 2433 C C . CYS B 1 98 ? -11.109 -16.078 -9.797 1 92.56 98 CYS B C 1
ATOM 2435 O O . CYS B 1 98 ? -11.023 -14.984 -9.242 1 92.56 98 CYS B O 1
ATOM 2437 N N . THR B 1 99 ? -10.906 -17.266 -9.227 1 93.75 99 THR B N 1
ATOM 2438 C CA . THR B 1 99 ? -10.297 -17.391 -7.906 1 93.75 99 THR B CA 1
ATOM 2439 C C . THR B 1 99 ? -9 -18.188 -7.984 1 93.75 99 THR B C 1
ATOM 2441 O O . THR B 1 99 ? -8.992 -19.328 -8.445 1 93.75 99 THR B O 1
ATOM 2444 N N . CYS B 1 100 ? -7.957 -17.516 -7.609 1 92.06 100 CYS B N 1
ATOM 2445 C CA . CYS B 1 100 ? -6.648 -18.156 -7.559 1 92.06 100 CYS B CA 1
ATOM 2446 C C . CYS B 1 100 ? -6.34 -18.656 -6.156 1 92.06 100 CYS B C 1
ATOM 2448 O O . CYS B 1 100 ? -6.074 -17.875 -5.25 1 92.06 100 CYS B O 1
ATOM 2450 N N . ASP B 1 101 ? -6.277 -19.969 -5.996 1 90.31 101 ASP B N 1
ATOM 2451 C CA . ASP B 1 101 ? -6.055 -20.578 -4.691 1 90.31 101 ASP B CA 1
ATOM 2452 C C . ASP B 1 101 ? -4.57 -20.844 -4.457 1 90.31 101 ASP B C 1
ATOM 2454 O O . ASP B 1 101 ? -3.895 -21.422 -5.316 1 90.31 101 ASP B O 1
ATOM 2458 N N . HIS B 1 102 ? -4.133 -20.312 -3.324 1 87.94 102 HIS B N 1
ATOM 2459 C CA . HIS B 1 102 ? -2.762 -20.594 -2.912 1 87.94 102 HIS B CA 1
ATOM 2460 C C . HIS B 1 102 ? -2.691 -21.875 -2.088 1 87.94 102 HIS B C 1
ATOM 2462 O O . HIS B 1 102 ? -3.344 -22 -1.049 1 87.94 102 HIS B O 1
ATOM 2468 N N . GLU B 1 103 ? -2.561 -22.953 -2.727 1 72.81 103 GLU B N 1
ATOM 2469 C CA . GLU B 1 103 ? -2.607 -24.281 -2.121 1 72.81 103 GLU B CA 1
ATOM 2470 C C . GLU B 1 103 ? -1.658 -24.375 -0.93 1 72.81 103 GLU B C 1
ATOM 2472 O O . GLU B 1 103 ? -0.583 -23.781 -0.935 1 72.81 103 GLU B O 1
ATOM 2477 N N . VAL B 1 104 ? -2.227 -24.891 0.119 1 64.5 104 VAL B N 1
ATOM 2478 C CA . VAL B 1 104 ? -1.444 -25.156 1.32 1 64.5 104 VAL B CA 1
ATOM 2479 C C . VAL B 1 104 ? -0.469 -26.312 1.056 1 64.5 104 VAL B C 1
ATOM 2481 O O . VAL B 1 104 ? -0.847 -27.328 0.483 1 64.5 104 VAL B O 1
ATOM 2484 N N . SER B 1 105 ? 0.713 -25.922 1.029 1 58.12 105 SER B N 1
ATOM 2485 C CA . SER B 1 105 ? 1.675 -27.016 0.926 1 58.12 105 SER B CA 1
ATOM 2486 C C . SER B 1 105 ? 1.436 -28.062 2.004 1 58.12 105 SER B C 1
ATOM 2488 O O . SER B 1 105 ? 0.984 -27.75 3.105 1 58.12 105 SER B O 1
ATOM 2490 N N . ILE B 1 106 ? 1.366 -29.344 1.604 1 57.12 106 ILE B N 1
ATOM 2491 C CA . ILE B 1 106 ? 1.213 -30.5 2.494 1 57.12 106 ILE B CA 1
ATOM 2492 C C . ILE B 1 106 ? 2.08 -30.297 3.736 1 57.12 106 ILE B C 1
ATOM 2494 O O . ILE B 1 106 ? 1.689 -30.688 4.84 1 57.12 106 ILE B O 1
ATOM 2498 N N . HIS B 1 107 ? 3.27 -29.703 3.443 1 56.22 107 HIS B N 1
ATOM 2499 C CA . HIS B 1 107 ? 4.18 -29.516 4.566 1 56.22 107 HIS B CA 1
ATOM 2500 C C . HIS B 1 107 ? 3.559 -28.625 5.633 1 56.22 107 HIS B C 1
ATOM 2502 O O . HIS B 1 107 ? 3.67 -28.906 6.828 1 56.22 107 HIS B O 1
ATOM 2508 N N . ASN B 1 108 ? 2.898 -27.609 5.16 1 60.38 108 ASN B N 1
ATOM 2509 C CA . ASN B 1 108 ? 2.297 -26.703 6.117 1 60.38 108 ASN B CA 1
ATOM 2510 C C . ASN B 1 108 ? 1.153 -27.359 6.883 1 60.38 108 ASN B C 1
ATOM 2512 O O . ASN B 1 108 ? 0.964 -27.094 8.07 1 60.38 108 ASN B O 1
ATOM 2516 N N . ILE B 1 109 ? 0.458 -28.172 6.266 1 57.91 109 ILE B N 1
ATOM 2517 C CA . ILE B 1 109 ? -0.613 -28.906 6.918 1 57.91 109 ILE B CA 1
ATOM 2518 C C . ILE B 1 109 ? -0.033 -29.781 8.023 1 57.91 109 ILE B C 1
ATOM 2520 O O . ILE B 1 109 ? -0.571 -29.828 9.133 1 57.91 109 ILE B O 1
ATOM 2524 N N . LEU B 1 110 ? 1.008 -30.438 7.715 1 58.66 110 LEU B N 1
ATOM 2525 C CA . LEU B 1 110 ? 1.563 -31.406 8.656 1 58.66 110 LEU B CA 1
ATOM 2526 C C . LEU B 1 110 ? 2.141 -30.703 9.883 1 58.66 110 LEU B C 1
ATOM 2528 O O . LEU B 1 110 ? 2.096 -31.234 10.992 1 58.66 110 LEU B O 1
ATOM 2532 N N . TYR B 1 111 ? 2.682 -29.547 9.578 1 59.34 111 TYR B N 1
ATOM 2533 C CA . TYR B 1 111 ? 3.324 -28.859 10.695 1 59.34 111 TYR B CA 1
ATOM 2534 C C . TYR B 1 111 ? 2.377 -27.844 11.336 1 59.34 111 TYR B C 1
ATOM 2536 O O . TYR B 1 111 ? 2.803 -27 12.117 1 59.34 111 TYR B O 1
ATOM 2544 N N . GLY B 1 112 ? 1.15 -28.094 11.047 1 55.09 112 GLY B N 1
ATOM 2545 C CA . GLY B 1 112 ? 0.132 -27.266 11.672 1 55.09 112 GLY B CA 1
ATOM 2546 C C . GLY B 1 112 ? 0.194 -25.828 11.234 1 55.09 112 GLY B C 1
ATOM 2547 O O . GLY B 1 112 ? -0.217 -24.922 11.977 1 55.09 112 GLY B O 1
ATOM 2548 N N . LEU B 1 113 ? 0.977 -25.656 10.258 1 55.22 113 LEU B N 1
ATOM 2549 C CA . LEU B 1 113 ? 1.073 -24.281 9.766 1 55.22 113 LEU B CA 1
ATOM 2550 C C . LEU B 1 113 ? -0.056 -23.969 8.789 1 55.22 113 LEU B C 1
ATOM 2552 O O . LEU B 1 113 ? 0.13 -23.203 7.844 1 55.22 113 LEU B O 1
ATOM 2556 N N . ILE B 1 114 ? -1.195 -24.562 9.078 1 51.25 114 ILE B N 1
ATOM 2557 C CA . ILE B 1 114 ? -2.416 -24.375 8.305 1 51.25 114 ILE B CA 1
ATOM 2558 C C . ILE B 1 114 ? -2.809 -22.891 8.312 1 51.25 114 ILE B C 1
ATOM 2560 O O . ILE B 1 114 ? -2.869 -22.266 9.375 1 51.25 114 ILE B O 1
ATOM 2564 N N . GLY B 1 115 ? -2.902 -22.328 7.195 1 57.38 115 GLY B N 1
ATOM 2565 C CA . GLY B 1 115 ? -3.338 -20.953 7.137 1 57.38 115 GLY B CA 1
ATOM 2566 C C . GLY B 1 115 ? -2.221 -19.984 6.785 1 57.38 115 GLY B C 1
ATOM 2567 O O . GLY B 1 115 ? -2.422 -18.766 6.781 1 57.38 115 GLY B O 1
ATOM 2568 N N . GLN B 1 116 ? -1.092 -20.562 6.418 1 63.59 116 GLN B N 1
ATOM 2569 C CA . GLN B 1 116 ? 0.149 -19.797 6.305 1 63.59 116 GLN B CA 1
ATOM 2570 C C . GLN B 1 116 ? 0.336 -19.266 4.887 1 63.59 116 GLN B C 1
ATOM 2572 O O . GLN B 1 116 ? 1.385 -18.703 4.562 1 63.59 116 GLN B O 1
ATOM 2577 N N . GLU B 1 117 ? -0.76 -19.281 4.113 1 81.5 117 GLU B N 1
ATOM 2578 C CA . GLU B 1 117 ? -0.48 -18.781 2.77 1 81.5 117 GLU B CA 1
ATOM 2579 C C . GLU B 1 117 ? -1.308 -17.547 2.457 1 81.5 117 GLU B C 1
ATOM 2581 O O . GLU B 1 117 ? -1.597 -17.25 1.293 1 81.5 117 GLU B O 1
ATOM 2586 N N . GLY B 1 118 ? -1.692 -16.891 3.447 1 94.19 118 GLY B N 1
ATOM 2587 C CA . GLY B 1 118 ? -2.439 -15.664 3.207 1 94.19 118 GLY B CA 1
ATOM 2588 C C . GLY B 1 118 ? -1.763 -14.742 2.215 1 94.19 118 GLY B C 1
ATOM 2589 O O . GLY B 1 118 ? -0.537 -14.609 2.215 1 94.19 118 GLY B O 1
ATOM 2590 N N . VAL B 1 119 ? -2.559 -14.172 1.277 1 97.25 119 VAL B N 1
ATOM 2591 C CA . VAL B 1 119 ? -2.068 -13.18 0.321 1 97.25 119 VAL B CA 1
ATOM 2592 C C . VAL B 1 119 ? -1.963 -11.812 0.996 1 97.25 119 VAL B C 1
ATOM 2594 O O . VAL B 1 119 ? -2.953 -11.297 1.518 1 97.25 119 VAL B O 1
ATOM 2597 N N . THR B 1 120 ? -0.787 -11.195 0.948 1 97.5 120 THR B N 1
ATOM 2598 C CA . THR B 1 120 ? -0.552 -9.961 1.687 1 97.5 120 THR B CA 1
ATOM 2599 C C . THR B 1 120 ? -0.328 -8.789 0.729 1 97.5 120 THR B C 1
ATOM 2601 O O . THR B 1 120 ? -0.434 -7.629 1.125 1 97.5 120 THR B O 1
ATOM 2604 N N . SER B 1 121 ? 0.051 -9.047 -0.436 1 97.88 121 SER B N 1
ATOM 2605 C CA . SER B 1 121 ? 0.333 -8.016 -1.43 1 97.88 121 SER B CA 1
ATOM 2606 C C . SER B 1 121 ? 0.069 -8.523 -2.844 1 97.88 121 SER B C 1
ATOM 2608 O O . SER B 1 121 ? 0.041 -9.734 -3.078 1 97.88 121 SER B O 1
ATOM 2610 N N . LEU B 1 122 ? -0.199 -7.59 -3.756 1 97.5 122 LEU B N 1
ATOM 2611 C CA . LEU B 1 122 ? -0.395 -7.953 -5.156 1 97.5 122 LEU B CA 1
ATOM 2612 C C . LEU B 1 122 ? 0.002 -6.801 -6.074 1 97.5 122 LEU B C 1
ATOM 2614 O O . LEU B 1 122 ? 0.12 -5.656 -5.629 1 97.5 122 LEU B O 1
ATOM 2618 N N . ALA B 1 123 ? 0.286 -7.129 -7.262 1 95.69 123 ALA B N 1
ATOM 2619 C CA . ALA B 1 123 ? 0.587 -6.145 -8.297 1 95.69 123 ALA B CA 1
ATOM 2620 C C . ALA B 1 123 ? 0.227 -6.672 -9.68 1 95.69 123 ALA B C 1
ATOM 2622 O O . ALA B 1 123 ? 0.518 -7.828 -10.008 1 95.69 123 ALA B O 1
ATOM 2623 N N . TRP B 1 124 ? -0.398 -5.816 -10.414 1 93 124 TRP B N 1
ATOM 2624 C CA . TRP B 1 124 ? -0.677 -6.164 -11.805 1 93 124 TRP B CA 1
ATOM 2625 C C . TRP B 1 124 ? 0.583 -6.051 -12.656 1 93 124 TRP B C 1
ATOM 2627 O O . TRP B 1 124 ? 1.399 -5.148 -12.445 1 93 124 TRP B O 1
ATOM 2637 N N . ILE B 1 125 ? 0.666 -6.941 -13.539 1 89.75 125 ILE B N 1
ATOM 2638 C CA . ILE B 1 125 ? 1.769 -6.938 -14.492 1 89.75 125 ILE B CA 1
ATOM 2639 C C . ILE B 1 125 ? 1.236 -6.664 -15.898 1 89.75 125 ILE B C 1
ATOM 2641 O O . ILE B 1 125 ? 0.369 -7.387 -16.391 1 89.75 125 ILE B O 1
ATOM 2645 N N . GLY B 1 126 ? 1.813 -5.633 -16.516 1 79.38 126 GLY B N 1
ATOM 2646 C CA . GLY B 1 126 ? 1.312 -5.25 -17.828 1 79.38 126 GLY B CA 1
ATOM 2647 C C . GLY B 1 126 ? -0.067 -4.621 -17.781 1 79.38 126 GLY B C 1
ATOM 2648 O O . GLY B 1 126 ? -0.386 -3.885 -16.844 1 79.38 126 GLY B O 1
ATOM 2649 N N . ALA B 1 127 ? -0.815 -4.773 -18.828 1 75.38 127 ALA B N 1
ATOM 2650 C CA . ALA B 1 127 ? -2.129 -4.137 -18.859 1 75.38 127 ALA B CA 1
ATOM 2651 C C . ALA B 1 127 ? -3.146 -4.93 -18.047 1 75.38 127 ALA B C 1
ATOM 2653 O O . ALA B 1 127 ? -3.674 -4.434 -17.047 1 75.38 127 ALA B O 1
ATOM 2654 N N . THR B 1 128 ? -3.375 -6.117 -18.328 1 71.31 128 THR B N 1
ATOM 2655 C CA . THR B 1 128 ? -4.441 -6.785 -17.594 1 71.31 128 THR B CA 1
ATOM 2656 C C . THR B 1 128 ? -4.23 -8.297 -17.594 1 71.31 128 THR B C 1
ATOM 2658 O O . THR B 1 128 ? -5.074 -9.047 -17.094 1 71.31 128 THR B O 1
ATOM 2661 N N . LYS B 1 129 ? -3.15 -8.758 -17.859 1 83.25 129 LYS B N 1
ATOM 2662 C CA . LYS B 1 129 ? -3.1 -10.188 -18.125 1 83.25 129 LYS B CA 1
ATOM 2663 C C . LYS B 1 129 ? -2.568 -10.961 -16.922 1 83.25 129 LYS B C 1
ATOM 2665 O O . LYS B 1 129 ? -3.059 -12.047 -16.609 1 83.25 129 LYS B O 1
ATOM 2670 N N . TYR B 1 130 ? -1.599 -10.375 -16.219 1 90.25 130 TYR B N 1
ATOM 2671 C CA . TYR B 1 130 ? -0.983 -11.133 -15.133 1 90.25 130 TYR B CA 1
ATOM 2672 C C . TYR B 1 130 ? -1.061 -10.359 -13.812 1 90.25 130 TYR B C 1
ATOM 2674 O O . TYR B 1 130 ? -1.033 -9.133 -13.805 1 90.25 130 TYR B O 1
ATOM 2682 N N . VAL B 1 131 ? -1.19 -11.109 -12.773 1 94.19 131 VAL B N 1
ATOM 2683 C CA . VAL B 1 131 ? -1.154 -10.555 -11.422 1 94.19 131 VAL B CA 1
ATOM 2684 C C . VAL B 1 131 ? -0.141 -11.32 -10.57 1 94.19 131 VAL B C 1
ATOM 2686 O O . VAL B 1 131 ? -0.107 -12.555 -10.602 1 94.19 131 VAL B O 1
ATOM 2689 N N . ALA B 1 132 ? 0.721 -10.609 -9.93 1 94.44 132 ALA B N 1
ATOM 2690 C CA . ALA B 1 132 ? 1.632 -11.195 -8.953 1 94.44 132 ALA B CA 1
ATOM 2691 C C . ALA B 1 132 ? 1.05 -11.117 -7.543 1 94.44 132 ALA B C 1
ATOM 2693 O O . ALA B 1 132 ? 0.449 -10.109 -7.168 1 94.44 132 ALA B O 1
ATOM 2694 N N . SER B 1 133 ? 1.194 -12.125 -6.785 1 96.38 133 SER B N 1
ATOM 2695 C CA . SER B 1 133 ? 0.789 -12.125 -5.383 1 96.38 133 SER B CA 1
ATOM 2696 C C . SER B 1 133 ? 1.961 -12.477 -4.473 1 96.38 133 SER B C 1
ATOM 2698 O O . SER B 1 133 ? 2.809 -13.297 -4.824 1 96.38 133 SER B O 1
ATOM 2700 N N . GLY B 1 134 ? 2.088 -11.812 -3.365 1 96.31 134 GLY B N 1
ATOM 2701 C CA . GLY B 1 134 ? 2.979 -12.133 -2.264 1 96.31 134 GLY B CA 1
ATOM 2702 C C . GLY B 1 134 ? 2.254 -12.688 -1.051 1 96.31 134 GLY B C 1
ATOM 2703 O O . GLY B 1 134 ? 1.184 -12.195 -0.685 1 96.31 134 GLY B O 1
ATOM 2704 N N . CYS B 1 135 ? 2.877 -13.648 -0.432 1 95.56 135 CYS B N 1
ATOM 2705 C CA . CYS B 1 135 ? 2.127 -14.398 0.569 1 95.56 135 CYS B CA 1
ATOM 2706 C C . CYS B 1 135 ? 2.922 -14.531 1.863 1 95.56 135 CYS B C 1
ATOM 2708 O O . CYS B 1 135 ? 4.121 -14.242 1.891 1 95.56 135 CYS B O 1
ATOM 2710 N N . ILE B 1 136 ? 2.252 -14.969 2.869 1 94.12 136 ILE B N 1
ATOM 2711 C CA . ILE B 1 136 ? 2.826 -15.172 4.195 1 94.12 136 ILE B CA 1
ATOM 2712 C C . ILE B 1 136 ? 3.887 -16.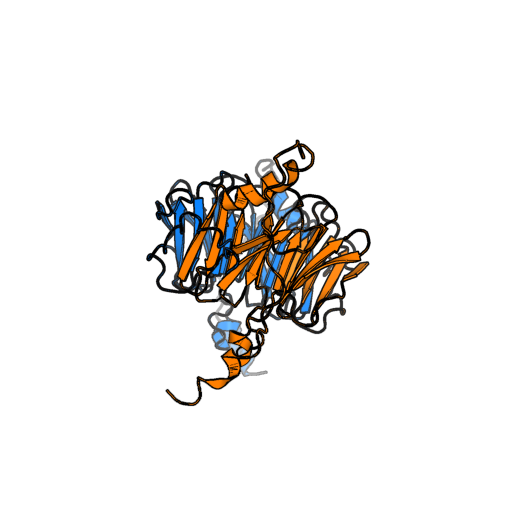266 4.133 1 94.12 136 ILE B C 1
ATOM 2714 O O . ILE B 1 136 ? 4.883 -16.219 4.863 1 94.12 136 ILE B O 1
ATOM 2718 N N . ASP B 1 137 ? 3.816 -17.188 3.201 1 89.25 137 ASP B N 1
ATOM 2719 C CA . ASP B 1 137 ? 4.742 -18.312 3.125 1 89.25 137 ASP B CA 1
ATOM 2720 C C . ASP B 1 137 ? 6.039 -17.906 2.428 1 89.25 137 ASP B C 1
ATOM 2722 O O . ASP B 1 137 ? 6.898 -18.75 2.17 1 89.25 137 ASP B O 1
ATOM 2726 N N . GLY B 1 138 ? 6.102 -16.656 2.01 1 90.75 138 GLY B N 1
ATOM 2727 C CA . GLY B 1 138 ? 7.332 -16.156 1.418 1 90.75 138 GLY B CA 1
ATOM 2728 C C . GLY B 1 138 ? 7.395 -16.359 -0.085 1 90.75 138 GLY B C 1
ATOM 2729 O O . GLY B 1 138 ? 8.398 -16.047 -0.717 1 90.75 138 GLY B O 1
ATOM 2730 N N . LYS B 1 139 ? 6.359 -16.875 -0.621 1 90.62 139 LYS B N 1
ATOM 2731 C CA . LYS B 1 139 ? 6.359 -17.125 -2.061 1 90.62 139 LYS B CA 1
ATOM 2732 C C . LYS B 1 139 ? 5.691 -15.977 -2.812 1 90.62 139 LYS B C 1
ATOM 2734 O O . LYS B 1 139 ? 4.738 -15.375 -2.312 1 90.62 139 LYS B O 1
ATOM 2739 N N . VAL B 1 140 ? 6.238 -15.695 -3.928 1 92.5 140 VAL B N 1
ATOM 2740 C CA . VAL B 1 140 ? 5.609 -14.836 -4.926 1 92.5 140 VAL B CA 1
ATOM 2741 C C . VAL B 1 140 ? 5.125 -15.672 -6.105 1 92.5 140 VAL B C 1
ATOM 2743 O O . VAL B 1 140 ? 5.867 -16.5 -6.629 1 92.5 140 VAL B O 1
ATOM 2746 N N . ARG B 1 141 ? 3.922 -15.492 -6.469 1 92.19 141 ARG B N 1
ATOM 2747 C CA . ARG B 1 141 ? 3.352 -16.25 -7.578 1 92.19 141 ARG B CA 1
ATOM 2748 C C . ARG B 1 141 ? 2.812 -15.32 -8.656 1 92.19 141 ARG B C 1
ATOM 2750 O O . ARG B 1 141 ? 2.279 -14.25 -8.352 1 92.19 141 ARG B O 1
ATOM 2757 N N . ILE B 1 142 ? 2.963 -15.742 -9.875 1 91.62 142 ILE B N 1
ATOM 2758 C CA . ILE B 1 142 ? 2.389 -15.039 -11.016 1 91.62 142 ILE B CA 1
ATOM 2759 C C . ILE B 1 142 ? 1.187 -15.812 -11.547 1 91.62 142 ILE B C 1
ATOM 2761 O O . ILE B 1 142 ? 1.291 -17 -11.852 1 91.62 142 ILE B O 1
ATOM 2765 N N . TRP B 1 143 ? 0.098 -15.125 -11.719 1 93 143 TRP B N 1
ATOM 2766 C CA . TRP B 1 143 ? -1.164 -15.742 -12.117 1 93 143 TRP B CA 1
ATOM 2767 C C . TRP B 1 143 ? -1.641 -15.18 -13.453 1 93 143 TRP B C 1
ATOM 2769 O O . TRP B 1 143 ? -1.494 -13.984 -13.727 1 93 143 TRP B O 1
ATOM 2779 N N . ASP B 1 144 ? -2.227 -16.047 -14.25 1 90.69 144 ASP B N 1
ATOM 2780 C CA . ASP B 1 144 ? -2.992 -15.594 -15.406 1 90.69 144 ASP B CA 1
ATOM 2781 C C . ASP B 1 144 ? -4.355 -15.055 -14.984 1 90.69 144 ASP B C 1
ATOM 2783 O O . ASP B 1 144 ? -5.148 -15.773 -14.367 1 90.69 144 ASP B O 1
ATOM 2787 N N . SER B 1 145 ? -4.641 -13.82 -15.289 1 90.94 145 SER B N 1
ATOM 2788 C CA . SER B 1 145 ? -5.82 -13.156 -14.75 1 90.94 145 SER B CA 1
ATOM 2789 C C . SER B 1 145 ? -7.094 -13.664 -15.414 1 90.94 145 SER B C 1
ATOM 2791 O O . SER B 1 145 ? -8.195 -13.422 -14.922 1 90.94 145 SER B O 1
ATOM 2793 N N . LEU B 1 146 ? -7.043 -14.281 -16.516 1 87.75 146 LEU B N 1
ATOM 2794 C CA . LEU B 1 146 ? -8.219 -14.789 -17.219 1 87.75 146 LEU B CA 1
ATOM 2795 C C . LEU B 1 146 ? -8.539 -16.219 -16.766 1 87.75 146 LEU B C 1
ATOM 2797 O O . LEU B 1 146 ? -9.68 -16.5 -16.406 1 87.75 146 LEU B O 1
ATOM 2801 N N . SER B 1 147 ? -7.508 -17.078 -16.734 1 88.88 147 SER B N 1
ATOM 2802 C CA . SER B 1 147 ? -7.742 -18.484 -16.422 1 88.88 147 SER B CA 1
ATOM 2803 C C . SER B 1 147 ? -7.66 -18.734 -14.914 1 88.88 147 SER B C 1
ATOM 2805 O O . SER B 1 147 ? -8.219 -19.719 -14.414 1 88.88 147 SER B O 1
ATOM 2807 N N . GLY B 1 148 ? -6.895 -17.922 -14.258 1 90.5 148 GLY B N 1
ATOM 2808 C CA . GLY B 1 148 ? -6.648 -18.156 -12.844 1 90.5 148 GLY B CA 1
ATOM 2809 C C . GLY B 1 148 ? -5.531 -19.141 -12.594 1 90.5 148 GLY B C 1
ATOM 2810 O O . GLY B 1 148 ? -5.297 -19.547 -11.445 1 90.5 148 GLY B O 1
ATOM 2811 N N . ASP B 1 149 ? -4.832 -19.547 -13.617 1 91.06 149 ASP B N 1
ATOM 2812 C CA . ASP B 1 149 ? -3.75 -20.516 -13.461 1 91.06 149 ASP B CA 1
ATOM 2813 C C . ASP B 1 149 ? -2.496 -19.844 -12.898 1 91.06 149 ASP B C 1
ATOM 2815 O O . ASP B 1 149 ? -2.154 -18.734 -13.273 1 91.06 149 ASP B O 1
ATOM 2819 N N . CYS B 1 150 ? -1.842 -20.531 -12.055 1 90.38 150 CYS B N 1
ATOM 2820 C CA . CYS B 1 150 ? -0.526 -20.109 -11.594 1 90.38 150 CYS B CA 1
ATOM 2821 C C . CYS B 1 150 ? 0.541 -20.391 -12.641 1 90.38 150 CYS B C 1
ATOM 2823 O O . CYS B 1 150 ? 0.764 -21.547 -13 1 90.38 150 CYS B O 1
ATOM 2825 N N . LEU B 1 151 ? 1.212 -19.438 -13.102 1 86.62 151 LEU B N 1
ATOM 2826 C CA . LEU B 1 151 ? 2.17 -19.578 -14.188 1 86.62 151 LEU B CA 1
ATOM 2827 C C . LEU B 1 151 ? 3.578 -19.812 -13.648 1 86.62 151 LEU B C 1
ATOM 2829 O O . LEU B 1 151 ? 4.375 -20.516 -14.258 1 86.62 151 LEU B O 1
ATOM 2833 N N . LYS B 1 152 ? 3.871 -19.188 -12.578 1 85.75 152 LYS B N 1
ATOM 2834 C CA . LYS B 1 152 ? 5.203 -19.25 -11.984 1 85.75 152 LYS B CA 1
ATOM 2835 C C . LYS B 1 152 ? 5.137 -19.031 -10.477 1 85.75 152 LYS B C 1
ATOM 2837 O O . LYS B 1 152 ? 4.316 -18.25 -9.984 1 85.75 152 LYS B O 1
ATOM 2842 N N . THR B 1 153 ? 5.965 -19.688 -9.766 1 86.75 153 THR B N 1
ATOM 2843 C CA . THR B 1 153 ? 6.137 -19.5 -8.336 1 86.75 153 THR B CA 1
ATOM 2844 C C . THR B 1 153 ? 7.598 -19.188 -8.008 1 86.75 153 THR B C 1
ATOM 2846 O O . THR B 1 153 ? 8.5 -19.922 -8.422 1 86.75 153 THR B O 1
ATOM 2849 N N . PHE B 1 154 ? 7.832 -18.109 -7.395 1 82.56 154 PHE B N 1
ATOM 2850 C CA . PHE B 1 154 ? 9.164 -17.734 -6.926 1 82.56 154 PHE B CA 1
ATOM 2851 C C . PHE B 1 154 ? 9.305 -17.984 -5.43 1 82.56 154 PHE B C 1
ATOM 2853 O O . PHE B 1 154 ? 8.516 -17.469 -4.629 1 82.56 154 PHE B O 1
ATOM 2860 N N . SER B 1 155 ? 10.344 -18.859 -5.32 1 81.75 155 SER B N 1
ATOM 2861 C CA . SER B 1 155 ? 10.68 -19.188 -3.936 1 81.75 155 SER B CA 1
ATOM 2862 C C . SER B 1 155 ? 11.992 -18.531 -3.516 1 81.75 155 SER B C 1
ATOM 2864 O O . SER B 1 155 ? 12.836 -18.219 -4.359 1 81.75 155 SER B O 1
ATOM 2866 N N . GLY B 1 156 ? 12.039 -17.578 -2.428 1 78.25 156 GLY B N 1
ATOM 2867 C CA . GLY B 1 156 ? 13.273 -16.953 -1.993 1 78.25 156 GLY B CA 1
ATOM 2868 C C . GLY B 1 156 ? 13.18 -16.359 -0.604 1 78.25 156 GLY B C 1
ATOM 2869 O O . GLY B 1 156 ? 14.156 -16.391 0.157 1 78.25 156 GLY B O 1
ATOM 2870 N N . HIS B 1 157 ? 12.094 -15.828 -0.461 1 85 157 HIS B N 1
ATOM 2871 C CA . HIS B 1 157 ? 11.922 -15.281 0.877 1 85 157 HIS B CA 1
ATOM 2872 C C . HIS B 1 157 ? 11.633 -16.375 1.894 1 85 157 HIS B C 1
ATOM 2874 O O . HIS B 1 157 ? 11.008 -17.391 1.562 1 85 157 HIS B O 1
ATOM 2880 N N . VAL B 1 158 ? 12.016 -16.25 3.107 1 87.56 158 VAL B N 1
ATOM 2881 C CA . VAL B 1 158 ? 11.805 -17.266 4.129 1 87.56 158 VAL B CA 1
ATOM 2882 C C . VAL B 1 158 ? 10.789 -16.766 5.152 1 87.56 158 VAL B C 1
ATOM 2884 O O . VAL B 1 158 ? 10.57 -17.406 6.188 1 87.56 158 VAL B O 1
ATOM 2887 N N . ASP B 1 159 ? 10.273 -15.633 4.918 1 91.88 159 ASP B N 1
ATOM 2888 C CA . ASP B 1 159 ? 9.219 -15.039 5.742 1 91.88 159 ASP B CA 1
ATOM 2889 C C . ASP B 1 159 ? 8.203 -14.289 4.883 1 91.88 159 ASP B C 1
ATOM 2891 O O . ASP B 1 159 ? 8.289 -14.312 3.652 1 91.88 159 ASP B O 1
ATOM 2895 N N . THR B 1 160 ? 7.238 -13.656 5.48 1 94.75 160 THR B N 1
ATOM 2896 C CA . THR B 1 160 ? 6.105 -13.008 4.832 1 94.75 160 THR B CA 1
ATOM 2897 C C . THR B 1 160 ? 6.586 -12 3.791 1 94.75 160 THR B C 1
ATOM 2899 O O . THR B 1 160 ? 7.461 -11.18 4.074 1 94.75 160 THR B O 1
ATOM 2902 N N . VAL B 1 161 ? 6.07 -12.094 2.57 1 95.25 161 VAL B N 1
ATOM 2903 C CA . VAL B 1 161 ? 6.223 -11.023 1.589 1 95.25 161 VAL B CA 1
ATOM 2904 C C . VAL B 1 161 ? 5.352 -9.836 1.979 1 95.25 161 VAL B C 1
ATOM 2906 O O . VAL B 1 161 ? 4.129 -9.961 2.092 1 95.25 161 VAL B O 1
ATOM 2909 N N . GLN B 1 162 ? 5.938 -8.672 2.156 1 97 162 GLN B N 1
ATOM 2910 C CA . GLN B 1 162 ? 5.215 -7.523 2.688 1 97 162 GLN B CA 1
ATOM 2911 C C . GLN B 1 162 ? 4.715 -6.621 1.564 1 97 162 GLN B C 1
ATOM 2913 O O . GLN B 1 162 ? 3.682 -5.961 1.704 1 97 162 GLN B O 1
ATOM 2918 N N . SER B 1 163 ? 5.445 -6.562 0.528 1 97.62 163 SER B N 1
ATOM 2919 C CA . SER B 1 163 ? 5.105 -5.691 -0.591 1 97.62 163 SER B CA 1
ATOM 2920 C C . SER B 1 163 ? 5.723 -6.195 -1.892 1 97.62 163 SER B C 1
ATOM 2922 O O . SER B 1 163 ? 6.789 -6.812 -1.88 1 97.62 163 SER B O 1
ATOM 2924 N N . ILE B 1 164 ? 5.047 -5.906 -3.004 1 95.88 164 ILE B N 1
ATOM 2925 C CA . ILE B 1 164 ? 5.5 -6.215 -4.355 1 95.88 164 ILE B CA 1
ATOM 2926 C C . ILE B 1 164 ? 5.297 -5.004 -5.258 1 95.88 164 ILE B C 1
ATOM 2928 O O . ILE B 1 164 ? 4.301 -4.285 -5.133 1 95.88 164 ILE B O 1
ATOM 2932 N N . ALA B 1 165 ? 6.211 -4.781 -6.094 1 94.81 165 ALA B N 1
ATOM 2933 C CA . ALA B 1 165 ? 6.094 -3.744 -7.117 1 94.81 165 ALA B CA 1
ATOM 2934 C C . ALA B 1 165 ? 6.613 -4.242 -8.461 1 94.81 165 ALA B C 1
ATOM 2936 O O . ALA B 1 165 ? 7.555 -5.035 -8.516 1 94.81 165 ALA B O 1
ATOM 2937 N N . VAL B 1 166 ? 5.961 -3.748 -9.477 1 91.06 166 VAL B N 1
ATOM 2938 C CA . VAL B 1 166 ? 6.348 -4.105 -10.836 1 91.06 166 VAL B CA 1
ATOM 2939 C C . VAL B 1 166 ? 6.875 -2.871 -11.562 1 91.06 166 VAL B C 1
ATOM 2941 O O . VAL B 1 166 ? 6.305 -1.782 -11.445 1 91.06 166 VAL B O 1
ATOM 2944 N N . SER B 1 167 ? 7.941 -3.139 -12.312 1 87.69 167 SER B N 1
ATOM 2945 C CA . SER B 1 167 ? 8.484 -2.041 -13.102 1 87.69 167 SER B CA 1
ATOM 2946 C C . SER B 1 167 ? 7.5 -1.59 -14.172 1 87.69 167 SER B C 1
ATOM 2948 O O . SER B 1 167 ? 6.637 -2.361 -14.594 1 87.69 167 SER B O 1
ATOM 2950 N N . ALA B 1 168 ? 7.664 -0.354 -14.586 1 84.44 168 ALA B N 1
ATOM 2951 C CA . ALA B 1 168 ? 6.734 0.233 -15.547 1 84.44 168 ALA B CA 1
ATOM 2952 C C . ALA B 1 168 ? 6.719 -0.559 -16.859 1 84.44 168 ALA B C 1
ATOM 2954 O O . ALA B 1 168 ? 5.676 -0.688 -17.5 1 84.44 168 ALA B O 1
ATOM 2955 N N . ASP B 1 169 ? 7.832 -1.07 -17.219 1 77.62 169 ASP B N 1
ATOM 2956 C CA . ASP B 1 169 ? 7.918 -1.822 -18.453 1 77.62 169 ASP B CA 1
ATOM 2957 C C . ASP B 1 169 ? 7.473 -3.27 -18.266 1 77.62 169 ASP B C 1
ATOM 2959 O O . ASP B 1 169 ? 7.402 -4.039 -19.219 1 77.62 169 ASP B O 1
ATOM 2963 N N . GLY B 1 170 ? 7.211 -3.588 -17.016 1 80.5 170 GLY B N 1
ATOM 2964 C CA . GLY B 1 170 ? 6.707 -4.918 -16.703 1 80.5 170 GLY B CA 1
ATOM 2965 C C . GLY B 1 170 ? 7.793 -5.977 -16.703 1 80.5 170 GLY B C 1
ATOM 2966 O O . GLY B 1 170 ? 7.504 -7.168 -16.562 1 80.5 170 GLY B O 1
ATOM 2967 N N . ASN B 1 171 ? 9.055 -5.578 -16.734 1 80.06 171 ASN B N 1
ATOM 2968 C CA . ASN B 1 171 ? 10.133 -6.547 -16.922 1 80.06 171 ASN B CA 1
ATOM 2969 C C . ASN B 1 171 ? 10.75 -6.953 -15.586 1 80.06 171 ASN B C 1
ATOM 2971 O O . ASN B 1 171 ? 11.492 -7.934 -15.508 1 80.06 171 ASN B O 1
ATOM 2975 N N . SER B 1 172 ? 10.445 -6.234 -14.648 1 84.19 172 SER B N 1
ATOM 2976 C CA . SER B 1 172 ? 11 -6.543 -13.336 1 84.19 172 SER B CA 1
ATOM 2977 C C . SER B 1 172 ? 9.922 -6.508 -12.25 1 84.19 172 SER B C 1
ATOM 2979 O O . SER B 1 172 ? 9.062 -5.625 -12.258 1 84.19 172 SER B O 1
ATOM 2981 N N . LEU B 1 173 ? 9.961 -7.473 -11.461 1 89.81 173 LEU B N 1
ATOM 2982 C CA . LEU B 1 173 ? 9.156 -7.555 -10.242 1 89.81 173 LEU B CA 1
ATOM 2983 C C . LEU B 1 173 ? 10.047 -7.555 -9.008 1 89.81 173 LEU B C 1
ATOM 2985 O O . LEU B 1 173 ? 11 -8.336 -8.922 1 89.81 173 LEU B O 1
ATOM 2989 N N . VAL B 1 174 ? 9.797 -6.641 -8.094 1 90.69 174 VAL B N 1
ATOM 2990 C CA . VAL B 1 174 ? 10.547 -6.559 -6.852 1 90.69 174 VAL B CA 1
ATOM 2991 C C . VAL B 1 174 ? 9.633 -6.883 -5.672 1 90.69 174 VAL B C 1
ATOM 2993 O O . VAL B 1 174 ? 8.492 -6.426 -5.617 1 90.69 174 VAL B O 1
ATOM 2996 N N . SER B 1 175 ? 10.102 -7.742 -4.812 1 92.19 175 SER B N 1
ATOM 2997 C CA . SER B 1 175 ? 9.398 -8.062 -3.578 1 92.19 175 SER B CA 1
ATOM 2998 C C . SER B 1 175 ? 10.266 -7.785 -2.355 1 92.19 175 SER B C 1
ATOM 3000 O O . SER B 1 175 ? 11.492 -7.852 -2.432 1 92.19 175 SER B O 1
ATOM 3002 N N . VAL B 1 176 ? 9.602 -7.422 -1.247 1 92.44 176 VAL B N 1
ATOM 3003 C CA . VAL B 1 176 ? 10.289 -7.277 0.032 1 92.44 176 VAL B CA 1
ATOM 3004 C C . VAL B 1 176 ? 9.617 -8.156 1.083 1 92.44 176 VAL B C 1
ATOM 3006 O O . VAL B 1 176 ? 8.414 -8.422 1.006 1 92.44 176 VAL B O 1
ATOM 3009 N N . SER B 1 177 ? 10.422 -8.539 2.043 1 92.44 177 SER B N 1
ATOM 3010 C CA . SER B 1 177 ? 9.938 -9.531 2.998 1 92.44 177 SER B CA 1
ATOM 3011 C C . SER B 1 177 ? 10.344 -9.172 4.422 1 92.44 177 SER B C 1
ATOM 3013 O O . SER B 1 177 ? 11.312 -8.445 4.633 1 92.44 177 SER B O 1
ATOM 3015 N N . SER B 1 178 ? 9.609 -9.727 5.336 1 94.25 178 SER B N 1
ATOM 3016 C CA . SER B 1 178 ? 9.922 -9.609 6.758 1 94.25 178 SER B CA 1
ATOM 3017 C C . SER B 1 178 ? 11.25 -10.289 7.09 1 94.25 178 SER B C 1
ATOM 3019 O O . SER B 1 178 ? 11.805 -10.086 8.172 1 94.25 178 SER B O 1
ATOM 3021 N N . ASP B 1 179 ? 11.773 -11.008 6.191 1 88.12 179 ASP B N 1
ATOM 3022 C CA . ASP B 1 179 ? 13.047 -11.68 6.438 1 88.12 179 ASP B CA 1
ATOM 3023 C C . ASP B 1 179 ? 14.227 -10.734 6.211 1 88.12 179 ASP B C 1
ATOM 3025 O O . ASP B 1 179 ? 15.383 -11.133 6.375 1 88.12 179 ASP B O 1
ATOM 3029 N N . GLY B 1 180 ? 13.898 -9.539 5.781 1 88.31 180 GLY B N 1
ATOM 3030 C CA . GLY B 1 180 ? 14.922 -8.516 5.617 1 88.31 180 GLY B CA 1
ATOM 3031 C C . GLY B 1 180 ? 15.508 -8.484 4.219 1 88.31 180 GLY B C 1
ATOM 3032 O O . GLY B 1 180 ? 16.469 -7.754 3.957 1 88.31 180 GLY B O 1
ATOM 3033 N N . THR B 1 181 ? 14.875 -9.211 3.297 1 86.94 181 THR B N 1
ATOM 3034 C CA . THR B 1 181 ? 15.445 -9.266 1.955 1 86.94 181 THR B CA 1
ATOM 3035 C C . THR B 1 181 ? 14.492 -8.633 0.938 1 86.94 181 THR B C 1
ATOM 3037 O O . THR B 1 181 ? 13.273 -8.68 1.105 1 86.94 181 THR B O 1
ATOM 3040 N N . ALA B 1 182 ? 15.078 -7.988 0.006 1 90.19 182 ALA B N 1
ATOM 3041 C CA . ALA B 1 182 ? 14.406 -7.629 -1.239 1 90.19 182 ALA B CA 1
ATOM 3042 C C . ALA B 1 182 ? 14.875 -8.508 -2.393 1 90.19 182 ALA B C 1
ATOM 3044 O O . ALA B 1 182 ? 16.062 -8.82 -2.498 1 90.19 182 ALA B O 1
ATOM 3045 N N . ARG B 1 183 ? 13.938 -8.883 -3.199 1 87.75 183 ARG B N 1
ATOM 3046 C CA . ARG B 1 183 ? 14.281 -9.734 -4.332 1 87.75 183 ARG B CA 1
ATOM 3047 C C . ARG B 1 183 ? 13.742 -9.164 -5.637 1 87.75 183 ARG B C 1
ATOM 3049 O O . ARG B 1 183 ? 12.617 -8.648 -5.676 1 87.75 183 ARG B O 1
ATOM 3056 N N . VAL B 1 184 ? 14.531 -9.227 -6.66 1 86.06 184 VAL B N 1
ATOM 3057 C CA . VAL B 1 184 ? 14.141 -8.812 -8 1 86.06 184 VAL B CA 1
ATOM 3058 C C . VAL B 1 184 ? 13.953 -10.039 -8.891 1 86.06 184 VAL B C 1
ATOM 3060 O O . VAL B 1 184 ? 14.852 -10.867 -9.016 1 86.06 184 VAL B O 1
ATOM 3063 N N . PHE B 1 185 ? 12.727 -9.984 -9.352 1 80.44 185 PHE B N 1
ATOM 3064 C CA . PHE B 1 185 ? 12.398 -11.031 -10.305 1 80.44 185 PHE B CA 1
ATOM 3065 C C . PHE B 1 185 ? 12.289 -10.469 -11.719 1 80.44 185 PHE B C 1
ATOM 3067 O O . PHE B 1 185 ? 11.641 -9.438 -11.93 1 80.44 185 PHE B O 1
ATOM 3074 N N . GLY B 1 186 ? 13.141 -10.867 -12.648 1 70.94 186 GLY B N 1
ATOM 3075 C CA . GLY B 1 186 ? 13.164 -10.266 -13.969 1 70.94 186 GLY B CA 1
ATOM 3076 C C . GLY B 1 186 ? 13.359 -11.281 -15.086 1 70.94 186 GLY B C 1
ATOM 3077 O O . GLY B 1 186 ? 13.336 -12.492 -14.844 1 70.94 186 GLY B O 1
ATOM 3078 N N . GLY B 1 187 ? 13.383 -10.742 -16.344 1 56 187 GLY B N 1
ATOM 3079 C CA . GLY B 1 187 ? 13.883 -11.344 -17.562 1 56 187 GLY B CA 1
ATOM 3080 C C . GLY B 1 187 ? 12.867 -12.258 -18.234 1 56 187 GLY B C 1
ATOM 3081 O O . GLY B 1 187 ? 11.656 -12.031 -18.125 1 56 187 GLY B O 1
ATOM 3082 N N . SER B 1 188 ? 13.484 -13.227 -18.797 1 52.25 188 SER B N 1
ATOM 3083 C CA . SER B 1 188 ? 12.859 -14.297 -19.562 1 52.25 188 SER B CA 1
ATOM 3084 C C . SER B 1 188 ? 11.789 -15.008 -18.75 1 52.25 188 SER B C 1
ATOM 3086 O O . SER B 1 188 ? 10.828 -15.547 -19.297 1 52.25 188 SER B O 1
ATOM 3088 N N . SER B 1 189 ? 12.008 -14.891 -17.484 1 51.66 189 SER B N 1
ATOM 3089 C CA . SER B 1 189 ? 11.078 -15.578 -16.609 1 51.66 189 SER B CA 1
ATOM 3090 C C . SER B 1 189 ? 9.727 -14.875 -16.578 1 51.66 189 SER B C 1
ATOM 3092 O O . SER B 1 189 ? 8.68 -15.523 -16.453 1 51.66 189 SER B O 1
ATOM 3094 N N . LEU B 1 190 ? 9.734 -13.547 -16.484 1 60 190 LEU B N 1
ATOM 3095 C CA . LEU B 1 190 ? 8.484 -12.812 -16.672 1 60 190 LEU B CA 1
ATOM 3096 C C . LEU B 1 190 ? 8.109 -12.734 -18.141 1 60 190 LEU B C 1
ATOM 3098 O O . LEU B 1 190 ? 6.934 -12.594 -18.484 1 60 190 LEU B O 1
ATOM 3102 N N . GLN B 1 191 ? 9.125 -12.789 -19 1 53.56 191 GLN B N 1
ATOM 3103 C CA . GLN B 1 191 ? 8.898 -12.773 -20.438 1 53.56 191 GLN B CA 1
ATOM 3104 C C . GLN B 1 191 ? 8.141 -14.016 -20.891 1 53.56 191 GLN B C 1
ATOM 3106 O O . GLN B 1 191 ? 7.363 -13.961 -21.859 1 53.56 191 GLN B O 1
ATOM 3111 N N . LEU B 1 192 ? 8.516 -15.086 -20.406 1 43.19 192 LEU B N 1
ATOM 3112 C CA . LEU B 1 192 ? 7.75 -16.234 -20.875 1 43.19 192 LEU B CA 1
ATOM 3113 C C . LEU B 1 192 ? 6.258 -16.031 -20.625 1 43.19 192 LEU B C 1
ATOM 3115 O O . LEU B 1 192 ? 5.426 -16.5 -21.406 1 43.19 192 LEU B O 1
ATOM 3119 N N . VAL B 1 193 ? 6.031 -15.406 -19.531 1 42.5 193 VAL B N 1
ATOM 3120 C CA . VAL B 1 193 ? 4.605 -15.211 -19.312 1 42.5 193 VAL B CA 1
ATOM 3121 C C . VAL B 1 193 ? 4.016 -14.359 -20.438 1 42.5 193 VAL B C 1
ATOM 3123 O O . VAL B 1 193 ? 2.887 -14.594 -20.875 1 42.5 193 VAL B O 1
ATOM 3126 N N . GLN B 1 194 ? 4.812 -13.359 -20.844 1 43.66 194 GLN B N 1
ATOM 3127 C CA . GLN B 1 194 ? 4.281 -12.477 -21.875 1 43.66 194 GLN B CA 1
ATOM 3128 C C . GLN B 1 194 ? 4.301 -13.156 -23.234 1 43.66 194 GLN B C 1
ATOM 3130 O O . GLN B 1 194 ? 3.432 -12.906 -24.078 1 43.66 194 GLN B O 1
ATOM 3135 N N . ARG B 1 195 ? 5.344 -13.867 -23.516 1 40.22 195 ARG B N 1
ATOM 3136 C CA . ARG B 1 195 ? 5.41 -14.5 -24.844 1 40.22 195 ARG B CA 1
ATOM 3137 C C . ARG B 1 195 ? 4.359 -15.602 -24.969 1 40.22 195 ARG B C 1
ATOM 3139 O O . ARG B 1 195 ? 3.975 -15.961 -26.078 1 40.22 195 ARG B O 1
ATOM 3146 N N . SER B 1 196 ? 4.027 -16.156 -23.812 1 38.84 196 SER B N 1
ATOM 3147 C CA . SER B 1 196 ? 3.098 -17.25 -24.078 1 38.84 196 SER B CA 1
ATOM 3148 C C . SER B 1 196 ? 1.814 -16.734 -24.734 1 38.84 196 SER B C 1
ATOM 3150 O O . SER B 1 196 ? 1.006 -17.531 -25.219 1 38.84 196 SER B O 1
ATOM 3152 N N . SER B 1 197 ? 1.624 -15.453 -24.562 1 35.69 197 SER B N 1
ATOM 3153 C CA . SER B 1 197 ? 0.412 -15.055 -25.281 1 35.69 197 SER B CA 1
ATOM 3154 C C . SER B 1 197 ? 0.628 -15.047 -26.781 1 35.69 197 SER B C 1
ATOM 3156 O O . SER B 1 197 ? -0.334 -15.031 -27.547 1 35.69 197 SER B O 1
ATOM 3158 N N . SER B 1 198 ? 1.866 -14.797 -27.172 1 32.72 198 SER B N 1
ATOM 3159 C CA . SER B 1 198 ? 1.99 -14.766 -28.625 1 32.72 198 SER B CA 1
ATOM 3160 C C . SER B 1 198 ? 2.096 -16.172 -29.203 1 32.72 198 SER B C 1
ATOM 3162 O O . SER B 1 198 ? 2.191 -16.359 -30.422 1 32.72 198 SER B O 1
ATOM 3164 N N . HIS B 1 199 ? 2.463 -17.188 -28.469 1 33.75 199 HIS B N 1
ATOM 3165 C CA . HIS B 1 199 ? 2.559 -18.484 -29.109 1 33.75 199 HIS B CA 1
ATOM 3166 C C . HIS B 1 199 ? 1.181 -19.016 -29.5 1 33.75 199 HIS B C 1
ATOM 3168 O O . HIS B 1 199 ? 1.003 -20.219 -29.719 1 33.75 199 HIS B O 1
ATOM 3174 N N . GLN B 1 200 ? 0.164 -18.156 -29.797 1 30.23 200 GLN B N 1
ATOM 3175 C CA . GLN B 1 200 ? -0.912 -18.938 -30.422 1 30.23 200 GLN B CA 1
ATOM 3176 C C . GLN B 1 200 ? -0.388 -19.781 -31.562 1 30.23 200 GLN B C 1
ATOM 3178 O O . GLN B 1 200 ? -0.676 -20.984 -31.641 1 30.23 200 GLN B O 1
ATOM 3183 N N . ASN B 1 201 ? -0.372 -19.203 -32.812 1 27.52 201 ASN B N 1
ATOM 3184 C CA . ASN B 1 201 ? -0.783 -19.938 -34 1 27.52 201 ASN B CA 1
ATOM 3185 C C . ASN B 1 201 ? 0.352 -20.797 -34.562 1 27.52 201 ASN B C 1
ATOM 3187 O O . ASN B 1 201 ? 0.196 -21.453 -35.594 1 27.52 201 ASN B O 1
ATOM 3191 N N . ASP B 1 202 ? 1.64 -20.516 -34.438 1 26.94 202 ASP B N 1
ATOM 3192 C CA . ASP B 1 202 ? 2.371 -21.281 -35.438 1 26.94 202 ASP B CA 1
ATOM 3193 C C . ASP B 1 202 ? 2.57 -22.719 -34.969 1 26.94 202 ASP B C 1
ATOM 3195 O O . ASP B 1 202 ? 3.539 -23.031 -34.281 1 26.94 202 ASP B O 1
ATOM 3199 N N . TRP B 1 203 ? 1.476 -23.5 -34.688 1 26.58 203 TRP B N 1
ATOM 3200 C CA . TRP B 1 203 ? 1.437 -24.969 -34.656 1 26.58 203 TRP B CA 1
ATOM 3201 C C . TRP B 1 203 ? 2.123 -25.547 -35.875 1 26.58 203 TRP B C 1
ATOM 3203 O O . TRP B 1 203 ? 1.468 -25.844 -36.906 1 26.58 203 TRP B O 1
ATOM 3213 N N . SER B 1 204 ? 3.053 -24.891 -36.5 1 25.73 204 SER B N 1
ATOM 3214 C CA . SER B 1 204 ? 3.568 -25.75 -37.562 1 25.73 204 SER B CA 1
ATOM 3215 C C . SER B 1 204 ? 3.965 -27.125 -37.031 1 25.73 204 SER B C 1
ATOM 3217 O O . SER B 1 204 ? 4.156 -27.297 -35.812 1 25.73 204 SER B O 1
ATOM 3219 N N . SER B 1 205 ? 4.305 -28.203 -38 1 25.98 205 SER B N 1
ATOM 3220 C CA . SER B 1 205 ? 4.469 -29.641 -38.188 1 25.98 205 SER B CA 1
ATOM 3221 C C . SER B 1 205 ? 5.602 -30.188 -37.312 1 25.98 205 SER B C 1
ATOM 3223 O O . SER B 1 205 ? 6.195 -31.219 -37.625 1 25.98 205 SER B O 1
ATOM 3225 N N . GLY B 1 206 ? 6.047 -29.641 -36.219 1 24.89 206 GLY B N 1
ATOM 3226 C CA . GLY B 1 206 ? 7.125 -30.5 -35.75 1 24.89 206 GLY B CA 1
ATOM 3227 C C . GLY B 1 206 ? 6.699 -31.938 -35.562 1 24.89 206 GLY B C 1
ATOM 3228 O O . GLY B 1 206 ? 5.512 -32.219 -35.375 1 24.89 206 GLY B O 1
ATOM 3229 N N . GLU B 1 207 ? 7.41 -33 -36.062 1 23.64 207 GLU B N 1
ATOM 3230 C CA . GLU B 1 207 ? 7.402 -34.438 -36.031 1 23.64 207 GLU B CA 1
ATOM 3231 C C . GLU B 1 207 ? 6.996 -34.969 -34.656 1 23.64 207 GLU B C 1
ATOM 3233 O O . GLU B 1 207 ? 7.191 -34.281 -33.625 1 23.64 207 GLU B O 1
ATOM 3238 N N . GLU B 1 208 ? 6.066 -36.062 -34.562 1 24.2 208 GLU B N 1
ATOM 3239 C CA . GLU B 1 208 ? 5.461 -37.062 -33.719 1 24.2 208 GLU B CA 1
ATOM 3240 C C . GLU B 1 208 ? 6.484 -37.656 -32.75 1 24.2 208 GLU B C 1
ATOM 3242 O O . GLU B 1 208 ? 7.262 -38.531 -33.094 1 24.2 208 GLU B O 1
ATOM 3247 N N . ASN B 1 209 ? 7.496 -37.062 -32.188 1 22.66 209 ASN B N 1
ATOM 3248 C CA . ASN B 1 209 ? 8.258 -38.062 -31.438 1 22.66 209 ASN B CA 1
ATOM 3249 C C . ASN B 1 209 ? 7.391 -38.781 -30.406 1 22.66 209 ASN B C 1
ATOM 3251 O O . ASN B 1 209 ? 6.645 -38.156 -29.656 1 22.66 209 ASN B O 1
ATOM 3255 N N . ASP B 1 210 ? 6.934 -40.094 -30.578 1 22.39 210 ASP B N 1
ATOM 3256 C CA . ASP B 1 210 ? 6.262 -41.219 -29.938 1 22.39 210 ASP B CA 1
ATOM 3257 C C . ASP B 1 210 ? 6.715 -41.406 -28.5 1 22.39 210 ASP B C 1
ATOM 3259 O O . ASP B 1 210 ? 7.785 -41.938 -28.234 1 22.39 210 ASP B O 1
ATOM 3263 N N . VAL B 1 211 ? 6.973 -40.438 -27.719 1 22.88 211 VAL B N 1
ATOM 3264 C CA . VAL B 1 211 ? 7.352 -41.031 -26.438 1 22.88 211 VAL B CA 1
ATOM 3265 C C . VAL B 1 211 ? 6.191 -41.844 -25.875 1 22.88 211 VAL B C 1
ATOM 3267 O O . VAL B 1 211 ? 5.113 -41.312 -25.609 1 22.88 211 VAL B O 1
ATOM 3270 N N . LYS B 1 212 ? 6.125 -43.156 -26.203 1 22.95 212 LYS B N 1
ATOM 3271 C CA . LYS B 1 212 ? 5.344 -44.281 -25.688 1 22.95 212 LYS B CA 1
ATOM 3272 C C . LYS B 1 212 ? 5.465 -44.375 -24.156 1 22.95 212 LYS B C 1
ATOM 3274 O O . LYS B 1 212 ? 6.527 -44.719 -23.641 1 22.95 212 LYS B O 1
ATOM 3279 N N . ILE B 1 213 ? 4.996 -43.469 -23.406 1 21.59 213 ILE B N 1
ATOM 3280 C CA . ILE B 1 213 ? 4.992 -43.875 -22 1 21.59 213 ILE B CA 1
ATOM 3281 C C . ILE B 1 213 ? 4.129 -45.125 -21.812 1 21.59 213 ILE B C 1
ATOM 3283 O O . ILE B 1 213 ? 2.947 -45.125 -22.156 1 21.59 213 ILE B O 1
ATOM 3287 N N . ASN B 1 214 ? 4.773 -46.219 -21.766 1 20.92 214 ASN B N 1
ATOM 3288 C CA . ASN B 1 214 ? 4.238 -47.531 -21.375 1 20.92 214 ASN B CA 1
ATOM 3289 C C . ASN B 1 214 ? 3.537 -47.438 -20.016 1 20.92 214 ASN B C 1
ATOM 3291 O O . ASN B 1 214 ? 4.02 -46.781 -19.094 1 20.92 214 ASN B O 1
ATOM 3295 N N . GLY B 1 215 ? 2.246 -47.469 -19.859 1 22.05 215 GLY B N 1
ATOM 3296 C CA . GLY B 1 215 ? 1.157 -47.469 -18.906 1 22.05 215 GLY B CA 1
ATOM 3297 C C . GLY B 1 215 ? 1.427 -48.344 -17.688 1 22.05 215 GLY B C 1
ATOM 3298 O O . GLY B 1 215 ? 0.91 -48.094 -16.609 1 22.05 215 GLY B O 1
ATOM 3299 N N . SER B 1 216 ? 1.801 -49.656 -17.734 1 23.14 216 SER B N 1
ATOM 3300 C CA . SER B 1 216 ? 1.179 -50.656 -16.859 1 23.14 216 SER B CA 1
ATOM 3301 C C . SER B 1 216 ? 1.786 -50.594 -15.461 1 23.14 216 SER B C 1
ATOM 3303 O O . SER B 1 216 ? 1.219 -51.156 -14.516 1 23.14 216 SER B O 1
ATOM 3305 N N . GLN B 1 217 ? 3.043 -50.281 -15.203 1 22.64 217 GLN B N 1
ATOM 3306 C CA . GLN B 1 217 ? 3.533 -51.031 -14.039 1 22.64 217 GLN B CA 1
ATOM 3307 C C . GLN B 1 217 ? 2.975 -50.406 -12.75 1 22.64 217 GLN B C 1
ATOM 3309 O O . GLN B 1 217 ? 2.75 -49.219 -12.664 1 22.64 217 GLN B O 1
ATOM 3314 N N . SER B 1 218 ? 2.475 -51.281 -11.695 1 23.69 218 SER B N 1
ATOM 3315 C CA . SER B 1 218 ? 1.731 -51.344 -10.438 1 23.69 218 SER B CA 1
ATOM 3316 C C . SER B 1 218 ? 2.4 -50.5 -9.352 1 23.69 218 SER B C 1
ATOM 3318 O O . SER B 1 218 ? 3.584 -50.688 -9.062 1 23.69 218 SER B O 1
ATOM 3320 N N . ILE B 1 219 ? 2.264 -49.312 -9.281 1 23.84 219 ILE B N 1
ATOM 3321 C CA . ILE B 1 219 ? 2.77 -48.375 -8.281 1 23.84 219 ILE B CA 1
ATOM 3322 C C . ILE B 1 219 ? 2.404 -48.875 -6.883 1 23.84 219 ILE B C 1
ATOM 3324 O O . ILE B 1 219 ? 2.162 -48.094 -5.973 1 23.84 219 ILE B O 1
ATOM 3328 N N . ASN B 1 220 ? 2.111 -50.188 -6.625 1 23.78 220 ASN B N 1
ATOM 3329 C CA . ASN B 1 220 ? 1.817 -50.781 -5.332 1 23.78 220 ASN B CA 1
ATOM 3330 C C . ASN B 1 220 ? 2.98 -50.625 -4.355 1 23.78 220 ASN B C 1
ATOM 3332 O O . ASN B 1 220 ? 2.771 -50.5 -3.148 1 23.78 220 ASN B O 1
ATOM 3336 N N . SER B 1 221 ? 4.227 -50.906 -4.684 1 23.89 221 SER B N 1
ATOM 3337 C CA . SER B 1 221 ? 5.188 -51.469 -3.738 1 23.89 221 SER B CA 1
ATOM 3338 C C . SER B 1 221 ? 5.742 -50.406 -2.814 1 23.89 221 SER B C 1
ATOM 3340 O O . SER B 1 221 ? 6.391 -50.688 -1.813 1 23.89 221 SER B O 1
ATOM 3342 N N . TRP B 1 222 ? 5.793 -49.156 -3.15 1 23.64 222 TRP B N 1
ATOM 3343 C CA . TRP B 1 222 ? 6.777 -48.438 -2.35 1 23.64 222 TRP B CA 1
ATOM 3344 C C . TRP B 1 222 ? 6.215 -48.094 -0.974 1 23.64 222 TRP B C 1
ATOM 3346 O O . TRP B 1 222 ? 6.824 -47.312 -0.221 1 23.64 222 TRP B O 1
ATOM 3356 N N . LEU B 1 223 ? 4.918 -48.531 -0.574 1 24.16 223 LEU B N 1
ATOM 3357 C CA . LEU B 1 223 ? 4.398 -48.344 0.773 1 24.16 223 LEU B CA 1
ATOM 3358 C C . LEU B 1 223 ? 5.285 -49.031 1.809 1 24.16 223 LEU B C 1
ATOM 3360 O O . LEU B 1 223 ? 5.32 -48.594 2.971 1 24.16 223 LEU B O 1
ATOM 3364 N N . GLU B 1 224 ? 5.883 -50.156 1.566 1 24.97 224 GLU B N 1
ATOM 3365 C CA . GLU B 1 224 ? 6.289 -51.062 2.639 1 24.97 224 GLU B CA 1
ATOM 3366 C C . GLU B 1 224 ? 7.496 -50.5 3.395 1 24.97 224 GLU B C 1
ATOM 3368 O O . GLU B 1 224 ? 7.562 -50.594 4.621 1 24.97 224 GLU B O 1
ATOM 3373 N N . THR B 1 225 ? 8.516 -50.094 2.732 1 24.45 225 THR B N 1
ATOM 3374 C CA . THR B 1 225 ? 9.773 -50.375 3.424 1 24.45 225 THR B CA 1
ATOM 3375 C C . THR B 1 225 ? 10.062 -49.312 4.465 1 24.45 225 THR B C 1
ATOM 3377 O O . THR B 1 225 ? 11.031 -49.406 5.215 1 24.45 225 THR B O 1
ATOM 3380 N N . ILE B 1 226 ? 9.43 -48.094 4.512 1 24.98 226 ILE B N 1
ATOM 3381 C CA . ILE B 1 226 ? 10.078 -47.219 5.48 1 24.98 226 ILE B CA 1
ATOM 3382 C C . ILE B 1 226 ? 9.766 -47.688 6.898 1 24.98 226 ILE B C 1
ATOM 3384 O O . ILE B 1 226 ? 9.742 -46.906 7.836 1 24.98 226 ILE B O 1
ATOM 3388 N N . GLU B 1 227 ? 9.117 -48.875 7.137 1 25.03 227 GLU B N 1
ATOM 3389 C CA . GLU B 1 227 ? 9.211 -49.406 8.5 1 25.03 227 GLU B CA 1
ATOM 3390 C C . GLU B 1 227 ? 10.664 -49.594 8.914 1 25.03 227 GLU B C 1
ATOM 3392 O O . GLU B 1 227 ? 11.031 -49.312 10.055 1 25.03 227 GLU B O 1
ATOM 3397 N N . GLU B 1 228 ? 11.352 -50.5 8.227 1 24.36 228 GLU B N 1
ATOM 3398 C CA . GLU B 1 228 ? 12.445 -51.25 8.852 1 24.36 228 GLU B CA 1
ATOM 3399 C C . GLU B 1 228 ? 13.719 -50.406 8.891 1 24.36 228 GLU B C 1
ATOM 3401 O O . GLU B 1 228 ? 14.68 -50.75 9.57 1 24.36 228 GLU B O 1
ATOM 3406 N N . ALA B 1 229 ? 13.992 -49.281 8.031 1 24.66 229 ALA B N 1
ATOM 3407 C CA . ALA B 1 229 ? 15.375 -48.969 8.375 1 24.66 229 ALA B CA 1
ATOM 3408 C C . ALA B 1 229 ? 15.438 -48.062 9.594 1 24.66 229 ALA B C 1
ATOM 3410 O O . ALA B 1 229 ? 14.586 -47.188 9.758 1 24.66 229 ALA B O 1
#

Organism: Ananas comosus (NCBI:txid4615)

Foldseek 3Di:
DPPPVPVPDDPCLPDPVVDPAAWAEWDADPVRQWIWTWGQCQKIFIAGRNNSHTPDIQHDGPGGWAYKAQFQDPDWIWIWFLSQWIFIAHVVVSYTQDIAHDDDDPVCVVVVVPSQFGWHEKDDADGAFWMWTWGQCQKIWIAGNRPNDTDDIDHDGRGGWHYWDADPNRFWIWIDGPSGDIDIDGDVSSVVVVCVVVPPPPPPDDDDPPPPPDPDDDPPPPVPDVVPD/DPPPVPVPDDPCLPDPPPDPAAWAEWDADPVRQWIWTWGQCQKIFIAGRNNSHTPDIQHDGPGGWAYKAQFQDPDWIWIWFLSQWIFIAHVVVSYTQDIAHDDDDPVCVVVVVPSQFGWHEKDDADGAFWMWTWGQCQKIWIAGNRPNDTDDIDHDGRGGWHYWDADPVRFWIWIDGPSGDIDIDGDVSSVVVVCVVVPPDPPPDDDDPPPPPDPDDDPPPPPPDVPPD

pLDDT: mean 74.1, std 26.57, range [20.92, 98.5]

Radius of gyration: 25.92 Å; Cα contacts (8 Å, |Δi|>4): 1182; chains: 2; bounding box: 46×100×82 Å

Sequence (458 aa):
MEPENRGKSIHVVRGHPYHTDGLTCLAITADSTIAITGSKDSSVHMVNIATGRVISSLIAHSNSVECIGLSPSFPWAATGGMDQKLILWDLQRSSARCTCDHEVSIHNILYGLIGQEGVTSLAWIGATKYVASGCIDGKVRIWDSLSGDCLKTFSGHVDTVQSIAVSADGNSLVSVSSDGTARVFGGSSLQLVQRSSSHQNDWSSGEENDVKINGSQSINSWLETIEEAMEPENRGKSIHVVRGHPYHTDGLTCLAITADSTIAITGSKDSSVHMVNIATGRVISSLIAHSNSVECIGLSPSFPWAATGGMDQKLILWDLQRSSARCTCDHEVSIHNILYGLIGQEGVTSLAWIGATKYVASGCIDGKVRIWDSLSGDCLKTFSGHVDTVQSIAVSADGNSLVSVSSDGTARVFGGSSLQLVQRSSSHQNDWSSGEENDVKINGSQSINSWLETIEEA

Secondary structure (DSSP, 8-state):
---------S------TT-SS-EEEEEE-TTSSEEEEEETTS-EEEEETTT--EEEE----SS-EEEEEE-SSTTEEEEEETTSEEEEEETTTTEEEEEEE----HHHHHTT-TTTT-EEEEEEETTTTEEEEEETTS-EEEEETTT--EEEEE---SS-EEEEEE-TTS-EEEEEETTS-EEEEETHHHHHHHHTTGGGS-----------------TTGGGTGGGT-/---------S------TT-SS-EEEEEE-TTSSEEEEEETTS-EEEEETTT--EEEEE---SS-EEEEEE-SSTTEEEEEETTSEEEEEETTTTEEEEEEE----HHHHHTT-TTTT-EEEEEEETTTTEEEEEETTS-EEEEETTT--EEEEE---SS-EEEEEE-TTS-EEEEEETTS-EEEEETHHHHHHHHTTTTSS-----------------TTGGGSGGGT-

InterPro domains:
  IPR001680 WD40 repeat [PS50082] (58-99)
  IPR001680 WD40 repeat [PS50082] (119-153)
  IPR001680 WD40 repeat [PS50082] (154-195)
  IPR001680 WD40 repeat [SM00320] (6-48)
  IPR001680 WD40 repeat [SM00320] (51-90)
  IPR001680 WD40 repeat [SM00320] (106-144)
  IPR001680 WD40 repeat [SM00320] (147-186)
  IPR011047 Quinoprotein alcohol dehydrogenase-like superfamily [SSF50998] (18-196)
  IPR015943 WD40/YVTN repeat-like-containing domain superfamily [G3DSA:2.130.10.10] (3-110)
  IPR015943 WD40/YVTN repeat-like-containing domain superfamily [G3DSA:2.130.10.10] (111-221)
  IPR019775 WD40 repeat, conserved site [PS00678] (77-91)
  IPR051179 Multifunctional WD repeat-containing protein [PTHR19857] (6-186)
  IPR056551 Nucleolar protein 10-like, N-terminal domain [PF23098] (25-179)